Protein AF-A0A8T2B4L1-F1 (afdb_monomer)

pLDDT: mean 85.27, std 17.69, range [21.03, 98.62]

Foldseek 3Di:
DFEPPPRQDPVCRPDYDDDPADDPPDPCNLVSVLVVVVVVLVVVPWDQDPLDNQWTWHDDPPKIWIWGDDRQDIDIDIDDPVVVVVVVVVCVVPDVDDDPDPQQDDPQWGWDQDPFGIWIANLVLLCVLCVLVVNLPPAADLALADQCLVPFPFQVAWDPCLVSLVVSLVSVCVRCVFPVLCQQLSQVLNVCSVTHTPSSVVSSVNNSRNCSVQSQKGFDDGPPFAQAKEKFKAKAQLPPVVQRWIWIKMWMDRGLGTDDIHIGTDPDHDPDRLRRRLLSLLVVLVVLVSVQSVCVSSPNHHPAQYEYEYQDPSSLVLLADPPVCVVVVVPVVSSCRSNVCVVLSNYHYDYDHPLPRLRVSRGHDDDSVSSVVSCVSNRIDHDDDPPPPDDDDDDDDDDDDDDDDDDDDDDDDDDDDDDDDDDDDPDDLDDDVLLQVLLVVLLCVVVVPDDPVVCVVQVHDSQQFDHSQAWDWDLFQWDQSDPVSLVVLQVLLVVCLVVLCVLLVLDWKKKWFWFKDADDDDLSFGAWIWTAIDIVPNPCSVLSSSVSSQVSRVVVVGGDPCSNVPGGTITTGGGLVSDPDPVPPRSGGRCPVVRVVGRGPGSDMDIDFWDFDFDPPDADPVGYTHTSHIRTGRDD

Sequence (636 aa):
MRQPPGFEDPEKPDYVCLLHKAIYGLKQAPRAWFDKFSSYLVEFGFICSTGDPSLFIYQEQQSVMLLLMYVDDMVLTGNDSSLISKLLSKLNEKFMMKDMGPLKYFLGIQAQFTPKGLFLNQEKYATDLLINAGMLDCAPMPTPLPVQIDRMPHQDELFQEPTYFRSLAGKLQYLTLTRPDIQFAVNFICQKMHSPSVSDFNLLKRILRYLKGTLTMGVSLSSETDSVLRAYCDSDHAGCKETRRSTGGFCTFLGSNIISWSAKRQESVARSSTEAEYRTLSDTAAEMSWITAVLKQIGLPQKKTPEVYCDNLAAVFLSANPVLHTRSKHFATHFHFAREMVAMGTLIVKHIPAHLQIADIFTKPLPQASFLSLRFKLGVDYPPTSSLRGDVKASSSVQNREAHQEPKLQSKATPTVTMTTNSHHRRVKTIFPELKKNIEAFQNSVLGNNDESTLAEMGIEKSIFVSPKTFHLTVVMLKLENNESVVKAQNILKSISSNVRQALKDRPVFIRLRGLECMNGSLDKTRVLYVPVEEVGHEGRLLNACHVIIDAFENAGFAGKDAKSRLKLHATVMNASYRKDKSKKMDTFDAREIHNEFENKDWGTYLIREAHISQRYNYDPNGYFHCCASLPFPLK

Secondary structure (DSSP, 8-state):
--PPTT---TT-TT------S--TT-TTHHHHHHHHHHHHHHHHT-EE-SS-TTEEEEEETTEEEEEEEETTEEEEEES-HHHHHHHHHHHHHHS------S-SEETTEEEEEETTEEEEE-HHHHHHHHHHTT-TTPPP-SSSS-S-GGG-S-SSSBPS-HHHHHHHHHHHHHHTTS-GGGHHHHHHHHTTTTS-BHHHHHHHHHHHHHHHHTTT-EEEEESSS---EEEEEEEETT--TTT---EEEEEEEETTEEEEEEEEE-SS--SSHHHHHHHHHHHHHHHHHHHHHHHHHTT---SS--EEEES-HHHHHHHH-GGGGGG-GGGHHHHHHHHHHHHTTS-EEEE--GGG-GGGGGTS---HHHHHHHHHHTTEESPPP------------------------------PPP--------------HHHHHHHHHHHHHHHHSS-HHHHHHTT--GGGBPPGGG-----------SHHHHHHHHHHHHHTHHHHHHHTTTS-EEEEEES-EEESS-GGGBSEEEEEEEETT---HHHHHHHHHHHHHHHTTSS-TTTGGG---EEEEEEGGG-S-TTS--S-B--HHHHHHHTT-EEEEEEE-EEEEEEEEEE-TTSSEEEEEEEEPP--

Mean predicted aligned error: 17.56 Å

Radius of gyration: 30.9 Å; Cα contacts (8 Å, |Δi|>4): 972; chains: 1; bounding box: 86×99×67 Å

Organism: Arabidopsis suecica (NCBI:txid45249)

InterPro domains:
  IPR009210 Activating signal cointegrator 1 complex subunit 1 [PTHR13360] (419-634)
  IPR013103 Reverse transcriptase, RNA-dependent DNA polymerase [PF07727] (1-145)
  IPR019510 A-kinase anchor protein 7-like, phosphoesterase domain [PF10469] (432-633)

Nearest PDB structures (foldseek):
  8tly-assembly2_B  TM=8.968E-01  e=2.450E-13  Homo sapiens
  8tuk-assembly1_A  TM=9.042E-01  e=2.298E-12  Alvinella pompejana
  8tly-assembly1_A  TM=8.706E-01  e=1.313E-12  Homo sapiens
  2vfy-assembly1_A  TM=8.696E-01  e=5.522E-09  Homo sapiens
  5jj2-assembly1_A  TM=8.394E-01  e=4.282E-09  Homo sapiens

Structure (mmCIF, N/CA/C/O backbone):
data_AF-A0A8T2B4L1-F1
#
_entry.id   AF-A0A8T2B4L1-F1
#
loop_
_atom_site.group_PDB
_atom_site.id
_atom_site.type_symbol
_atom_site.label_atom_id
_atom_site.label_alt_id
_atom_site.label_comp_id
_atom_site.label_asym_id
_atom_site.label_entity_id
_atom_site.label_seq_id
_atom_site.pdbx_PDB_ins_code
_atom_site.Cartn_x
_atom_site.Cartn_y
_atom_site.Cartn_z
_atom_site.occupancy
_atom_site.B_iso_or_equiv
_atom_site.auth_seq_id
_atom_site.auth_comp_id
_atom_site.auth_asym_id
_atom_site.auth_atom_id
_atom_site.pdbx_PDB_model_num
ATOM 1 N N . MET A 1 1 ? 35.708 -15.081 18.939 1.00 69.44 1 MET A N 1
ATOM 2 C CA . MET A 1 1 ? 35.269 -13.723 19.336 1.00 69.44 1 MET A CA 1
ATOM 3 C C . MET A 1 1 ? 36.508 -12.952 19.766 1.00 69.44 1 MET A C 1
ATOM 5 O O . MET A 1 1 ? 37.422 -13.590 20.262 1.00 69.44 1 MET A O 1
ATOM 9 N N . ARG A 1 2 ? 36.584 -11.645 19.500 1.00 78.88 2 ARG A N 1
ATOM 10 C CA . ARG A 1 2 ? 37.706 -10.774 19.898 1.00 78.88 2 ARG A CA 1
ATOM 11 C C . ARG A 1 2 ? 37.155 -9.620 20.731 1.00 78.88 2 ARG A C 1
ATOM 13 O O . ARG A 1 2 ? 35.963 -9.327 20.620 1.00 78.88 2 ARG A O 1
ATOM 20 N N . GLN A 1 3 ? 37.998 -8.996 21.544 1.00 84.00 3 GLN A N 1
ATOM 21 C CA . GLN A 1 3 ? 37.613 -7.797 22.288 1.00 84.00 3 GLN A CA 1
ATOM 22 C C . GLN A 1 3 ? 37.280 -6.663 21.305 1.00 84.00 3 GLN A C 1
ATOM 24 O O . GLN A 1 3 ? 37.890 -6.591 20.232 1.00 84.00 3 GLN A O 1
ATOM 29 N N . PRO A 1 4 ? 36.260 -5.839 21.595 1.00 81.25 4 PRO A N 1
ATOM 30 C CA . PRO A 1 4 ? 35.919 -4.724 20.731 1.00 81.25 4 PRO A CA 1
ATOM 31 C C . PRO A 1 4 ? 37.045 -3.676 20.753 1.00 81.25 4 PRO A C 1
ATOM 33 O O . PRO A 1 4 ? 37.644 -3.463 21.809 1.00 81.25 4 PRO A O 1
ATOM 36 N N . PRO A 1 5 ? 37.313 -3.000 19.620 1.00 82.25 5 PRO A N 1
ATOM 37 C CA . PRO A 1 5 ? 38.354 -1.978 19.543 1.00 82.25 5 PRO A CA 1
ATOM 38 C C . PRO A 1 5 ? 38.199 -0.913 20.637 1.00 82.25 5 PRO A C 1
ATOM 40 O O . PRO A 1 5 ? 37.105 -0.369 20.810 1.00 82.25 5 PRO A O 1
ATOM 43 N N . GLY A 1 6 ? 39.280 -0.617 21.365 1.00 85.00 6 GLY A N 1
ATOM 44 C CA . GLY A 1 6 ? 39.293 0.367 22.455 1.00 85.00 6 GLY A CA 1
ATOM 45 C C . GLY A 1 6 ? 38.882 -0.174 23.831 1.00 85.00 6 GLY A C 1
ATOM 46 O O . GLY A 1 6 ? 38.899 0.582 24.799 1.00 85.00 6 GLY A O 1
ATOM 47 N N . PHE A 1 7 ? 38.539 -1.461 23.932 1.00 82.81 7 PHE A N 1
ATOM 48 C CA . PHE A 1 7 ? 38.316 -2.176 25.196 1.00 82.81 7 PHE A CA 1
ATOM 49 C C . PHE A 1 7 ? 39.295 -3.347 25.365 1.00 82.81 7 PHE A C 1
ATOM 51 O O . PHE A 1 7 ? 39.002 -4.276 26.115 1.00 82.81 7 PHE A O 1
ATOM 58 N N . GLU A 1 8 ? 40.423 -3.331 24.643 1.00 90.00 8 GLU A N 1
ATOM 59 C CA . GLU A 1 8 ? 41.445 -4.368 24.753 1.00 90.00 8 GLU A CA 1
ATOM 60 C C . GLU A 1 8 ? 42.135 -4.329 26.128 1.00 90.00 8 GLU A C 1
ATOM 62 O O . GLU A 1 8 ? 42.726 -3.318 26.504 1.00 90.00 8 GLU A O 1
ATOM 67 N N . ASP A 1 9 ? 42.074 -5.435 26.868 1.00 88.62 9 ASP A N 1
ATOM 68 C CA . ASP A 1 9 ? 42.777 -5.644 28.133 1.00 88.62 9 ASP A CA 1
ATOM 69 C C . ASP A 1 9 ? 44.141 -6.314 27.863 1.00 88.62 9 ASP A C 1
ATOM 71 O O . ASP A 1 9 ? 44.178 -7.494 27.486 1.00 88.62 9 ASP A O 1
ATOM 75 N N . PRO A 1 10 ? 45.270 -5.600 28.054 1.00 88.88 10 PRO A N 1
ATOM 76 C CA . PRO A 1 10 ? 46.604 -6.146 27.812 1.00 88.88 10 PRO A CA 1
ATOM 77 C C . PRO A 1 10 ? 46.965 -7.301 28.752 1.00 88.88 10 PRO A C 1
ATOM 79 O O . PRO A 1 10 ? 47.771 -8.153 28.383 1.00 88.88 10 PRO A O 1
ATOM 82 N N . GLU A 1 11 ? 46.385 -7.340 29.957 1.00 92.31 11 GLU A N 1
ATOM 83 C CA . GLU A 1 11 ? 46.634 -8.400 30.940 1.00 92.31 11 GLU A CA 1
ATOM 84 C C . GLU A 1 11 ? 45.799 -9.654 30.650 1.00 92.31 11 GLU A C 1
ATOM 86 O O . GLU A 1 11 ? 46.132 -10.748 31.111 1.00 92.31 11 GLU A O 1
ATOM 91 N N . LYS A 1 12 ? 44.712 -9.516 29.878 1.00 88.44 12 LYS A N 1
ATOM 92 C CA . LYS A 1 12 ? 43.779 -10.604 29.549 1.00 88.44 12 LYS A CA 1
ATOM 93 C C . LYS A 1 12 ? 43.417 -10.609 28.061 1.00 88.44 12 LYS A C 1
ATOM 95 O O . LYS A 1 12 ? 42.243 -10.448 27.723 1.00 88.44 12 LYS A O 1
ATOM 100 N N . PRO A 1 13 ? 44.377 -10.862 27.155 1.00 85.38 13 PRO A N 1
ATOM 101 C CA . PRO A 1 13 ? 44.170 -10.730 25.709 1.00 85.38 13 PRO A CA 1
ATOM 102 C C . PRO A 1 13 ? 43.134 -11.715 25.138 1.00 85.38 13 PRO A C 1
ATOM 104 O O . PRO A 1 13 ? 42.455 -11.404 24.160 1.00 85.38 13 PRO A O 1
ATOM 107 N N . ASP A 1 14 ? 42.963 -12.878 25.773 1.00 88.50 14 ASP A N 1
ATOM 108 C CA . ASP A 1 14 ? 42.045 -13.932 25.316 1.00 88.50 14 ASP A CA 1
ATOM 109 C C . ASP A 1 14 ? 40.612 -13.790 25.855 1.00 88.50 14 ASP A C 1
ATOM 111 O O . ASP A 1 14 ? 39.725 -14.576 25.511 1.00 88.50 14 ASP A O 1
ATOM 115 N N . TYR A 1 15 ? 40.355 -12.803 26.718 1.00 88.44 15 TYR A N 1
ATOM 116 C CA . TYR A 1 15 ? 39.019 -12.589 27.270 1.00 88.44 15 TYR A CA 1
ATOM 117 C C . TYR A 1 15 ? 38.090 -11.977 26.220 1.00 88.44 15 TYR A C 1
ATOM 119 O O . TYR A 1 15 ? 38.521 -11.378 25.236 1.00 88.44 15 TYR A O 1
ATOM 127 N N . VAL A 1 16 ? 36.783 -12.127 26.423 1.00 86.31 16 VAL A N 1
ATOM 128 C CA . VAL A 1 16 ? 35.751 -11.543 25.557 1.00 86.31 16 VAL A CA 1
ATOM 129 C C . VAL A 1 16 ? 34.730 -10.792 26.404 1.00 86.31 16 VAL A C 1
ATOM 131 O O . VAL A 1 16 ? 34.414 -11.205 27.519 1.00 86.31 16 VAL A O 1
ATOM 134 N N . CYS A 1 17 ? 34.200 -9.685 25.883 1.00 84.56 17 CYS A N 1
ATOM 135 C CA . CYS A 1 17 ? 33.196 -8.898 26.595 1.00 84.56 17 CYS A CA 1
ATOM 136 C C . CYS A 1 17 ? 31.820 -9.573 26.524 1.00 84.56 17 CYS A C 1
ATOM 138 O O . CYS A 1 17 ? 31.310 -9.854 25.437 1.00 84.56 17 CYS A O 1
ATOM 140 N N . LEU A 1 18 ? 31.186 -9.772 27.682 1.00 84.56 18 LEU A N 1
ATOM 141 C CA . LEU A 1 18 ? 29.785 -10.176 27.755 1.00 84.56 18 LEU A CA 1
ATOM 142 C C . LEU A 1 18 ? 28.888 -8.960 27.509 1.00 84.56 18 LEU A C 1
ATOM 144 O O . LEU A 1 18 ? 28.927 -7.969 28.237 1.00 84.56 18 LEU A O 1
ATOM 148 N N . LEU A 1 19 ? 28.046 -9.045 26.485 1.00 85.12 19 LEU A N 1
ATOM 149 C CA . LEU A 1 19 ? 27.120 -7.975 26.160 1.00 85.12 19 LEU A CA 1
ATOM 150 C C . LEU A 1 19 ? 25.853 -8.054 27.028 1.00 85.12 19 LEU A C 1
ATOM 152 O O . LEU A 1 19 ? 25.047 -8.968 26.877 1.00 85.12 19 LEU A O 1
ATOM 156 N N . HIS A 1 20 ? 25.641 -7.056 27.889 1.00 85.56 20 HIS A N 1
ATOM 157 C CA . HIS A 1 20 ? 24.461 -6.980 28.764 1.00 85.56 20 HIS A CA 1
ATOM 158 C C . HIS A 1 20 ? 23.247 -6.262 28.146 1.00 85.56 20 HIS A C 1
ATOM 160 O O . HIS A 1 20 ? 22.121 -6.454 28.604 1.00 85.56 20 HIS A O 1
ATOM 166 N N . LYS A 1 21 ? 23.452 -5.407 27.136 1.00 83.94 21 LYS A N 1
ATOM 167 C CA . LYS A 1 21 ? 22.402 -4.622 26.460 1.00 83.94 21 LYS A CA 1
ATOM 168 C C . LYS A 1 21 ? 22.595 -4.673 24.951 1.00 83.94 21 LYS A C 1
ATOM 170 O O . LYS A 1 21 ? 23.722 -4.760 24.483 1.00 83.94 21 LYS A O 1
ATOM 175 N N . ALA A 1 22 ? 21.508 -4.581 24.191 1.00 85.88 22 ALA A N 1
ATOM 176 C CA . ALA A 1 22 ? 21.599 -4.494 22.739 1.00 85.88 22 ALA A CA 1
ATOM 177 C C . ALA A 1 22 ? 22.364 -3.228 22.304 1.00 85.88 22 ALA A C 1
ATOM 179 O O . ALA A 1 22 ? 22.166 -2.157 22.874 1.00 85.88 22 ALA A O 1
ATOM 180 N N . ILE A 1 23 ? 23.211 -3.367 21.285 1.00 86.31 23 ILE A N 1
ATOM 181 C CA . ILE A 1 23 ? 23.971 -2.278 20.657 1.00 86.31 23 ILE A CA 1
ATOM 182 C C . ILE A 1 23 ? 23.712 -2.264 19.151 1.00 86.31 23 ILE A C 1
ATOM 184 O O . ILE A 1 23 ? 23.289 -3.272 18.575 1.00 86.31 23 ILE A O 1
ATOM 188 N N . TYR A 1 24 ? 23.987 -1.130 18.510 1.00 82.50 24 TYR A N 1
ATOM 189 C CA . TYR A 1 24 ? 23.900 -1.002 17.057 1.00 82.50 24 TYR A CA 1
ATOM 190 C C . TYR A 1 24 ? 24.735 -2.066 16.330 1.00 82.50 24 TYR A C 1
ATOM 192 O O . TYR A 1 24 ? 25.780 -2.502 16.808 1.00 82.50 24 TYR A O 1
ATOM 200 N N . GLY A 1 25 ? 24.246 -2.498 15.167 1.00 84.00 25 GLY A N 1
ATOM 201 C CA . GLY A 1 25 ? 24.879 -3.532 14.341 1.00 84.00 25 GLY A CA 1
ATOM 202 C C . GLY A 1 25 ? 24.463 -4.966 14.680 1.00 84.00 25 GLY A C 1
ATOM 203 O O . GLY A 1 25 ? 24.659 -5.863 13.862 1.00 84.00 25 GLY A O 1
ATOM 204 N N . LEU A 1 26 ? 23.824 -5.205 15.830 1.00 86.44 26 LEU A N 1
ATOM 205 C CA . LEU A 1 26 ? 23.257 -6.519 16.135 1.00 86.44 26 LEU A CA 1
ATOM 206 C C . LEU A 1 26 ? 21.930 -6.737 15.414 1.00 86.44 26 LEU A C 1
ATOM 208 O O . LEU A 1 26 ? 21.041 -5.886 15.451 1.00 86.44 26 LEU A O 1
ATOM 212 N N . LYS A 1 27 ? 21.744 -7.941 14.867 1.00 86.31 27 LYS A N 1
ATOM 213 C CA . LYS A 1 27 ? 20.505 -8.357 14.187 1.00 86.31 27 LYS A CA 1
ATOM 214 C C . LYS A 1 27 ? 19.255 -8.172 15.061 1.00 86.31 27 LYS A C 1
ATOM 216 O O . LYS A 1 27 ? 18.194 -7.823 14.557 1.00 86.31 27 LYS A O 1
ATOM 221 N N . GLN A 1 28 ? 19.374 -8.407 16.365 1.00 87.44 28 GLN A N 1
ATOM 222 C CA . GLN A 1 28 ? 18.284 -8.311 17.337 1.00 87.44 28 GLN A CA 1
ATOM 223 C C . GLN A 1 28 ? 18.089 -6.909 17.931 1.00 87.44 28 GLN A C 1
ATOM 225 O O . GLN A 1 28 ? 17.072 -6.676 18.582 1.00 87.44 28 GLN A O 1
ATOM 230 N N . ALA A 1 29 ? 19.033 -5.980 17.742 1.00 89.06 29 ALA A N 1
ATOM 231 C CA . ALA A 1 29 ? 18.980 -4.678 18.405 1.00 89.06 29 ALA A CA 1
ATOM 232 C C . ALA A 1 29 ? 17.765 -3.823 18.018 1.00 89.06 29 ALA A C 1
ATOM 234 O O . ALA A 1 29 ? 17.122 -3.319 18.939 1.00 89.06 29 ALA A O 1
ATOM 235 N N . PRO A 1 30 ? 17.367 -3.715 16.733 1.00 88.19 30 PRO A N 1
ATOM 236 C CA . PRO A 1 30 ? 16.183 -2.939 16.361 1.00 88.19 30 PRO A CA 1
ATOM 237 C C . PRO A 1 30 ? 14.907 -3.463 17.025 1.00 88.19 30 PRO A C 1
ATOM 239 O O . PRO A 1 30 ? 14.077 -2.686 17.483 1.00 88.19 30 PRO A O 1
ATOM 242 N N . ARG A 1 31 ? 14.777 -4.791 17.140 1.00 88.75 31 ARG A N 1
ATOM 243 C CA . ARG A 1 31 ? 13.636 -5.423 17.806 1.00 88.75 31 ARG A CA 1
ATOM 244 C C . ARG A 1 31 ? 13.646 -5.170 19.310 1.00 88.75 31 ARG A C 1
ATOM 246 O O . ARG A 1 31 ? 12.624 -4.790 19.860 1.00 88.75 31 ARG A O 1
ATOM 253 N N . ALA A 1 32 ? 14.791 -5.348 19.969 1.00 91.00 32 ALA A N 1
ATOM 254 C CA . ALA A 1 32 ? 14.910 -5.087 21.403 1.00 91.00 32 ALA A CA 1
ATOM 255 C C . ALA A 1 32 ? 14.623 -3.614 21.744 1.00 91.00 32 ALA A C 1
ATOM 257 O O . ALA A 1 32 ? 13.982 -3.329 22.755 1.00 91.00 32 ALA A O 1
ATOM 258 N N . TRP A 1 33 ? 15.067 -2.688 20.886 1.00 90.81 33 TRP A N 1
ATOM 259 C CA . TRP A 1 33 ? 14.734 -1.269 20.980 1.00 90.81 33 TRP A CA 1
ATOM 260 C C . TRP A 1 33 ? 13.230 -1.031 20.824 1.00 90.81 33 TRP A C 1
ATOM 262 O O . TRP A 1 33 ? 12.617 -0.446 21.716 1.00 90.81 33 TRP A O 1
ATOM 272 N N . PHE A 1 34 ? 12.628 -1.557 19.752 1.00 91.69 34 PHE A N 1
ATOM 273 C CA . PHE A 1 34 ? 11.192 -1.457 19.498 1.00 91.69 34 PHE A CA 1
ATOM 274 C C . PHE A 1 34 ? 10.373 -1.986 20.681 1.00 91.69 34 PHE A C 1
ATOM 276 O O . PHE A 1 34 ? 9.498 -1.284 21.183 1.00 91.69 34 PHE A O 1
ATOM 283 N N . ASP A 1 35 ? 10.677 -3.190 21.172 1.00 91.81 35 ASP A N 1
ATOM 284 C CA . ASP A 1 35 ? 9.960 -3.829 22.281 1.00 91.81 35 ASP A CA 1
ATOM 285 C C . ASP A 1 35 ? 10.076 -2.989 23.565 1.00 91.81 35 ASP A C 1
ATOM 287 O O . ASP A 1 35 ? 9.093 -2.796 24.285 1.00 91.81 35 ASP A O 1
ATOM 291 N N . LYS A 1 36 ? 11.261 -2.424 23.841 1.00 92.81 36 LYS A N 1
ATOM 292 C CA . LYS A 1 36 ? 11.481 -1.579 25.020 1.00 92.81 36 LYS A CA 1
ATOM 293 C C . LYS A 1 36 ? 10.725 -0.254 24.937 1.00 92.81 36 LYS A C 1
ATOM 295 O O . LYS A 1 36 ? 10.135 0.160 25.936 1.00 92.81 36 LYS A O 1
ATOM 300 N N . PHE A 1 37 ? 10.772 0.406 23.783 1.00 93.50 37 PHE A N 1
ATOM 301 C CA . PHE A 1 37 ? 10.146 1.708 23.580 1.00 93.50 37 PHE A CA 1
ATOM 302 C C . PHE A 1 37 ? 8.620 1.594 23.526 1.00 93.50 37 PHE A C 1
ATOM 304 O O . PHE A 1 37 ? 7.919 2.299 24.248 1.00 93.50 37 PHE A O 1
ATOM 311 N N . SER A 1 38 ? 8.106 0.636 22.751 1.00 93.69 38 SER A N 1
ATOM 312 C CA . SER A 1 38 ? 6.669 0.365 22.641 1.00 93.69 38 SER A CA 1
ATOM 313 C C . SER A 1 38 ? 6.040 0.004 23.986 1.00 93.69 38 SER A C 1
ATOM 315 O O . SER A 1 38 ? 4.986 0.540 24.316 1.00 93.69 38 SER A O 1
ATOM 317 N N . SER A 1 39 ? 6.706 -0.819 24.807 1.00 94.25 39 SER A N 1
ATOM 318 C CA . SER A 1 39 ? 6.222 -1.145 26.158 1.00 94.25 39 SER A CA 1
ATOM 319 C C . SER A 1 39 ? 6.056 0.108 27.018 1.00 94.25 39 SER A C 1
ATOM 321 O O . SER A 1 39 ? 5.041 0.262 27.689 1.00 94.25 39 SER A O 1
ATOM 323 N N . TYR A 1 40 ? 7.012 1.040 26.950 1.00 95.00 40 TYR A N 1
ATOM 324 C CA . TYR A 1 40 ? 6.938 2.294 27.700 1.00 95.00 40 TYR A CA 1
ATOM 325 C C . TYR A 1 40 ? 5.821 3.221 27.197 1.00 95.00 40 TYR A C 1
ATOM 327 O O . TYR A 1 40 ? 5.122 3.837 27.998 1.00 95.00 40 TYR A O 1
ATOM 335 N N . LEU A 1 41 ? 5.604 3.298 25.879 1.00 95.31 41 LEU A N 1
ATOM 336 C CA . LEU A 1 41 ? 4.471 4.043 25.322 1.00 95.31 41 LEU A CA 1
ATOM 337 C C . LEU A 1 41 ? 3.130 3.459 25.782 1.00 95.31 41 LEU A C 1
ATOM 339 O O . LEU A 1 41 ? 2.224 4.207 26.146 1.00 95.31 41 LEU A O 1
ATOM 343 N N . VAL A 1 42 ? 3.004 2.131 25.796 1.00 94.62 42 VAL A N 1
ATOM 344 C CA . VAL A 1 42 ? 1.792 1.449 26.270 1.00 94.62 42 VAL A CA 1
ATOM 345 C C . VAL A 1 42 ? 1.568 1.697 27.763 1.00 94.62 42 VAL A C 1
ATOM 347 O O . VAL A 1 42 ? 0.443 1.987 28.158 1.00 94.62 42 VAL A O 1
ATOM 350 N N . GLU A 1 43 ? 2.622 1.675 28.586 1.00 94.62 43 GLU A N 1
ATOM 351 C CA . GLU A 1 43 ? 2.554 2.064 30.006 1.00 94.62 43 GLU A CA 1
ATOM 352 C C . GLU A 1 43 ? 2.076 3.514 30.194 1.00 94.62 43 GLU A C 1
ATOM 354 O O . GLU A 1 43 ? 1.332 3.802 31.131 1.00 94.62 43 GLU A O 1
ATOM 359 N N . PHE A 1 44 ? 2.461 4.425 29.293 1.00 93.75 44 PHE A N 1
ATOM 360 C CA . PHE A 1 44 ? 1.984 5.811 29.294 1.00 93.75 44 PHE A CA 1
ATOM 361 C C . PHE A 1 44 ? 0.504 5.935 28.879 1.00 93.75 44 PHE A C 1
ATOM 363 O O . PHE A 1 44 ? -0.144 6.928 29.207 1.00 93.75 44 PHE A O 1
ATOM 370 N N . GLY A 1 45 ? -0.044 4.934 28.183 1.00 94.81 45 GLY A N 1
ATOM 371 C CA . GLY A 1 45 ? -1.441 4.879 27.741 1.00 94.81 45 GLY A CA 1
ATOM 372 C C . GLY A 1 45 ? -1.640 4.894 26.223 1.00 94.81 45 GLY A C 1
ATOM 373 O O . GLY A 1 45 ? -2.770 5.045 25.764 1.00 94.81 45 GLY A O 1
ATOM 374 N N . PHE A 1 46 ? -0.578 4.755 25.424 1.00 95.75 46 PHE A N 1
ATOM 375 C CA . PHE A 1 46 ? -0.718 4.585 23.977 1.00 95.75 46 PHE A CA 1
ATOM 376 C C . PHE A 1 46 ? -1.249 3.194 23.618 1.00 95.75 46 PHE A C 1
ATOM 378 O O . PHE A 1 46 ? -0.960 2.191 24.269 1.00 95.75 46 PHE A O 1
ATOM 385 N N . ILE A 1 47 ? -1.957 3.126 22.497 1.00 93.81 47 ILE A N 1
ATOM 386 C CA . ILE A 1 47 ? -2.387 1.893 21.849 1.00 93.81 47 ILE A CA 1
ATOM 387 C C . ILE A 1 47 ? -1.636 1.774 20.524 1.00 93.81 47 ILE A C 1
ATOM 389 O O . ILE A 1 47 ? -1.626 2.700 19.714 1.00 93.81 47 ILE A O 1
ATOM 393 N N . CYS A 1 48 ? -1.006 0.625 20.296 1.00 93.00 48 CYS A N 1
ATOM 394 C CA . CYS A 1 48 ? -0.386 0.309 19.013 1.00 93.00 48 CYS A CA 1
ATOM 395 C C . CYS A 1 48 ? -1.475 0.013 17.969 1.00 93.00 48 CYS A C 1
ATOM 397 O O . CYS A 1 48 ? -2.396 -0.772 18.227 1.00 93.00 48 CYS A O 1
ATOM 399 N N . SER A 1 49 ? -1.391 0.647 16.799 1.00 90.00 49 SER A N 1
ATOM 400 C CA . SER A 1 49 ? -2.333 0.417 15.710 1.00 90.00 49 SER A CA 1
ATOM 401 C C . SER A 1 49 ? -2.219 -1.019 15.200 1.00 90.00 49 SER A C 1
ATOM 403 O O . SER A 1 49 ? -1.143 -1.550 14.936 1.00 90.00 49 SER A O 1
ATOM 405 N N . THR A 1 50 ? -3.371 -1.661 15.016 1.00 84.19 50 THR A N 1
ATOM 406 C CA . THR A 1 50 ? -3.441 -2.988 14.392 1.00 84.19 50 THR A CA 1
ATOM 407 C C . THR A 1 50 ? -3.237 -2.942 12.879 1.00 84.19 50 THR A C 1
ATOM 409 O O . THR A 1 50 ? -2.958 -3.977 12.277 1.00 84.19 50 THR A O 1
ATOM 412 N N . GLY A 1 51 ? -3.420 -1.767 12.266 1.00 78.19 51 GLY A N 1
ATOM 413 C CA . GLY A 1 51 ? -3.230 -1.541 10.834 1.00 78.19 51 GLY A CA 1
ATOM 414 C C . GLY A 1 51 ? -1.784 -1.207 10.475 1.00 78.19 51 GLY A C 1
ATOM 415 O O . GLY A 1 51 ? -1.354 -1.563 9.381 1.00 78.19 51 GLY A O 1
ATOM 416 N N . ASP A 1 52 ? -1.056 -0.572 11.396 1.00 87.06 52 ASP A N 1
ATOM 417 C CA . ASP A 1 52 ? 0.362 -0.236 11.269 1.00 87.06 52 ASP A CA 1
ATOM 418 C C . ASP A 1 52 ? 1.067 -0.349 12.640 1.00 87.06 52 ASP A C 1
ATOM 420 O O . ASP A 1 52 ? 0.897 0.526 13.490 1.00 87.06 52 ASP A O 1
ATOM 424 N N . PRO A 1 53 ? 1.884 -1.394 12.879 1.00 87.81 53 PRO A N 1
ATOM 425 C CA . PRO A 1 53 ? 2.588 -1.584 14.150 1.00 87.81 53 PRO A CA 1
ATOM 426 C C . PRO A 1 53 ? 3.567 -0.461 14.531 1.00 87.81 53 PRO A C 1
ATOM 428 O O . PRO A 1 53 ? 3.977 -0.382 15.689 1.00 87.81 53 PRO A O 1
ATOM 431 N N . SER A 1 54 ? 3.957 0.394 13.582 1.00 91.62 54 SER A N 1
ATOM 432 C CA . SER A 1 54 ? 4.808 1.562 13.829 1.00 91.62 54 SER A CA 1
ATOM 433 C C . SER A 1 54 ? 4.029 2.792 14.303 1.00 91.62 54 SER A C 1
ATOM 435 O O . SER A 1 54 ? 4.649 3.761 14.747 1.00 91.62 54 SER A O 1
ATOM 437 N N . LEU A 1 55 ? 2.695 2.773 14.229 1.00 94.19 55 LEU A N 1
ATOM 438 C CA . LEU A 1 55 ? 1.826 3.869 14.646 1.00 94.19 55 LEU A CA 1
ATOM 439 C C . LEU A 1 55 ? 1.261 3.620 16.050 1.00 94.19 55 LEU A C 1
ATOM 441 O O . LEU A 1 55 ? 0.546 2.648 16.298 1.00 94.19 55 LEU A O 1
ATOM 445 N N . PHE A 1 56 ? 1.519 4.553 16.958 1.00 96.00 56 PHE A N 1
ATOM 446 C CA . PHE A 1 56 ? 0.987 4.578 18.315 1.00 96.00 56 PHE A CA 1
ATOM 447 C C . PHE A 1 56 ? -0.002 5.728 18.462 1.00 96.00 56 PHE A C 1
ATOM 449 O O . PHE A 1 56 ? 0.267 6.860 18.059 1.00 96.00 56 PHE A O 1
ATOM 456 N N . ILE A 1 57 ? -1.148 5.436 19.069 1.00 95.12 57 ILE A N 1
ATOM 457 C CA . ILE A 1 57 ? -2.262 6.370 19.212 1.00 95.12 57 ILE A CA 1
ATOM 458 C C . ILE A 1 57 ? -2.590 6.512 20.693 1.00 95.12 57 ILE A C 1
ATOM 460 O O . ILE A 1 57 ? -2.862 5.525 21.373 1.00 95.12 57 ILE A O 1
ATOM 464 N N . TYR A 1 58 ? -2.582 7.743 21.185 1.00 94.81 58 TYR A N 1
ATOM 465 C CA . TYR A 1 58 ? -3.065 8.098 22.512 1.00 94.81 58 TYR A CA 1
ATOM 466 C C . TYR A 1 58 ? -4.349 8.907 22.364 1.00 94.81 58 TYR A C 1
ATOM 468 O O . TYR A 1 58 ? -4.380 9.875 21.601 1.00 94.81 58 TYR A O 1
ATOM 476 N N . GLN A 1 59 ? -5.394 8.524 23.092 1.00 90.31 59 GLN A N 1
ATOM 477 C CA . GLN A 1 59 ? -6.659 9.253 23.143 1.00 90.31 59 GLN A CA 1
ATOM 478 C C . GLN A 1 59 ? -7.140 9.354 24.589 1.00 90.31 59 GLN A C 1
ATOM 480 O O . GLN A 1 59 ? -7.445 8.343 25.220 1.00 90.31 59 GLN A O 1
ATOM 485 N N . GLU A 1 60 ? -7.253 10.583 25.089 1.00 87.38 60 GLU A N 1
ATOM 486 C CA . GLU A 1 60 ? -7.852 10.898 26.384 1.00 87.38 60 GLU A CA 1
ATOM 487 C C . GLU A 1 60 ? -8.823 12.070 26.204 1.00 87.38 60 GLU A C 1
ATOM 489 O O . GLU A 1 60 ? -8.425 13.180 25.860 1.00 87.38 60 GLU A O 1
ATOM 494 N N . GLN A 1 61 ? -10.118 11.825 26.419 1.00 84.44 61 GLN A N 1
ATOM 495 C CA . GLN A 1 61 ? -11.184 12.810 26.199 1.00 84.44 61 GLN A CA 1
ATOM 496 C C . GLN A 1 61 ? -11.167 13.403 24.773 1.00 84.44 61 GLN A C 1
ATOM 498 O O . GLN A 1 61 ? -11.562 12.725 23.828 1.00 84.44 61 GLN A O 1
ATOM 503 N N . GLN A 1 62 ? -10.755 14.667 24.623 1.00 85.06 62 GLN A N 1
ATOM 504 C CA . GLN A 1 62 ? -10.597 15.354 23.336 1.00 85.06 62 GLN A CA 1
ATOM 505 C C . GLN A 1 62 ? -9.133 15.451 22.889 1.00 85.06 62 GLN A C 1
ATOM 507 O O . GLN A 1 62 ? -8.882 15.878 21.762 1.00 85.06 62 GLN A O 1
ATOM 512 N N . SER A 1 63 ? -8.177 15.057 23.731 1.00 89.50 63 SER A N 1
ATOM 513 C CA . SER A 1 63 ? -6.751 15.106 23.423 1.00 89.50 63 SER A CA 1
ATOM 514 C C . SER A 1 63 ? -6.331 13.841 22.675 1.00 89.50 63 SER A C 1
ATOM 516 O O . SER A 1 63 ? -6.597 12.715 23.102 1.00 89.50 63 SER A O 1
ATOM 518 N N . VAL A 1 64 ? -5.671 14.034 21.537 1.00 91.62 64 VAL A N 1
ATOM 519 C CA . VAL A 1 64 ? -5.159 12.981 20.659 1.00 91.62 64 VAL A CA 1
ATOM 520 C C . VAL A 1 64 ? -3.673 13.224 20.436 1.00 91.62 64 VAL A C 1
ATOM 522 O O . VAL A 1 64 ? -3.275 14.335 20.080 1.00 91.62 64 VAL A O 1
ATOM 525 N N . MET A 1 65 ? -2.861 12.181 20.598 1.00 95.06 65 MET A N 1
ATOM 526 C CA . MET A 1 65 ? -1.477 12.168 20.125 1.00 95.06 65 MET A CA 1
ATOM 527 C C . MET A 1 65 ? -1.244 10.974 19.212 1.00 95.06 65 MET A C 1
ATOM 529 O O . MET A 1 65 ? -1.711 9.866 19.476 1.00 95.06 65 MET A O 1
ATOM 533 N N . LEU A 1 66 ? -0.483 11.209 18.153 1.00 95.44 66 LEU A N 1
ATOM 534 C CA . LEU A 1 66 ? -0.043 10.210 17.197 1.00 95.44 66 LEU A CA 1
ATOM 535 C C . LEU A 1 66 ? 1.480 10.200 17.214 1.00 95.44 66 LEU A C 1
ATOM 537 O O . LEU A 1 66 ? 2.109 11.235 16.990 1.00 95.44 66 LEU A O 1
ATOM 541 N N . LEU A 1 67 ? 2.058 9.036 17.478 1.00 95.75 67 LEU A N 1
ATOM 542 C CA . LEU A 1 67 ? 3.494 8.817 17.423 1.00 95.75 67 LEU A CA 1
ATOM 543 C C . LEU A 1 67 ? 3.777 7.756 16.364 1.00 95.75 67 LEU A C 1
ATOM 545 O O . LEU A 1 67 ? 3.354 6.610 16.497 1.00 95.75 67 LEU A O 1
ATOM 549 N N . LEU A 1 68 ? 4.487 8.146 15.312 1.00 94.62 68 LEU A N 1
ATOM 550 C CA . LEU A 1 68 ? 5.005 7.241 14.295 1.00 94.62 68 LEU A CA 1
ATOM 551 C C . LEU A 1 68 ? 6.473 6.948 14.599 1.00 94.62 68 LEU A C 1
ATOM 553 O O . LEU A 1 68 ? 7.261 7.879 14.767 1.00 94.62 68 LEU A O 1
ATOM 55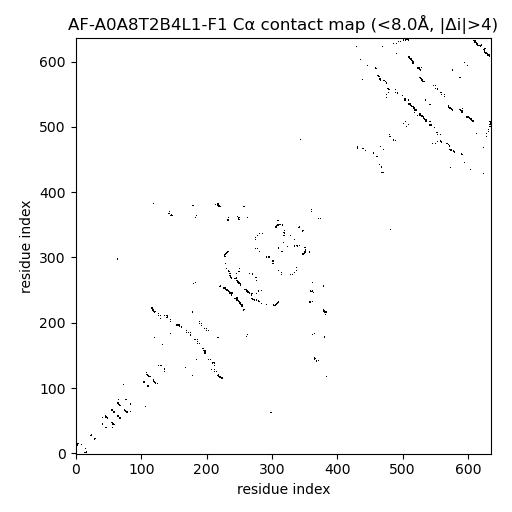7 N N . MET A 1 69 ? 6.836 5.670 14.651 1.00 92.19 69 MET A N 1
ATOM 558 C CA . MET A 1 69 ? 8.193 5.227 14.959 1.00 92.19 69 MET A CA 1
ATOM 559 C C . MET A 1 69 ? 8.796 4.440 13.797 1.00 92.19 69 MET A C 1
ATOM 561 O O . MET A 1 69 ? 8.260 3.411 13.374 1.00 92.19 69 MET A O 1
ATOM 565 N N . TYR A 1 70 ? 9.956 4.889 13.328 1.00 89.75 70 TYR A N 1
ATOM 566 C CA . TYR A 1 70 ? 10.778 4.185 12.356 1.00 89.75 70 TYR A CA 1
ATOM 567 C C . TYR A 1 70 ? 12.177 3.981 12.931 1.00 89.75 70 TYR A C 1
ATOM 569 O O . TYR A 1 70 ? 13.010 4.878 12.903 1.00 89.75 70 TYR A O 1
ATOM 577 N N . VAL A 1 71 ? 12.434 2.777 13.447 1.00 85.50 71 VAL A N 1
ATOM 578 C CA . VAL A 1 71 ? 13.688 2.447 14.143 1.00 85.50 71 VAL A CA 1
ATOM 579 C C . VAL A 1 71 ? 13.942 3.444 15.288 1.00 85.50 71 VAL A C 1
ATOM 581 O O . VAL A 1 71 ? 13.256 3.370 16.308 1.00 85.50 71 VAL A O 1
ATOM 584 N N . ASP A 1 72 ? 14.901 4.350 15.139 1.00 85.88 72 ASP A N 1
ATOM 585 C CA . ASP A 1 72 ? 15.307 5.385 16.087 1.00 85.88 72 ASP A CA 1
ATOM 586 C C . ASP A 1 72 ? 14.705 6.767 15.782 1.00 85.88 72 ASP A C 1
ATOM 588 O O . ASP A 1 72 ? 14.666 7.616 16.672 1.00 85.88 72 ASP A O 1
ATOM 592 N N . ASP A 1 73 ? 14.158 6.972 14.582 1.00 89.56 73 ASP A N 1
ATOM 593 C CA . ASP A 1 73 ? 13.489 8.209 14.186 1.00 89.56 73 ASP A CA 1
ATOM 594 C C . ASP A 1 73 ? 11.997 8.181 14.557 1.00 89.56 73 ASP A C 1
ATOM 596 O O . ASP A 1 73 ? 11.280 7.202 14.321 1.00 89.56 73 ASP A O 1
ATOM 600 N N . MET A 1 74 ? 11.492 9.289 15.106 1.00 92.31 74 MET A N 1
ATOM 601 C CA . MET A 1 74 ? 10.100 9.403 15.553 1.00 92.31 74 MET A CA 1
ATOM 602 C C . MET A 1 74 ? 9.456 10.704 15.084 1.00 92.31 74 MET A C 1
ATOM 604 O O . MET A 1 74 ? 10.071 11.769 15.130 1.00 92.31 74 MET A O 1
ATOM 608 N N . VAL A 1 75 ? 8.183 10.627 14.696 1.00 94.69 75 VAL A N 1
ATOM 609 C CA . VAL A 1 75 ? 7.322 11.797 14.483 1.00 94.69 75 VAL A CA 1
ATOM 610 C C . VAL A 1 75 ? 6.210 11.763 15.510 1.00 94.69 75 VAL A C 1
ATOM 612 O O . VAL A 1 75 ? 5.455 10.798 15.578 1.00 94.69 75 VAL A O 1
ATOM 615 N N . LEU A 1 76 ? 6.092 12.839 16.280 1.00 94.69 76 LEU A N 1
ATOM 616 C CA . LEU A 1 76 ? 5.022 13.043 17.245 1.00 94.69 76 LEU A CA 1
ATOM 617 C C . LEU A 1 76 ? 4.164 14.225 16.796 1.00 94.69 76 LEU A C 1
ATOM 619 O O . LEU A 1 76 ? 4.675 15.299 16.483 1.00 94.69 76 LEU A O 1
ATOM 623 N N . THR A 1 77 ? 2.851 14.036 16.783 1.00 93.75 77 THR A N 1
ATOM 624 C CA . THR A 1 77 ? 1.877 15.105 16.558 1.00 93.75 77 THR A CA 1
ATOM 625 C C . THR A 1 77 ? 0.679 14.928 17.482 1.00 93.75 77 THR A C 1
ATOM 627 O O . THR A 1 77 ? 0.450 13.848 18.023 1.00 93.75 77 THR A O 1
ATOM 630 N N . GLY A 1 78 ? -0.087 15.990 17.690 1.00 93.31 78 GLY A N 1
ATOM 631 C CA . GLY A 1 78 ? -1.266 15.977 18.540 1.00 93.31 78 GLY A CA 1
ATOM 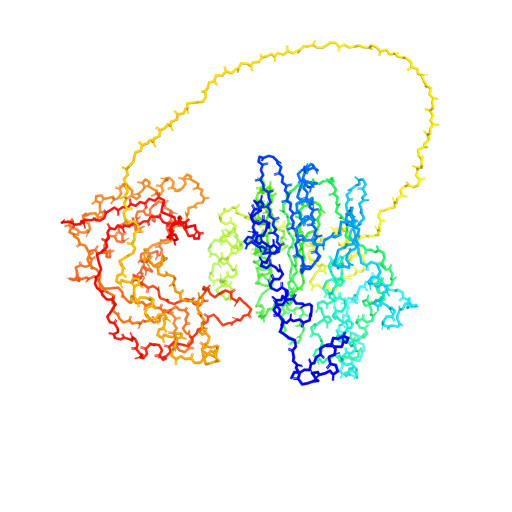632 C C . GLY A 1 78 ? -1.912 17.352 18.621 1.00 93.31 78 GLY A C 1
ATOM 633 O O . GLY A 1 78 ? -1.367 18.337 18.123 1.00 93.31 78 GLY A O 1
ATOM 634 N N . ASN A 1 79 ? -3.088 17.413 19.236 1.00 91.75 79 ASN A N 1
ATOM 635 C CA . ASN A 1 79 ? -3.867 18.647 19.376 1.00 91.75 79 ASN A CA 1
ATOM 636 C C . ASN A 1 79 ? -3.711 19.335 20.745 1.00 91.75 79 ASN A C 1
ATOM 638 O O . ASN A 1 79 ? -4.252 20.421 20.934 1.00 91.75 79 ASN A O 1
ATOM 642 N N . ASP A 1 80 ? -2.968 18.733 21.675 1.00 93.38 80 ASP A N 1
ATOM 643 C CA . ASP A 1 80 ? -2.721 19.255 23.021 1.00 93.38 80 ASP A CA 1
ATOM 644 C C . ASP A 1 80 ? -1.212 19.383 23.268 1.00 93.38 80 ASP A C 1
ATOM 646 O O . ASP A 1 80 ? -0.498 18.397 23.474 1.00 93.38 80 ASP A O 1
ATOM 650 N N . SER A 1 81 ? -0.716 20.621 23.235 1.00 93.00 81 SER A N 1
ATOM 651 C CA . SER A 1 81 ? 0.708 20.913 23.417 1.00 93.00 81 SER A CA 1
ATOM 652 C C . SER A 1 81 ? 1.207 20.572 24.820 1.00 93.00 81 SER A C 1
ATOM 654 O O . SER A 1 81 ? 2.351 20.146 24.968 1.00 93.00 81 SER A O 1
ATOM 656 N N . SER A 1 82 ? 0.359 20.701 25.844 1.00 93.88 82 SER A N 1
ATOM 657 C CA . SER A 1 82 ? 0.732 20.406 27.228 1.00 93.88 82 SER A CA 1
ATOM 658 C C . SER A 1 82 ? 0.972 18.910 27.433 1.00 93.88 82 SER A C 1
ATOM 660 O O . SER A 1 82 ? 1.953 18.502 28.062 1.00 93.88 82 SER A O 1
ATOM 662 N N . LEU A 1 83 ? 0.122 18.086 26.819 1.00 93.50 83 LEU A N 1
ATOM 663 C CA . LEU A 1 83 ? 0.230 16.636 26.841 1.00 93.50 83 LEU A CA 1
ATOM 664 C C . LEU A 1 83 ? 1.457 16.146 26.058 1.00 93.50 83 LEU A C 1
ATOM 666 O O . LEU A 1 83 ? 2.183 15.277 26.546 1.00 93.50 83 LEU A O 1
ATOM 670 N N . ILE A 1 84 ? 1.746 16.762 24.905 1.00 93.62 84 ILE A N 1
ATOM 671 C CA . ILE A 1 84 ? 2.976 16.511 24.137 1.00 93.62 84 ILE A CA 1
ATOM 672 C C . ILE A 1 84 ? 4.212 16.832 24.986 1.00 93.62 84 ILE A C 1
ATOM 674 O O . ILE A 1 84 ? 5.105 15.993 25.104 1.00 93.62 84 ILE A O 1
ATOM 678 N N . SER A 1 85 ? 4.265 18.001 25.634 1.00 93.12 85 SER A N 1
ATOM 679 C CA . SER A 1 85 ? 5.395 18.373 26.498 1.00 93.12 85 SER A CA 1
ATOM 680 C C . SER A 1 85 ? 5.561 17.422 27.686 1.00 93.12 85 SER A C 1
ATOM 682 O O . SER A 1 85 ? 6.685 17.047 28.025 1.00 93.12 85 SER A O 1
ATOM 684 N N . LYS A 1 86 ? 4.454 16.973 28.293 1.00 94.19 86 LYS A N 1
ATOM 685 C CA . LYS A 1 86 ? 4.468 15.972 29.369 1.00 94.19 86 LYS A CA 1
ATOM 686 C C . LYS A 1 86 ? 5.060 14.644 28.894 1.00 94.19 86 LYS A C 1
ATOM 688 O O . LYS A 1 86 ? 5.904 14.076 29.591 1.00 94.19 86 LYS A O 1
ATOM 693 N N . LEU A 1 87 ? 4.641 14.161 27.724 1.00 93.94 87 LEU A N 1
ATOM 694 C CA . LEU A 1 87 ? 5.181 12.944 27.123 1.00 93.94 87 LEU A CA 1
ATOM 695 C C . LEU A 1 87 ? 6.679 13.089 26.834 1.00 93.94 87 LEU A C 1
ATOM 697 O O . LEU A 1 87 ? 7.451 12.230 27.248 1.00 93.94 87 LEU A O 1
ATOM 701 N N . LEU A 1 88 ? 7.100 14.181 26.189 1.00 93.25 88 LEU A N 1
ATOM 702 C CA . LEU A 1 88 ? 8.510 14.438 25.874 1.00 93.25 88 LEU A CA 1
ATOM 703 C C . LEU A 1 88 ? 9.385 14.492 27.135 1.00 93.25 88 LEU A C 1
ATOM 705 O O . LEU A 1 88 ? 10.462 13.901 27.152 1.00 93.25 88 LEU A O 1
ATOM 709 N N . SER A 1 89 ? 8.914 15.126 28.215 1.00 92.94 89 SER A N 1
ATOM 710 C CA . SER A 1 89 ? 9.622 15.128 29.504 1.00 92.94 89 SER A CA 1
ATOM 711 C C . SER A 1 89 ? 9.798 13.710 30.049 1.00 92.94 89 SER A C 1
ATOM 713 O O . SER A 1 89 ? 10.902 13.322 30.423 1.00 92.94 89 SER A O 1
ATOM 715 N N . LYS A 1 90 ? 8.727 12.908 30.054 1.00 93.50 90 LYS A N 1
ATOM 716 C CA . LYS A 1 90 ? 8.751 11.522 30.550 1.00 93.50 90 LYS A CA 1
ATOM 717 C C . LYS A 1 90 ? 9.653 10.622 29.713 1.00 93.50 90 LYS A C 1
ATOM 719 O O . LYS A 1 90 ? 10.415 9.816 30.242 1.00 93.50 90 LYS A O 1
ATOM 724 N N . LEU A 1 91 ? 9.601 10.805 28.403 1.00 92.94 91 LEU A N 1
ATOM 725 C CA . LEU A 1 91 ? 10.458 10.123 27.456 1.00 92.94 91 LEU A CA 1
ATOM 726 C C . LEU A 1 91 ? 11.939 10.472 27.672 1.00 92.94 91 LEU A C 1
ATOM 728 O O . LEU A 1 91 ? 12.751 9.554 27.723 1.00 92.94 91 LEU A O 1
ATOM 732 N N . ASN A 1 92 ? 12.281 11.745 27.891 1.00 91.19 92 ASN A N 1
ATOM 733 C CA . ASN A 1 92 ? 13.656 12.185 28.166 1.00 91.19 92 ASN A CA 1
ATOM 734 C C . ASN A 1 92 ? 14.188 11.734 29.538 1.00 91.19 92 ASN A C 1
ATOM 736 O O . ASN A 1 92 ? 15.390 11.538 29.694 1.00 91.19 92 ASN A O 1
ATOM 740 N N . GLU A 1 93 ? 13.318 11.520 30.531 1.00 92.44 93 GLU A N 1
ATOM 741 C CA . GLU A 1 93 ? 13.714 10.898 31.805 1.00 92.44 93 GLU A CA 1
ATOM 742 C C . GLU A 1 93 ? 14.177 9.441 31.608 1.00 92.44 93 GLU A C 1
ATOM 744 O O . GLU A 1 93 ? 15.028 8.948 32.351 1.00 92.44 93 GLU A O 1
ATOM 749 N N . LYS A 1 94 ? 13.597 8.725 30.632 1.00 90.88 94 LYS A N 1
ATOM 750 C CA . LYS A 1 94 ? 13.820 7.284 30.435 1.00 90.88 94 LYS A CA 1
ATOM 751 C C . LYS A 1 94 ? 14.818 6.962 29.328 1.00 90.88 94 LYS A C 1
ATOM 753 O O . LYS A 1 94 ? 15.559 5.981 29.439 1.00 90.88 94 LYS A O 1
ATOM 758 N N . PHE A 1 95 ? 14.808 7.751 28.265 1.00 90.38 95 PHE A N 1
ATOM 759 C CA . PHE A 1 95 ? 15.573 7.544 27.048 1.00 90.38 95 PHE A CA 1
ATOM 760 C C . PHE A 1 95 ? 16.386 8.799 26.741 1.00 90.38 95 PHE A C 1
ATOM 762 O O . PHE A 1 95 ? 15.881 9.914 26.806 1.00 90.38 95 PHE A O 1
ATOM 769 N N . MET A 1 96 ? 17.649 8.606 26.365 1.00 86.06 96 MET A N 1
ATOM 770 C CA . MET A 1 96 ? 18.495 9.682 25.850 1.00 86.06 96 MET A CA 1
ATOM 771 C C . MET A 1 96 ? 18.009 10.047 24.447 1.00 86.06 96 MET A C 1
ATOM 773 O O . MET A 1 96 ? 18.424 9.426 23.470 1.00 86.06 96 MET A O 1
ATOM 777 N N . MET A 1 97 ? 17.095 11.011 24.352 1.00 86.50 97 MET A N 1
ATOM 778 C CA . MET A 1 97 ? 16.522 11.459 23.086 1.00 86.50 97 MET A CA 1
ATOM 779 C C . MET A 1 97 ? 16.727 12.953 22.893 1.00 86.50 97 MET A C 1
ATOM 781 O O . MET A 1 97 ? 16.894 13.721 23.840 1.00 86.50 97 MET A O 1
ATOM 785 N N . LYS A 1 98 ? 16.748 13.359 21.626 1.00 89.06 98 LYS A N 1
ATOM 786 C CA . LYS A 1 98 ? 16.899 14.752 21.232 1.00 89.06 98 LYS A CA 1
ATOM 787 C C . LYS A 1 98 ? 15.620 15.209 20.553 1.00 89.06 98 LYS A C 1
ATOM 789 O O . LYS A 1 98 ? 15.252 14.673 19.513 1.00 89.06 98 LYS A O 1
ATOM 794 N N . ASP A 1 99 ? 14.985 16.224 21.124 1.00 88.75 99 ASP A N 1
ATOM 795 C CA . ASP A 1 99 ? 13.907 16.929 20.443 1.00 88.75 99 ASP A CA 1
ATOM 796 C C . ASP A 1 99 ? 14.501 17.820 19.341 1.00 88.75 99 ASP A C 1
ATOM 798 O O . ASP A 1 99 ? 15.374 18.658 19.587 1.00 88.75 99 ASP A O 1
ATOM 802 N N . MET A 1 100 ? 14.052 17.596 18.108 1.00 90.94 100 MET A N 1
ATOM 803 C CA . MET A 1 100 ? 14.479 18.340 16.922 1.00 90.94 100 MET A CA 1
ATOM 804 C C . MET A 1 100 ? 13.550 19.527 16.615 1.00 90.94 100 MET A C 1
ATOM 806 O O . MET A 1 100 ? 13.794 20.268 15.658 1.00 90.94 100 MET A O 1
ATOM 810 N N . GLY A 1 101 ? 12.518 19.740 17.437 1.00 90.88 101 GLY A N 1
ATOM 811 C CA . GLY A 1 101 ? 11.517 20.783 17.274 1.00 90.88 101 GLY A CA 1
ATOM 812 C C . GLY A 1 101 ? 10.533 20.472 16.139 1.00 90.88 101 GLY A C 1
ATOM 813 O O . GLY A 1 101 ? 10.257 19.305 15.852 1.00 90.88 101 GLY A O 1
ATOM 814 N N . PRO A 1 102 ? 9.982 21.505 15.472 1.00 91.50 102 PRO A N 1
ATOM 815 C CA . PRO A 1 102 ? 9.055 21.312 14.362 1.00 91.50 102 PRO A CA 1
ATOM 816 C C . PRO A 1 102 ? 9.637 20.422 13.260 1.00 91.50 102 PRO A C 1
ATOM 818 O O . PRO A 1 102 ? 10.806 20.559 12.891 1.00 91.50 102 PRO A O 1
ATOM 821 N N . LEU A 1 103 ? 8.795 19.552 12.697 1.00 93.56 103 LEU A N 1
ATOM 822 C CA . LEU A 1 103 ? 9.174 18.615 11.642 1.00 93.56 103 LEU A CA 1
ATOM 823 C C . LEU A 1 103 ? 9.749 19.364 10.427 1.00 93.56 103 LEU A C 1
ATOM 825 O O . LEU A 1 103 ? 9.041 20.090 9.737 1.00 93.56 103 LEU A O 1
ATOM 829 N N . LYS A 1 104 ? 11.042 19.167 10.158 1.00 93.38 104 LYS A N 1
ATOM 830 C CA . LYS A 1 104 ? 11.726 19.691 8.960 1.00 93.38 104 LYS A CA 1
ATOM 831 C C . LYS A 1 104 ? 12.202 18.581 8.037 1.00 93.38 104 LYS A C 1
ATOM 833 O O . LYS A 1 104 ? 12.160 18.737 6.823 1.00 93.38 104 LYS A O 1
ATOM 838 N N . TYR A 1 105 ? 12.669 17.481 8.619 1.00 93.19 105 TYR A N 1
ATOM 839 C CA . TYR A 1 105 ? 13.169 16.312 7.913 1.00 93.19 105 TYR A CA 1
ATOM 840 C C . TYR A 1 105 ? 12.739 15.050 8.652 1.00 93.19 105 TYR A C 1
ATOM 842 O O . TYR A 1 105 ? 12.874 14.990 9.871 1.00 93.19 105 TYR A O 1
ATOM 850 N N . PHE A 1 106 ? 12.271 14.046 7.918 1.00 92.38 106 PHE A N 1
ATOM 851 C CA . PHE A 1 106 ? 12.027 12.703 8.441 1.00 92.38 106 PHE A CA 1
ATOM 852 C C . PHE A 1 106 ? 12.225 11.687 7.322 1.00 92.38 106 PHE A C 1
ATOM 854 O O . PHE A 1 106 ? 11.669 11.855 6.238 1.00 92.38 106 PHE A O 1
ATOM 861 N N . LEU A 1 107 ? 13.075 10.681 7.550 1.00 90.56 107 LEU A N 1
ATOM 862 C CA . LEU A 1 107 ? 13.415 9.652 6.557 1.00 90.56 107 LEU A CA 1
ATOM 863 C C . LEU A 1 107 ? 13.793 10.247 5.187 1.00 90.56 107 LEU A C 1
ATOM 865 O O . LEU A 1 107 ? 13.316 9.834 4.135 1.00 90.56 107 LEU A O 1
ATOM 869 N N . GLY A 1 108 ? 14.620 11.293 5.175 1.00 90.50 108 GLY A N 1
ATOM 870 C CA . GLY A 1 108 ? 15.047 11.946 3.931 1.00 90.50 108 GLY A CA 1
ATOM 871 C C . GLY A 1 108 ? 13.956 12.727 3.180 1.00 90.50 108 GLY A C 1
ATOM 872 O O . GLY A 1 108 ? 14.239 13.231 2.094 1.00 90.50 108 GLY A O 1
ATOM 873 N N . ILE A 1 109 ? 12.751 12.864 3.743 1.00 96.00 109 ILE A N 1
ATOM 874 C CA . ILE A 1 109 ? 11.681 13.735 3.244 1.00 96.00 109 ILE A CA 1
ATOM 875 C C . ILE A 1 109 ? 11.755 15.073 3.974 1.00 96.00 109 ILE A C 1
ATOM 877 O O . ILE A 1 109 ? 11.798 15.118 5.203 1.00 96.00 109 ILE A O 1
ATOM 881 N N . GLN A 1 110 ? 11.759 16.163 3.212 1.00 95.75 110 GLN A N 1
ATOM 882 C CA . GLN A 1 110 ? 11.659 17.523 3.719 1.00 95.75 110 GLN A CA 1
ATOM 883 C C . GLN A 1 110 ? 10.201 17.913 3.913 1.00 95.75 110 GLN A C 1
ATOM 885 O O . GLN A 1 110 ? 9.396 17.768 2.996 1.00 95.75 110 GLN A O 1
ATOM 890 N N . ALA A 1 111 ? 9.894 18.470 5.078 1.00 95.56 111 ALA A N 1
ATOM 891 C CA . ALA A 1 111 ? 8.596 19.025 5.421 1.00 95.56 111 ALA A CA 1
ATOM 892 C C . ALA A 1 111 ? 8.705 20.548 5.541 1.00 95.56 111 ALA A C 1
ATOM 894 O O . ALA A 1 111 ? 9.493 21.073 6.330 1.00 95.56 111 ALA A O 1
ATOM 895 N N . GLN A 1 112 ? 7.908 21.263 4.751 1.00 94.38 112 GLN A N 1
ATOM 896 C CA . GLN A 1 112 ? 7.833 22.719 4.767 1.00 94.38 112 GLN A CA 1
ATOM 897 C C . GLN A 1 112 ? 6.401 23.145 5.082 1.00 94.38 112 GLN A C 1
ATOM 899 O O . GLN A 1 112 ? 5.493 22.997 4.264 1.00 94.38 112 GLN A O 1
ATOM 904 N N . PHE A 1 113 ? 6.192 23.667 6.288 1.00 92.75 113 PHE A N 1
ATOM 905 C CA . PHE A 1 113 ? 4.898 24.202 6.700 1.00 92.75 113 PHE A CA 1
ATOM 906 C C . PHE A 1 113 ? 4.678 25.593 6.107 1.00 92.75 113 PHE A C 1
ATOM 908 O O . PHE A 1 113 ? 5.548 26.461 6.172 1.00 92.75 113 PHE A O 1
ATOM 915 N N . THR A 1 114 ? 3.488 25.811 5.561 1.00 90.56 114 THR A N 1
ATOM 916 C CA . THR A 1 114 ? 3.019 27.086 5.014 1.00 90.56 114 THR A CA 1
ATOM 917 C C . THR A 1 114 ? 1.654 27.429 5.616 1.00 90.56 114 THR A C 1
ATOM 919 O O . THR A 1 114 ? 0.958 26.534 6.100 1.00 90.56 114 THR A O 1
ATOM 922 N N . PRO A 1 115 ? 1.193 28.691 5.540 1.00 89.25 115 PRO A N 1
ATOM 923 C CA . PRO A 1 115 ? -0.164 29.040 5.971 1.00 89.25 115 PRO A CA 1
ATOM 924 C C . PRO A 1 115 ? -1.265 28.254 5.238 1.00 89.25 115 PRO A C 1
ATOM 926 O O . PRO A 1 115 ? -2.345 28.054 5.782 1.00 89.25 115 PRO A O 1
ATOM 929 N N . LYS A 1 116 ? -0.980 27.793 4.011 1.00 88.25 116 LYS A N 1
ATOM 930 C CA . LYS A 1 116 ? -1.908 27.031 3.165 1.00 88.25 116 LYS A CA 1
ATOM 931 C C . LYS A 1 116 ? -1.849 25.516 3.394 1.00 88.25 116 LYS A C 1
ATOM 933 O O . LYS A 1 116 ? -2.630 24.791 2.787 1.00 88.25 116 LYS A O 1
ATOM 938 N N . GLY A 1 117 ? -0.930 25.029 4.232 1.00 93.06 117 GLY A N 1
ATOM 939 C CA . GLY A 1 117 ? -0.757 23.604 4.512 1.00 93.06 117 GLY A CA 1
ATOM 940 C C . GLY A 1 117 ? 0.706 23.154 4.510 1.00 93.06 117 GLY A C 1
ATOM 941 O O . GLY A 1 117 ? 1.594 23.907 4.902 1.00 93.06 117 GLY A O 1
ATOM 942 N N . LEU A 1 118 ? 0.973 21.921 4.090 1.00 94.50 118 LEU A N 1
ATOM 943 C CA . LEU A 1 118 ? 2.274 21.255 4.197 1.00 94.50 118 LEU A CA 1
ATOM 944 C C . LEU A 1 118 ? 2.815 20.878 2.813 1.00 94.50 118 LEU A C 1
ATOM 946 O O . LEU A 1 118 ? 2.127 20.228 2.035 1.00 94.50 118 LEU A O 1
ATOM 950 N N . PHE A 1 119 ? 4.060 21.247 2.522 1.00 96.12 119 PHE A N 1
ATOM 951 C CA . PHE A 1 119 ? 4.765 20.846 1.307 1.00 96.12 119 PHE A CA 1
ATOM 952 C C . PHE A 1 119 ? 5.830 19.794 1.630 1.00 96.12 119 PHE A C 1
ATOM 954 O O . PHE A 1 119 ? 6.685 20.016 2.492 1.00 96.12 119 PHE A O 1
ATOM 961 N N . LEU A 1 120 ? 5.768 18.651 0.945 1.00 96.88 120 LEU A N 1
ATOM 962 C CA . LEU A 1 120 ? 6.677 17.520 1.118 1.00 96.88 120 LEU A CA 1
ATOM 963 C C . LEU A 1 120 ? 7.545 17.341 -0.123 1.00 96.88 120 LEU A C 1
ATOM 965 O O . LEU A 1 120 ? 7.020 17.132 -1.215 1.00 96.88 120 LEU A O 1
ATOM 969 N N . ASN A 1 121 ? 8.867 17.375 0.029 1.00 96.25 121 ASN A N 1
ATOM 970 C CA . ASN A 1 121 ? 9.785 17.199 -1.097 1.00 96.25 121 ASN A CA 1
ATOM 971 C C . ASN A 1 121 ? 11.047 16.414 -0.717 1.00 96.25 121 ASN A C 1
ATOM 973 O O . ASN A 1 121 ? 11.328 16.160 0.453 1.00 96.25 121 ASN A O 1
ATOM 977 N N . GLN A 1 122 ? 11.818 16.035 -1.731 1.00 97.19 122 GLN A N 1
ATOM 978 C CA . GLN A 1 122 ? 13.077 15.302 -1.600 1.00 97.19 122 GLN A CA 1
ATOM 979 C C . GLN A 1 122 ? 14.173 15.959 -2.463 1.00 97.19 122 GLN A C 1
ATOM 981 O O . GLN A 1 122 ? 14.982 15.264 -3.077 1.00 97.19 122 GLN A O 1
ATOM 986 N N . GLU A 1 123 ? 14.214 17.298 -2.531 1.00 95.94 123 GLU A N 1
ATOM 987 C CA . GLU A 1 123 ? 15.107 18.054 -3.433 1.00 95.94 123 GLU A CA 1
ATOM 988 C C . GLU A 1 123 ? 16.585 17.677 -3.254 1.00 95.94 123 GLU A C 1
ATOM 990 O O . GLU A 1 123 ? 17.287 17.384 -4.228 1.00 95.94 123 GLU A O 1
ATOM 995 N N . LYS A 1 124 ? 17.054 17.623 -2.000 1.00 95.19 124 LYS A N 1
ATOM 996 C CA . LYS A 1 124 ? 18.434 17.224 -1.686 1.00 95.19 124 LYS A CA 1
ATOM 997 C C . LYS A 1 124 ? 18.737 15.820 -2.213 1.00 95.19 124 LYS A C 1
ATOM 999 O O . LYS A 1 124 ? 19.737 15.618 -2.891 1.00 95.19 124 LYS A O 1
ATOM 1004 N N . TYR A 1 125 ? 17.837 14.870 -1.965 1.00 97.19 125 TYR A N 1
ATOM 1005 C CA . TYR A 1 125 ? 17.994 13.489 -2.414 1.00 97.19 125 TYR A CA 1
ATOM 1006 C C . TYR A 1 125 ? 18.003 13.376 -3.946 1.00 97.19 125 TYR A C 1
ATOM 1008 O O . TYR A 1 125 ? 18.828 12.659 -4.510 1.00 97.19 125 TYR A O 1
ATOM 1016 N N . ALA A 1 126 ? 17.121 14.106 -4.635 1.00 97.38 126 ALA A N 1
ATOM 1017 C CA . ALA A 1 126 ? 17.086 14.147 -6.095 1.00 97.38 126 ALA A CA 1
ATOM 1018 C C . ALA A 1 126 ? 18.374 14.755 -6.681 1.00 97.38 126 ALA A C 1
ATOM 1020 O O . ALA A 1 126 ? 18.891 14.261 -7.683 1.00 97.38 126 ALA A O 1
ATOM 1021 N N . THR A 1 127 ? 18.929 15.777 -6.028 1.00 97.44 127 THR A N 1
ATOM 1022 C CA . THR A 1 127 ? 20.206 16.395 -6.412 1.00 97.44 127 THR A CA 1
ATOM 1023 C C . THR A 1 127 ? 21.368 15.417 -6.240 1.00 97.44 127 THR A C 1
ATOM 1025 O O . THR A 1 127 ? 22.122 15.188 -7.187 1.00 97.44 127 THR A O 1
ATOM 1028 N N . ASP A 1 128 ? 21.462 14.757 -5.083 1.00 96.88 128 ASP A N 1
ATOM 1029 C CA . ASP A 1 128 ? 22.481 13.737 -4.809 1.00 96.88 128 ASP A CA 1
ATOM 1030 C C . ASP A 1 128 ? 22.361 12.547 -5.777 1.00 96.88 128 ASP A C 1
ATOM 1032 O O . ASP A 1 128 ? 23.364 11.971 -6.205 1.00 96.88 128 ASP A O 1
ATOM 1036 N N . LEU A 1 129 ? 21.140 12.171 -6.173 1.00 97.50 129 LEU A N 1
ATOM 1037 C CA . LEU A 1 129 ? 20.901 11.161 -7.204 1.00 97.50 129 LEU A CA 1
ATOM 1038 C C . LEU A 1 129 ? 21.486 11.587 -8.558 1.00 97.50 129 LEU A C 1
ATOM 1040 O O . LEU A 1 129 ? 22.164 10.779 -9.191 1.00 97.50 129 LEU A O 1
ATOM 1044 N N . LEU A 1 130 ? 21.279 12.834 -8.991 1.00 98.00 130 LEU A N 1
ATOM 1045 C CA . LEU A 1 130 ? 21.856 13.331 -10.244 1.00 98.00 130 LEU A CA 1
ATOM 1046 C C . LEU A 1 130 ? 23.383 13.415 -10.197 1.00 98.00 130 LEU A C 1
ATOM 1048 O O . LEU A 1 130 ? 24.022 13.064 -11.186 1.00 98.00 130 LEU A O 1
ATOM 1052 N N . ILE A 1 131 ? 23.969 13.824 -9.068 1.00 97.38 131 ILE A N 1
ATOM 1053 C CA . ILE A 1 131 ? 25.428 13.831 -8.873 1.00 97.38 131 ILE A CA 1
ATOM 1054 C C . ILE A 1 131 ? 25.978 12.408 -9.004 1.00 97.38 131 ILE A C 1
ATOM 1056 O O . ILE A 1 131 ? 26.875 12.162 -9.805 1.00 97.38 131 ILE A O 1
ATOM 1060 N N . ASN A 1 132 ? 25.377 11.449 -8.293 1.00 94.94 132 ASN A N 1
ATOM 1061 C CA . ASN A 1 132 ? 25.762 10.037 -8.360 1.00 94.94 132 ASN A CA 1
ATOM 1062 C C . ASN A 1 132 ? 25.583 9.427 -9.759 1.00 94.94 132 ASN A C 1
ATOM 1064 O O . ASN A 1 132 ? 26.269 8.470 -10.114 1.00 94.94 132 ASN A O 1
ATOM 1068 N N . ALA A 1 133 ? 24.634 9.945 -10.539 1.00 96.44 133 ALA A N 1
ATOM 1069 C CA . ALA A 1 133 ? 24.412 9.523 -11.913 1.00 96.44 133 ALA A CA 1
ATOM 1070 C C . ALA A 1 133 ? 25.360 10.204 -12.922 1.00 96.44 133 ALA A C 1
ATOM 1072 O O . ALA A 1 133 ? 25.343 9.848 -14.097 1.00 96.44 133 ALA A O 1
ATOM 1073 N N . GLY A 1 134 ? 26.138 11.213 -12.506 1.00 96.44 134 GLY A N 1
ATOM 1074 C CA . GLY A 1 134 ? 26.901 12.066 -13.424 1.00 96.44 134 GLY A CA 1
ATOM 1075 C C . GLY A 1 134 ? 26.005 12.906 -14.346 1.00 96.44 134 GLY A C 1
ATOM 1076 O O . GLY A 1 134 ? 26.378 13.206 -15.475 1.00 96.44 134 GLY A O 1
ATOM 1077 N N . MET A 1 135 ? 24.791 13.247 -13.898 1.00 97.31 135 MET A N 1
ATOM 1078 C CA . MET A 1 135 ? 23.747 13.896 -14.704 1.00 97.31 135 MET A CA 1
ATOM 1079 C C . MET A 1 135 ? 23.290 15.249 -14.140 1.00 97.31 135 MET A C 1
ATOM 1081 O O . MET A 1 135 ? 22.218 15.735 -14.505 1.00 97.31 135 MET A O 1
ATOM 1085 N N . LEU A 1 136 ? 24.080 15.884 -13.268 1.00 94.75 136 LEU A N 1
ATOM 1086 C CA . LEU A 1 136 ? 23.724 17.186 -12.691 1.00 94.75 136 LEU A CA 1
ATOM 1087 C C . LEU A 1 136 ? 23.562 18.279 -13.762 1.00 94.75 136 LEU A C 1
ATOM 1089 O O . LEU A 1 136 ? 22.646 19.094 -13.656 1.00 94.75 136 LEU A O 1
ATOM 1093 N N . ASP A 1 137 ? 24.380 18.239 -14.814 1.00 94.38 137 ASP A N 1
ATOM 1094 C CA . ASP A 1 137 ? 24.406 19.236 -15.897 1.00 94.38 137 ASP A CA 1
ATOM 1095 C C . ASP A 1 137 ? 23.701 18.762 -17.178 1.00 94.38 137 ASP A C 1
ATOM 1097 O O . ASP A 1 137 ? 23.887 19.314 -18.261 1.00 94.38 137 ASP A O 1
ATOM 1101 N N . CYS A 1 138 ? 22.872 17.717 -17.085 1.00 96.12 138 CYS A N 1
ATOM 1102 C CA . CYS A 1 138 ? 22.142 17.221 -18.247 1.00 96.12 138 CYS A CA 1
ATOM 1103 C C . CYS A 1 138 ? 21.026 18.187 -18.693 1.00 96.12 138 CYS A C 1
ATOM 1105 O O . CYS A 1 138 ? 20.419 18.897 -17.890 1.00 96.12 138 CYS A O 1
ATOM 1107 N N . ALA A 1 139 ? 20.698 18.176 -19.989 1.00 97.19 139 ALA A N 1
ATOM 1108 C CA . ALA A 1 139 ? 19.551 18.923 -20.502 1.00 97.19 139 ALA A CA 1
ATOM 1109 C C . ALA A 1 139 ? 18.230 18.308 -19.994 1.00 97.19 139 ALA A C 1
ATOM 1111 O O . ALA A 1 139 ? 18.052 17.091 -20.129 1.00 97.19 139 ALA A O 1
ATOM 1112 N N . PRO A 1 140 ? 17.272 19.096 -19.474 1.00 97.56 140 PRO A N 1
ATOM 1113 C CA . PRO A 1 140 ? 16.045 18.556 -18.898 1.00 97.56 140 PRO A CA 1
ATOM 1114 C C . PRO A 1 140 ? 15.109 17.943 -19.952 1.00 97.56 140 PRO A C 1
ATOM 1116 O O . PRO A 1 140 ? 15.234 18.209 -21.148 1.00 97.56 140 PRO A O 1
ATOM 1119 N N . MET A 1 141 ? 14.159 17.115 -19.506 1.00 96.75 141 MET A N 1
ATOM 1120 C CA . MET A 1 141 ? 13.071 16.578 -20.339 1.00 96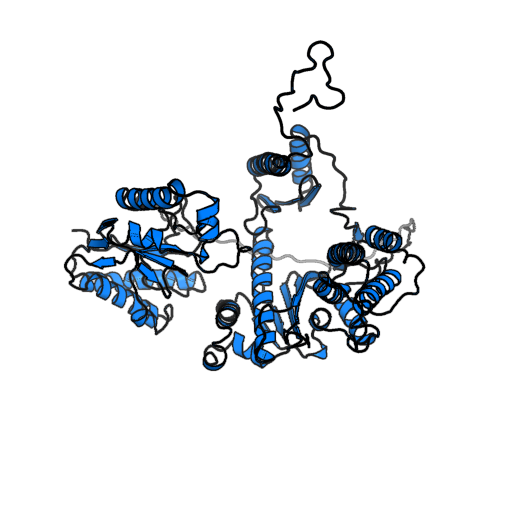.75 141 MET A CA 1
ATOM 1121 C C . MET A 1 141 ? 11.707 16.908 -19.724 1.00 96.75 141 MET A C 1
ATOM 1123 O O . MET A 1 141 ? 11.595 16.923 -18.503 1.00 96.75 141 MET A O 1
ATOM 1127 N N . PRO A 1 142 ? 10.653 17.141 -20.529 1.00 95.38 142 PRO A N 1
ATOM 1128 C CA . PRO A 1 142 ? 9.351 17.569 -20.010 1.00 95.38 142 PRO A CA 1
ATOM 1129 C C . PRO A 1 142 ? 8.492 16.429 -19.442 1.00 95.38 142 PRO A C 1
ATOM 1131 O O . PRO A 1 142 ? 7.528 16.692 -18.729 1.00 95.38 142 PRO A O 1
ATOM 1134 N N . THR A 1 143 ? 8.816 15.172 -19.763 1.00 97.19 143 THR A N 1
ATOM 1135 C CA . THR A 1 143 ? 8.103 13.980 -19.280 1.00 97.19 143 THR A CA 1
ATOM 1136 C C . THR A 1 143 ? 9.090 12.861 -18.932 1.00 97.19 143 THR A C 1
ATOM 1138 O O . THR A 1 143 ? 10.118 12.729 -19.614 1.00 97.19 143 THR A O 1
ATOM 1141 N N . PRO A 1 144 ? 8.779 12.009 -17.936 1.00 97.38 144 PRO A N 1
ATOM 1142 C CA . PRO A 1 144 ? 9.687 10.956 -17.480 1.00 97.38 144 PRO A CA 1
ATOM 1143 C C . PRO A 1 144 ? 9.879 9.837 -18.514 1.00 97.38 144 PRO A C 1
ATOM 1145 O O . PRO A 1 144 ? 10.971 9.287 -18.619 1.00 97.38 144 PRO A O 1
ATOM 1148 N N . LEU A 1 145 ? 8.864 9.549 -19.337 1.00 96.81 145 LEU A N 1
ATOM 1149 C CA . LEU A 1 145 ? 8.917 8.566 -20.427 1.00 96.81 145 LEU A CA 1
ATOM 1150 C C . LEU A 1 145 ? 8.421 9.160 -21.757 1.00 96.81 145 LEU A C 1
ATOM 1152 O O . LEU A 1 145 ? 7.637 10.117 -21.750 1.00 96.81 145 LEU A O 1
ATOM 1156 N N . PRO A 1 146 ? 8.884 8.638 -22.909 1.00 95.00 146 PRO A N 1
ATOM 1157 C CA . PRO A 1 146 ? 8.295 8.948 -24.207 1.00 95.00 146 PRO A CA 1
ATOM 1158 C C . PRO A 1 146 ? 6.965 8.199 -24.393 1.00 95.00 146 PRO A C 1
ATOM 1160 O O . PRO A 1 146 ? 6.780 7.117 -23.846 1.00 95.00 146 PRO A O 1
ATOM 1163 N N . VAL A 1 147 ? 6.062 8.741 -25.218 1.00 92.00 147 VAL A N 1
ATOM 1164 C CA . VAL A 1 147 ? 4.777 8.081 -25.537 1.00 92.00 147 VAL A CA 1
ATOM 1165 C C . VAL A 1 147 ? 4.996 6.741 -26.249 1.00 92.00 147 VAL A C 1
ATOM 1167 O O . VAL A 1 147 ? 4.308 5.764 -25.984 1.00 92.00 147 VAL A O 1
ATOM 1170 N N . GLN A 1 148 ? 5.984 6.683 -27.142 1.00 88.56 148 GLN A N 1
ATOM 1171 C CA . GLN A 1 148 ? 6.319 5.494 -27.926 1.00 88.56 148 GLN A CA 1
ATOM 1172 C C . GLN A 1 148 ? 7.573 4.821 -27.358 1.00 88.56 148 GLN A C 1
ATOM 1174 O O . GLN A 1 148 ? 8.651 4.924 -27.941 1.00 88.56 148 GLN A O 1
ATOM 1179 N N . ILE A 1 149 ? 7.434 4.152 -26.209 1.00 87.38 149 ILE A N 1
ATOM 1180 C CA . ILE A 1 149 ? 8.546 3.449 -25.539 1.00 87.38 149 ILE A CA 1
ATOM 1181 C C . ILE A 1 149 ? 9.187 2.410 -26.469 1.00 87.38 149 ILE A C 1
ATOM 1183 O O . ILE A 1 149 ? 10.408 2.333 -26.560 1.00 87.38 149 ILE A O 1
ATOM 1187 N N . ASP A 1 150 ? 8.374 1.674 -27.225 1.00 83.25 150 ASP A N 1
ATOM 1188 C CA . ASP A 1 150 ? 8.845 0.568 -28.073 1.00 83.25 150 ASP A CA 1
ATOM 1189 C C . ASP A 1 150 ? 9.567 1.018 -29.353 1.00 83.25 150 ASP A C 1
ATOM 1191 O O . ASP A 1 150 ? 9.905 0.191 -30.196 1.00 83.25 150 ASP A O 1
ATOM 1195 N N . ARG A 1 151 ? 9.756 2.324 -29.563 1.00 83.69 151 ARG A N 1
ATOM 1196 C CA . ARG A 1 151 ? 10.499 2.862 -30.716 1.00 83.69 151 ARG A CA 1
ATOM 1197 C C . ARG A 1 151 ? 11.892 3.357 -30.344 1.00 83.69 151 ARG A C 1
ATOM 1199 O O . ARG A 1 151 ? 12.557 3.990 -31.158 1.00 83.69 151 ARG A O 1
ATOM 1206 N N . MET A 1 152 ? 12.327 3.091 -29.117 1.00 84.62 152 MET A N 1
ATOM 1207 C CA . MET A 1 152 ? 13.677 3.419 -28.685 1.00 84.62 152 MET A CA 1
ATOM 1208 C C . MET A 1 152 ? 14.701 2.530 -29.413 1.00 84.62 152 MET A C 1
ATOM 1210 O O . MET A 1 152 ? 14.436 1.345 -29.621 1.00 84.62 152 MET A O 1
ATOM 1214 N N . PRO A 1 153 ? 15.857 3.073 -29.827 1.00 83.94 153 PRO A N 1
ATOM 1215 C CA . PRO A 1 153 ? 16.911 2.281 -30.455 1.00 83.94 153 PRO A CA 1
ATOM 1216 C C . PRO A 1 153 ? 17.606 1.374 -29.423 1.00 83.94 153 PRO A C 1
ATOM 1218 O O . PRO A 1 153 ? 17.544 1.644 -28.223 1.00 83.94 153 PRO A O 1
ATOM 1221 N N . HIS A 1 154 ? 18.309 0.336 -29.894 1.00 88.31 154 HIS A N 1
ATOM 1222 C CA . HIS A 1 154 ? 19.102 -0.589 -29.062 1.00 88.31 154 HIS A CA 1
ATOM 1223 C C . HIS A 1 154 ? 18.284 -1.372 -28.010 1.00 88.31 154 HIS A C 1
ATOM 1225 O O . HIS A 1 154 ? 18.693 -1.493 -26.855 1.00 88.31 154 HIS A O 1
ATOM 1231 N N . GLN A 1 155 ? 17.106 -1.885 -28.387 1.00 85.88 155 GLN A N 1
ATOM 1232 C CA . GLN A 1 155 ? 16.265 -2.706 -27.495 1.00 85.88 155 GLN A CA 1
ATOM 1233 C C . GLN A 1 155 ? 16.845 -4.098 -27.228 1.00 85.88 155 GLN A C 1
ATOM 1235 O O . GLN A 1 155 ? 16.693 -4.611 -26.124 1.00 85.88 155 GLN A O 1
ATOM 1240 N N . ASP A 1 156 ? 17.552 -4.669 -28.202 1.00 88.44 156 ASP A N 1
ATOM 1241 C CA . ASP A 1 156 ? 18.117 -6.020 -28.100 1.00 88.44 156 ASP A CA 1
ATOM 1242 C C . ASP A 1 156 ? 19.567 -6.031 -27.577 1.00 88.44 156 ASP A C 1
ATOM 1244 O O . ASP A 1 156 ? 20.150 -7.089 -27.349 1.00 88.44 156 ASP A O 1
ATOM 1248 N N . GLU A 1 157 ? 20.169 -4.855 -27.373 1.00 94.81 157 GLU A N 1
ATOM 1249 C CA . GLU A 1 157 ? 21.540 -4.719 -26.878 1.00 94.81 157 GLU A CA 1
ATOM 1250 C C . GLU A 1 157 ? 21.548 -4.661 -25.348 1.00 94.81 157 GLU A C 1
ATOM 1252 O O . GLU A 1 157 ? 20.947 -3.766 -24.754 1.00 94.81 157 GLU A O 1
ATOM 1257 N N . LEU A 1 158 ? 22.236 -5.600 -24.695 1.00 95.62 158 LEU A N 1
ATOM 1258 C CA . LEU A 1 158 ? 22.329 -5.638 -23.235 1.00 95.62 158 LEU A CA 1
ATOM 1259 C C . LEU A 1 158 ? 23.221 -4.518 -22.691 1.00 95.62 158 LEU A C 1
ATOM 1261 O O . LEU A 1 158 ? 24.318 -4.262 -23.191 1.00 95.62 158 LEU A O 1
ATOM 1265 N N . PHE A 1 159 ? 22.772 -3.887 -21.608 1.00 96.56 159 PHE A N 1
ATOM 1266 C CA . PHE A 1 159 ? 23.568 -2.901 -20.894 1.00 96.56 159 PHE A CA 1
ATOM 1267 C C . PHE A 1 159 ? 24.643 -3.589 -20.042 1.00 96.56 159 PHE A C 1
ATOM 1269 O O . PHE A 1 159 ? 24.344 -4.461 -19.226 1.00 96.56 159 PHE A O 1
ATOM 1276 N N . GLN A 1 160 ? 25.895 -3.162 -20.210 1.00 95.75 160 GLN A N 1
ATOM 1277 C CA . GLN A 1 160 ? 27.068 -3.830 -19.633 1.00 95.75 160 GLN A CA 1
ATOM 1278 C C . GLN A 1 160 ? 27.169 -3.709 -18.100 1.00 95.75 160 GLN A C 1
ATOM 1280 O O . GLN A 1 160 ? 27.800 -4.548 -17.462 1.00 95.75 160 GLN A O 1
ATOM 1285 N N . GLU A 1 161 ? 26.521 -2.712 -17.482 1.00 95.62 161 GLU A N 1
ATOM 1286 C CA . GLU A 1 161 ? 26.615 -2.450 -16.036 1.00 95.62 161 GLU A CA 1
ATOM 1287 C C . GLU A 1 161 ? 25.264 -2.583 -15.299 1.00 95.62 161 GLU A C 1
ATOM 1289 O O . GLU A 1 161 ? 24.726 -1.615 -14.748 1.00 95.62 161 GLU A O 1
ATOM 1294 N N . PRO A 1 162 ? 24.681 -3.791 -15.206 1.00 94.94 162 PRO A N 1
ATOM 1295 C CA . PRO A 1 162 ? 23.359 -3.979 -14.606 1.00 94.94 162 PRO A CA 1
ATOM 1296 C C . PRO A 1 162 ? 23.311 -3.607 -13.112 1.00 94.94 162 PRO A C 1
ATOM 1298 O O . PRO A 1 162 ? 22.260 -3.217 -12.603 1.00 94.94 162 PRO A O 1
ATOM 1301 N N . THR A 1 163 ? 24.436 -3.674 -12.390 1.00 96.69 163 THR A N 1
ATOM 1302 C CA . THR A 1 163 ? 24.520 -3.224 -10.987 1.00 96.69 163 THR A CA 1
ATOM 1303 C C . THR A 1 163 ? 24.342 -1.713 -10.859 1.00 96.69 163 THR A C 1
ATOM 1305 O O . THR A 1 163 ? 23.626 -1.260 -9.964 1.00 96.69 163 THR A O 1
ATOM 1308 N N . TYR A 1 164 ? 24.928 -0.934 -11.770 1.00 96.81 164 TYR A N 1
ATOM 1309 C CA . TYR A 1 164 ? 24.757 0.515 -11.798 1.00 96.81 164 TYR A CA 1
ATOM 1310 C C . TYR A 1 164 ? 23.304 0.892 -12.113 1.00 96.81 164 TYR A C 1
ATOM 1312 O O . TYR A 1 164 ? 22.700 1.691 -11.394 1.00 96.81 164 TYR A O 1
ATOM 1320 N N . PHE A 1 165 ? 22.696 0.214 -13.093 1.00 97.75 165 PHE A N 1
ATOM 1321 C CA . PHE A 1 165 ? 21.269 0.352 -13.399 1.00 97.75 165 PHE A CA 1
ATOM 1322 C C . PHE A 1 165 ? 20.389 0.088 -12.168 1.00 97.75 165 PHE A C 1
ATOM 1324 O O . PHE A 1 165 ? 19.547 0.916 -11.824 1.00 97.75 165 PHE A O 1
ATOM 1331 N N . ARG A 1 166 ? 20.600 -1.037 -11.464 1.00 97.56 166 ARG A N 1
ATOM 1332 C CA . ARG A 1 166 ? 19.839 -1.390 -10.250 1.00 97.56 166 ARG A CA 1
ATOM 1333 C C . ARG A 1 166 ? 20.008 -0.366 -9.133 1.00 97.56 166 ARG A C 1
ATOM 1335 O O . ARG A 1 166 ? 19.032 -0.043 -8.463 1.00 97.56 166 ARG A O 1
ATOM 1342 N N . SER A 1 167 ? 21.221 0.154 -8.950 1.00 97.25 167 SER A N 1
ATOM 1343 C CA . SER A 1 167 ? 21.506 1.198 -7.962 1.00 97.25 167 SER A CA 1
ATOM 1344 C C . SER A 1 167 ? 20.682 2.459 -8.236 1.00 97.25 167 SER A C 1
ATOM 1346 O O . SER A 1 167 ? 19.989 2.954 -7.346 1.00 97.25 167 SER A O 1
ATOM 1348 N N . LEU A 1 168 ? 20.677 2.943 -9.482 1.00 98.00 168 LEU A N 1
ATOM 1349 C CA . LEU A 1 168 ? 19.886 4.114 -9.863 1.00 98.00 168 LEU A CA 1
ATOM 1350 C C . LEU A 1 168 ? 18.376 3.847 -9.808 1.00 98.00 168 LEU A C 1
ATOM 1352 O O . LEU A 1 168 ? 17.635 4.686 -9.301 1.00 98.00 168 LEU A O 1
ATOM 1356 N N . ALA A 1 169 ? 17.918 2.682 -10.273 1.00 97.94 169 ALA A N 1
ATOM 1357 C CA . ALA A 1 169 ? 16.511 2.290 -10.209 1.00 97.94 169 ALA A CA 1
ATOM 1358 C C . ALA A 1 169 ? 16.005 2.213 -8.757 1.00 97.94 169 ALA A C 1
ATOM 1360 O O . ALA A 1 169 ? 14.930 2.724 -8.454 1.00 97.94 169 ALA A O 1
ATOM 1361 N N . GLY A 1 170 ? 16.802 1.655 -7.839 1.00 97.56 170 GLY A N 1
ATOM 1362 C CA . GLY A 1 170 ? 16.487 1.625 -6.409 1.00 97.56 170 GLY A CA 1
ATOM 1363 C C . GLY A 1 170 ? 16.413 3.022 -5.788 1.00 97.56 170 GLY A C 1
ATOM 1364 O O . GLY A 1 170 ? 15.494 3.305 -5.021 1.00 97.56 170 GLY A O 1
ATOM 1365 N N . LYS A 1 171 ? 17.322 3.932 -6.166 1.00 97.50 171 LYS A N 1
ATOM 1366 C CA . LYS A 1 171 ? 17.259 5.331 -5.715 1.00 97.50 171 LYS A CA 1
ATOM 1367 C C . LYS A 1 171 ? 16.024 6.059 -6.258 1.00 97.50 171 LYS A C 1
ATOM 1369 O O . LYS A 1 171 ? 15.346 6.770 -5.522 1.00 97.50 171 LYS A O 1
ATOM 1374 N N . LEU A 1 172 ? 15.681 5.844 -7.527 1.00 98.25 172 LEU A N 1
ATOM 1375 C CA . LEU A 1 172 ? 14.455 6.376 -8.127 1.00 98.25 172 LEU A CA 1
ATOM 1376 C C . LEU A 1 172 ? 13.197 5.859 -7.421 1.00 98.25 172 LEU A C 1
ATOM 1378 O O . LEU A 1 172 ? 12.271 6.634 -7.201 1.00 98.25 172 LEU A O 1
ATOM 1382 N N . GLN A 1 173 ? 13.181 4.583 -7.025 1.00 97.31 173 GLN A N 1
ATOM 1383 C CA . GLN A 1 173 ? 12.079 3.979 -6.273 1.00 97.31 173 GLN A CA 1
ATOM 1384 C C . GLN A 1 173 ? 11.864 4.645 -4.910 1.00 97.31 173 GLN A C 1
ATOM 1386 O O . GLN A 1 173 ? 10.728 4.748 -4.464 1.00 97.31 173 GLN A O 1
ATOM 1391 N N . TYR A 1 174 ? 12.923 5.129 -4.260 1.00 97.25 174 TYR A N 1
ATOM 1392 C CA . TYR A 1 174 ? 12.797 5.882 -3.012 1.00 97.25 174 TYR A CA 1
ATOM 1393 C C . TYR A 1 174 ? 12.229 7.291 -3.218 1.00 97.25 174 TYR A C 1
ATOM 1395 O O . TYR A 1 174 ? 11.493 7.807 -2.382 1.00 97.25 174 TYR A O 1
ATOM 1403 N N . LEU A 1 175 ? 12.558 7.922 -4.347 1.00 97.50 175 LEU A N 1
ATOM 1404 C CA . LEU A 1 175 ? 12.088 9.266 -4.676 1.00 97.50 175 LEU A CA 1
ATOM 1405 C C . LEU A 1 175 ? 10.580 9.310 -4.976 1.00 97.50 175 LEU A C 1
ATOM 1407 O O . LEU A 1 175 ? 9.971 10.377 -4.908 1.00 97.50 175 LEU A O 1
ATOM 1411 N N . THR A 1 176 ? 9.950 8.170 -5.280 1.00 97.44 176 THR A N 1
ATOM 1412 C CA . THR A 1 176 ? 8.507 8.126 -5.553 1.00 97.44 176 THR A CA 1
ATOM 1413 C C . THR A 1 176 ? 7.650 8.466 -4.332 1.00 97.44 176 THR A C 1
ATOM 1415 O O . THR A 1 176 ? 6.468 8.740 -4.520 1.00 97.44 176 THR A O 1
ATOM 1418 N N . LEU A 1 177 ? 8.223 8.512 -3.117 1.00 96.25 177 LEU A N 1
ATOM 1419 C CA . LEU A 1 177 ? 7.539 8.883 -1.869 1.00 96.25 177 LEU A CA 1
ATOM 1420 C C . LEU A 1 177 ? 7.011 10.327 -1.868 1.00 96.25 177 LEU A C 1
ATOM 1422 O O . LEU A 1 177 ? 5.975 10.589 -1.266 1.00 96.25 177 LEU A O 1
ATOM 1426 N N . THR A 1 178 ? 7.674 11.256 -2.565 1.00 97.00 178 THR A N 1
ATOM 1427 C CA . THR A 1 178 ? 7.158 12.623 -2.788 1.00 97.00 178 THR A CA 1
ATOM 1428 C C . THR A 1 178 ? 6.964 12.954 -4.266 1.00 97.00 178 THR A C 1
ATOM 1430 O O . THR A 1 178 ? 6.759 14.115 -4.618 1.00 97.00 178 THR A O 1
ATOM 1433 N N . ARG A 1 179 ? 7.083 11.960 -5.153 1.00 97.56 179 ARG A N 1
ATOM 1434 C CA . ARG A 1 179 ? 7.002 12.123 -6.613 1.00 97.56 179 ARG A CA 1
ATOM 1435 C C . ARG A 1 179 ? 6.092 11.062 -7.238 1.00 97.56 179 ARG A C 1
ATOM 1437 O O . ARG A 1 179 ? 6.564 10.199 -7.982 1.00 97.56 179 ARG A O 1
ATOM 1444 N N . PRO A 1 180 ? 4.773 11.100 -6.975 1.00 97.88 180 PRO A N 1
ATOM 1445 C CA . PRO A 1 180 ? 3.837 10.173 -7.613 1.00 97.88 180 PRO A CA 1
ATOM 1446 C C . PRO A 1 180 ? 3.835 10.302 -9.147 1.00 97.88 180 PRO A C 1
ATOM 1448 O O . PRO A 1 180 ? 3.563 9.340 -9.856 1.00 97.88 180 PRO A O 1
ATOM 1451 N N . ASP A 1 181 ? 4.228 11.455 -9.686 1.00 98.06 181 ASP A N 1
ATOM 1452 C CA . ASP A 1 181 ? 4.311 11.729 -11.122 1.00 98.06 181 ASP A CA 1
ATOM 1453 C C . ASP A 1 181 ? 5.351 10.886 -11.880 1.00 98.06 181 ASP A C 1
ATOM 1455 O O . ASP A 1 181 ? 5.241 10.729 -13.096 1.00 98.06 181 ASP A O 1
ATOM 1459 N N . ILE A 1 182 ? 6.344 10.317 -11.187 1.00 98.25 182 ILE A N 1
ATOM 1460 C CA . ILE A 1 182 ? 7.312 9.382 -11.787 1.00 98.25 182 ILE A CA 1
ATOM 1461 C C . ILE A 1 182 ? 6.998 7.914 -11.471 1.00 98.25 182 ILE A C 1
ATOM 1463 O O . ILE A 1 182 ? 7.688 7.034 -11.983 1.00 98.25 182 ILE A O 1
ATOM 1467 N N . GLN A 1 183 ? 5.974 7.625 -10.661 1.00 98.12 183 GLN A N 1
ATOM 1468 C CA . GLN A 1 183 ? 5.695 6.289 -10.120 1.00 98.12 183 GLN A CA 1
ATOM 1469 C C . GLN A 1 183 ? 5.599 5.214 -11.212 1.00 98.12 183 GLN A C 1
ATOM 1471 O O . GLN A 1 183 ? 6.223 4.159 -11.097 1.00 98.12 183 GLN A O 1
ATOM 1476 N N . PHE A 1 184 ? 4.852 5.482 -12.287 1.00 97.62 184 PHE A N 1
ATOM 1477 C CA . PHE A 1 184 ? 4.740 4.554 -13.414 1.00 97.62 184 PHE A CA 1
ATOM 1478 C C . PHE A 1 184 ? 6.081 4.350 -14.123 1.00 97.62 184 PHE A C 1
ATOM 1480 O O . PHE A 1 184 ? 6.483 3.219 -14.391 1.00 97.62 184 PHE A O 1
ATOM 1487 N N . ALA A 1 185 ? 6.800 5.442 -14.390 1.00 97.69 185 ALA A N 1
ATOM 1488 C CA . ALA A 1 185 ? 8.068 5.394 -15.103 1.00 97.69 185 ALA A CA 1
ATOM 1489 C C . ALA A 1 185 ? 9.135 4.602 -14.344 1.00 97.69 185 ALA A C 1
ATOM 1491 O O . ALA A 1 185 ? 9.849 3.785 -14.926 1.00 97.69 185 ALA A O 1
ATOM 1492 N N . VAL A 1 186 ? 9.206 4.810 -13.032 1.00 97.94 186 VAL A N 1
ATOM 1493 C CA . VAL A 1 186 ? 10.106 4.068 -12.154 1.00 97.94 186 VAL A CA 1
ATOM 1494 C C . VAL A 1 186 ? 9.686 2.605 -12.072 1.00 97.94 186 VAL A C 1
ATOM 1496 O O . VAL A 1 186 ? 10.534 1.735 -12.254 1.00 97.94 186 VAL A O 1
ATOM 1499 N N . ASN A 1 187 ? 8.389 2.310 -11.911 1.00 96.56 187 ASN A N 1
ATOM 1500 C CA . ASN A 1 187 ? 7.901 0.931 -11.920 1.00 96.56 187 ASN A CA 1
ATOM 1501 C C . ASN A 1 187 ? 8.277 0.199 -13.218 1.00 96.56 187 ASN A C 1
ATOM 1503 O O . ASN A 1 187 ? 8.737 -0.940 -13.163 1.00 96.56 187 ASN A O 1
ATOM 1507 N N . PHE A 1 188 ? 8.132 0.858 -14.369 1.00 95.06 188 PHE A N 1
ATOM 1508 C CA . PHE A 1 188 ? 8.513 0.311 -15.669 1.00 95.06 188 PHE A CA 1
ATOM 1509 C C . PHE A 1 188 ? 10.005 -0.063 -15.722 1.00 95.06 188 PHE A C 1
ATOM 1511 O O . PHE A 1 188 ? 10.345 -1.194 -16.063 1.00 95.06 188 PHE A O 1
ATOM 1518 N N . ILE A 1 189 ? 10.895 0.845 -15.308 1.00 96.00 189 ILE A N 1
ATOM 1519 C CA . ILE A 1 189 ? 12.349 0.606 -15.258 1.00 96.00 189 ILE A CA 1
ATOM 1520 C C . ILE A 1 189 ? 12.712 -0.496 -14.258 1.00 96.00 189 ILE A C 1
ATOM 1522 O O . ILE A 1 189 ? 13.541 -1.361 -14.549 1.00 96.00 189 ILE A O 1
ATOM 1526 N N . CYS A 1 190 ? 12.053 -0.525 -13.100 1.00 95.62 190 CYS A N 1
ATOM 1527 C CA . CYS A 1 190 ? 12.256 -1.556 -12.089 1.00 95.62 190 CYS A CA 1
ATOM 1528 C C . CYS A 1 190 ? 11.954 -2.970 -12.619 1.00 95.62 190 CYS A C 1
ATOM 1530 O O . CYS A 1 190 ? 12.623 -3.928 -12.231 1.00 95.62 190 CYS A O 1
ATOM 1532 N N . GLN A 1 191 ? 11.015 -3.123 -13.560 1.00 92.75 191 GLN A N 1
ATOM 1533 C CA . GLN A 1 191 ? 10.723 -4.422 -14.181 1.00 92.75 191 GLN A CA 1
ATOM 1534 C C . GLN A 1 191 ? 11.876 -4.962 -15.047 1.00 92.75 191 GLN A C 1
ATOM 1536 O O . GLN A 1 191 ? 11.915 -6.164 -15.308 1.00 92.75 191 GLN A O 1
ATOM 1541 N N . LYS A 1 192 ? 12.815 -4.108 -15.475 1.00 93.00 192 LYS A N 1
ATOM 1542 C CA . LYS A 1 192 ? 13.942 -4.455 -16.359 1.00 93.00 192 LYS A CA 1
ATOM 1543 C C . LYS A 1 192 ? 15.258 -4.713 -15.601 1.00 93.00 192 LYS A C 1
ATOM 1545 O O . LYS A 1 192 ? 16.255 -5.092 -16.201 1.00 93.00 192 LYS A O 1
ATOM 1550 N N . MET A 1 193 ? 15.263 -4.596 -14.267 1.00 93.19 193 MET A N 1
ATOM 1551 C CA . MET A 1 193 ? 16.463 -4.683 -13.409 1.00 93.19 193 MET A CA 1
ATOM 1552 C C . MET A 1 193 ? 17.267 -5.994 -13.483 1.00 93.19 193 MET A C 1
ATOM 1554 O O . MET A 1 193 ? 18.440 -6.008 -13.093 1.00 93.19 193 MET A O 1
ATOM 1558 N N . HIS A 1 194 ? 16.652 -7.097 -13.920 1.00 90.94 194 HIS A N 1
ATOM 1559 C CA . HIS A 1 194 ? 17.334 -8.390 -14.033 1.00 90.94 194 HIS A CA 1
ATOM 1560 C C . HIS A 1 194 ? 18.296 -8.428 -15.228 1.00 90.94 194 HIS A C 1
ATOM 1562 O O . HIS A 1 194 ? 19.425 -8.888 -15.095 1.00 90.94 194 HIS A O 1
ATOM 1568 N N . SER A 1 195 ? 17.855 -7.929 -16.384 1.00 93.44 195 SER A N 1
ATOM 1569 C CA . SER A 1 195 ? 18.620 -7.926 -17.632 1.00 93.44 195 SER A CA 1
ATOM 1570 C C . SER A 1 195 ? 18.250 -6.668 -18.431 1.00 93.44 195 SER A C 1
ATOM 1572 O O . SER A 1 195 ? 17.396 -6.734 -19.313 1.00 93.44 195 SER A O 1
ATOM 1574 N N . PRO A 1 196 ? 18.794 -5.496 -18.048 1.00 96.19 196 PRO A N 1
ATOM 1575 C CA . PRO A 1 196 ? 18.467 -4.236 -18.703 1.00 96.19 196 PRO A CA 1
ATOM 1576 C C . PRO A 1 196 ? 19.141 -4.138 -20.074 1.00 96.19 196 PRO A C 1
ATOM 1578 O O . PRO A 1 196 ? 20.322 -4.461 -20.220 1.00 96.19 196 PRO A O 1
ATOM 1581 N N . SER A 1 197 ? 18.410 -3.633 -21.063 1.00 96.12 197 SER A N 1
ATOM 1582 C CA . SER A 1 197 ? 18.963 -3.237 -22.361 1.00 96.12 197 SER A CA 1
ATOM 1583 C C . SER A 1 197 ? 19.567 -1.824 -22.324 1.00 96.12 197 SER A C 1
ATOM 1585 O O . SER A 1 197 ? 19.323 -1.032 -21.406 1.00 96.12 197 SER A O 1
ATOM 1587 N N . VAL A 1 198 ? 20.332 -1.463 -23.355 1.00 96.75 198 VAL A N 1
ATOM 1588 C CA . VAL A 1 198 ? 20.812 -0.092 -23.589 1.00 96.75 198 VAL A CA 1
ATOM 1589 C C . VAL A 1 198 ? 19.629 0.869 -23.756 1.00 96.75 198 VAL A C 1
ATOM 1591 O O . VAL A 1 198 ? 19.658 1.986 -23.229 1.00 96.75 198 VAL A O 1
ATOM 1594 N N . SER A 1 199 ? 18.552 0.428 -24.416 1.00 96.06 199 SER A N 1
ATOM 1595 C CA . SER A 1 199 ? 17.281 1.160 -24.479 1.00 96.06 199 SER A CA 1
ATOM 1596 C C . SER A 1 199 ? 16.700 1.440 -23.086 1.00 96.06 199 SER A C 1
ATOM 1598 O O . SER A 1 199 ? 16.371 2.589 -22.776 1.00 96.06 199 SER A O 1
ATOM 1600 N N . ASP A 1 200 ? 16.650 0.435 -22.205 1.00 96.50 200 ASP A N 1
ATOM 1601 C CA . ASP A 1 200 ? 16.136 0.599 -20.838 1.00 96.50 200 ASP A CA 1
ATOM 1602 C C . ASP A 1 200 ? 16.973 1.605 -20.043 1.00 96.50 200 ASP A C 1
ATOM 1604 O O . ASP A 1 200 ? 16.432 2.457 -19.333 1.00 96.50 200 ASP A O 1
ATOM 1608 N N . PHE A 1 201 ? 18.300 1.573 -20.194 1.00 97.19 201 PHE A N 1
ATOM 1609 C CA . PHE A 1 201 ? 19.170 2.561 -19.558 1.00 97.19 201 PHE A CA 1
ATOM 1610 C C . PHE A 1 201 ? 18.956 3.975 -20.123 1.00 97.19 201 PHE A C 1
ATOM 1612 O O . PHE A 1 201 ? 18.978 4.955 -19.376 1.00 97.19 201 PHE A O 1
ATOM 1619 N N . ASN A 1 202 ? 18.677 4.118 -21.421 1.00 96.88 202 ASN A N 1
ATOM 1620 C CA . ASN A 1 202 ? 18.311 5.408 -22.013 1.00 96.88 202 ASN A CA 1
ATOM 1621 C C . ASN A 1 202 ? 16.982 5.950 -21.464 1.00 96.88 202 ASN A C 1
ATOM 1623 O O . ASN A 1 202 ? 16.863 7.156 -21.227 1.00 96.88 202 ASN A O 1
ATOM 1627 N N . LEU A 1 203 ? 16.005 5.078 -21.213 1.00 97.62 203 LEU A N 1
ATOM 1628 C CA . LEU A 1 203 ? 14.751 5.445 -20.554 1.00 97.62 203 LEU A CA 1
ATOM 1629 C C . LEU A 1 203 ? 14.982 5.853 -19.092 1.00 97.62 203 LEU A C 1
ATOM 1631 O O . LEU A 1 203 ? 14.459 6.881 -18.665 1.00 97.62 203 LEU A O 1
ATOM 1635 N N . LEU A 1 204 ? 15.834 5.138 -18.351 1.00 98.06 204 LEU A N 1
ATOM 1636 C CA . LEU A 1 204 ? 16.246 5.528 -16.997 1.00 98.06 204 LEU A CA 1
ATOM 1637 C C . LEU A 1 204 ? 16.902 6.919 -17.001 1.00 98.06 204 LEU A C 1
ATOM 1639 O O . LEU A 1 204 ? 16.491 7.800 -16.241 1.00 98.06 204 LEU A O 1
ATOM 1643 N N . LYS A 1 205 ? 17.855 7.169 -17.909 1.00 97.69 205 LYS A N 1
ATOM 1644 C CA . LYS A 1 205 ? 18.469 8.498 -18.089 1.00 97.69 205 LYS A CA 1
ATOM 1645 C C . LYS A 1 205 ? 17.430 9.572 -18.403 1.00 97.69 205 LYS A C 1
ATOM 1647 O O . LYS A 1 205 ? 17.562 10.700 -17.938 1.00 97.69 205 LYS A O 1
ATOM 1652 N N . ARG A 1 206 ? 16.381 9.256 -19.167 1.00 97.94 206 ARG A N 1
ATOM 1653 C CA . ARG A 1 206 ? 15.289 10.203 -19.429 1.00 97.94 206 ARG A CA 1
ATOM 1654 C C . ARG A 1 206 ? 14.551 10.595 -18.146 1.00 97.94 206 ARG A C 1
ATOM 1656 O O . ARG A 1 206 ? 14.279 11.782 -17.976 1.00 97.94 206 ARG A O 1
ATOM 1663 N N . ILE A 1 207 ? 14.282 9.650 -17.241 1.00 98.56 207 ILE A N 1
ATOM 1664 C CA . ILE A 1 207 ? 13.677 9.950 -15.931 1.00 98.56 207 ILE A CA 1
ATOM 1665 C C . ILE A 1 207 ? 14.576 10.917 -15.151 1.00 98.56 207 ILE A C 1
ATOM 1667 O O . ILE A 1 207 ? 14.091 11.926 -14.647 1.00 98.56 207 ILE A O 1
ATOM 1671 N N . LEU A 1 208 ? 15.891 10.680 -15.128 1.00 98.62 208 LEU A N 1
ATOM 1672 C CA . LEU A 1 208 ? 16.854 11.585 -14.485 1.00 98.62 208 LEU A CA 1
ATOM 1673 C C . LEU A 1 208 ? 16.845 12.990 -15.116 1.00 98.62 208 LEU A C 1
ATOM 1675 O O . LEU A 1 208 ? 16.825 13.991 -14.404 1.00 98.62 208 LEU A O 1
ATOM 1679 N N . ARG A 1 209 ? 16.754 13.093 -16.446 1.00 98.56 209 ARG A N 1
ATOM 1680 C CA . ARG A 1 209 ? 16.598 14.387 -17.139 1.00 98.56 209 ARG A CA 1
ATOM 1681 C C . ARG A 1 209 ? 15.282 15.089 -16.788 1.00 98.56 209 ARG A C 1
ATOM 1683 O O . ARG A 1 209 ? 15.243 16.313 -16.702 1.00 98.56 209 ARG A O 1
ATOM 1690 N N . TYR A 1 210 ? 14.198 14.345 -16.584 1.00 98.50 210 TYR A N 1
ATOM 1691 C CA . TYR A 1 210 ? 12.939 14.917 -16.100 1.00 98.50 210 TYR A CA 1
ATOM 1692 C C . TYR A 1 210 ? 13.079 15.456 -14.670 1.00 98.50 210 TYR A C 1
ATOM 1694 O O . TYR A 1 210 ? 12.663 16.583 -14.391 1.00 98.50 210 TYR A O 1
ATOM 1702 N N . LEU A 1 211 ? 13.746 14.709 -13.786 1.00 98.12 211 LEU A N 1
ATOM 1703 C CA . LEU A 1 211 ? 14.061 15.165 -12.431 1.00 98.12 211 LEU A CA 1
ATOM 1704 C C . LEU A 1 211 ? 14.912 16.431 -12.436 1.00 98.12 211 LEU A C 1
ATOM 1706 O O . LEU A 1 211 ? 14.605 17.350 -11.688 1.00 98.12 211 LEU A O 1
ATOM 1710 N N . LYS A 1 212 ? 15.902 16.539 -13.329 1.00 97.75 212 LYS A N 1
ATOM 1711 C CA . LYS A 1 212 ? 16.716 17.754 -13.478 1.00 97.75 212 LYS A CA 1
ATOM 1712 C C . LYS A 1 212 ? 15.872 19.008 -13.730 1.00 97.75 212 LYS A C 1
ATOM 1714 O O . LYS A 1 212 ? 16.156 20.054 -13.157 1.00 97.75 212 LYS A O 1
ATOM 1719 N N . GLY A 1 213 ? 14.827 18.909 -14.552 1.00 96.56 213 GLY A N 1
ATOM 1720 C CA . GLY A 1 213 ? 13.901 20.022 -14.803 1.00 96.56 213 GLY A CA 1
ATOM 1721 C C . GLY A 1 213 ? 12.892 20.282 -13.675 1.00 96.56 213 GLY A C 1
ATOM 1722 O O . GLY A 1 213 ? 12.189 21.290 -13.700 1.00 96.56 213 GLY A O 1
ATOM 1723 N N . THR A 1 214 ? 12.794 19.376 -12.698 1.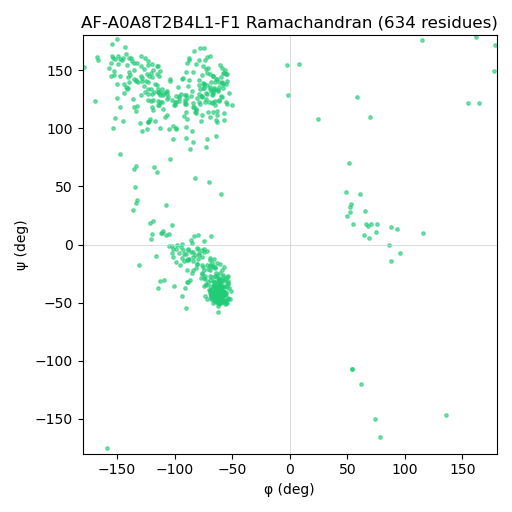00 97.19 214 THR A N 1
ATOM 1724 C CA . THR A 1 214 ? 11.745 19.351 -11.665 1.00 97.19 214 THR A CA 1
ATOM 1725 C C . THR A 1 214 ? 12.305 19.077 -10.263 1.00 97.19 214 THR A C 1
ATOM 1727 O O . THR A 1 214 ? 11.620 18.484 -9.434 1.00 97.19 214 THR A O 1
ATOM 1730 N N . LEU A 1 215 ? 13.551 19.484 -9.993 1.00 96.06 215 LEU A N 1
ATOM 1731 C CA . LEU A 1 215 ? 14.292 19.133 -8.770 1.00 96.06 215 LEU A CA 1
ATOM 1732 C C . LEU A 1 215 ? 13.574 19.538 -7.480 1.00 96.06 215 LEU A C 1
ATOM 1734 O O . LEU A 1 215 ? 13.535 18.767 -6.527 1.00 96.06 215 LEU A O 1
ATOM 1738 N N . THR A 1 216 ? 12.989 20.732 -7.482 1.00 95.44 216 THR A N 1
ATOM 1739 C CA . THR A 1 216 ? 12.317 21.333 -6.326 1.00 95.44 216 THR A CA 1
ATOM 1740 C C . THR A 1 216 ? 10.871 20.861 -6.161 1.00 95.44 216 THR A C 1
ATOM 1742 O O . THR A 1 216 ? 10.230 21.209 -5.175 1.00 95.44 216 THR A O 1
ATOM 1745 N N . MET A 1 217 ? 10.327 20.087 -7.111 1.00 96.69 217 MET A N 1
ATOM 1746 C CA . MET A 1 217 ? 8.932 19.652 -7.039 1.00 96.69 217 MET A CA 1
ATOM 1747 C C . MET A 1 217 ? 8.696 18.643 -5.918 1.00 96.69 217 MET A C 1
ATOM 1749 O O . MET A 1 217 ? 9.526 17.772 -5.644 1.00 96.69 217 MET A O 1
ATOM 1753 N N . GLY A 1 218 ? 7.503 18.720 -5.341 1.00 96.44 218 GLY A N 1
ATOM 1754 C CA . GLY A 1 218 ? 7.039 17.852 -4.268 1.00 96.44 218 GLY A CA 1
ATOM 1755 C C . GLY A 1 218 ? 5.517 17.831 -4.191 1.00 96.44 218 GLY A C 1
ATOM 1756 O O . GLY A 1 218 ? 4.845 18.421 -5.035 1.00 96.44 218 GLY A O 1
ATOM 1757 N N . VAL A 1 219 ? 4.974 17.150 -3.186 1.00 96.81 219 VAL A N 1
ATOM 1758 C CA . VAL A 1 219 ? 3.528 17.049 -2.951 1.00 96.81 219 VAL A CA 1
ATOM 1759 C C . VAL A 1 219 ? 3.071 18.177 -2.028 1.00 96.81 219 VAL A C 1
ATOM 1761 O O . VAL A 1 219 ? 3.620 18.361 -0.941 1.00 96.81 219 VAL A O 1
ATOM 1764 N N . SER A 1 220 ? 2.034 18.902 -2.444 1.00 94.69 220 SER A N 1
ATOM 1765 C CA . SER A 1 220 ? 1.356 19.910 -1.624 1.00 94.69 220 SER A CA 1
ATOM 1766 C C . SER A 1 220 ? 0.113 19.330 -0.950 1.00 94.69 220 SER A C 1
ATOM 1768 O O . SER A 1 220 ? -0.783 18.818 -1.618 1.00 94.69 220 SER A O 1
ATOM 1770 N N . LEU A 1 221 ? 0.036 19.457 0.373 1.00 95.12 221 LEU A N 1
ATOM 1771 C CA . LEU A 1 221 ? -1.113 19.084 1.193 1.00 95.12 221 LEU A CA 1
ATOM 1772 C C . LEU A 1 221 ? -1.787 20.364 1.698 1.00 95.12 221 LEU A C 1
ATOM 1774 O O . LEU A 1 221 ? -1.227 21.072 2.531 1.00 95.12 221 LEU A O 1
ATOM 1778 N N . SER A 1 222 ? -2.979 20.666 1.193 1.00 93.81 222 SER A N 1
ATOM 1779 C CA . SER A 1 222 ? -3.785 21.827 1.575 1.00 93.81 222 SER A CA 1
ATOM 1780 C C . SER A 1 222 ? -4.429 21.639 2.950 1.00 93.81 222 SER A C 1
ATOM 1782 O O . SER A 1 222 ? -4.963 20.568 3.247 1.00 93.81 222 SER A O 1
ATOM 1784 N N . SER A 1 223 ? -4.436 22.686 3.776 1.00 92.06 223 SER A N 1
ATOM 1785 C CA . SER A 1 223 ? -5.284 22.751 4.976 1.00 92.06 223 SER A CA 1
ATOM 1786 C C . SER A 1 223 ? -6.749 23.057 4.634 1.00 92.06 223 SER A C 1
ATOM 1788 O O . SER A 1 223 ? -7.654 22.663 5.368 1.00 92.06 223 SER A O 1
ATOM 1790 N N . GLU A 1 224 ? -6.993 23.719 3.502 1.00 91.94 224 GLU A N 1
ATOM 1791 C CA . GLU A 1 224 ? -8.320 24.052 2.984 1.00 91.94 224 GLU A CA 1
ATOM 1792 C C . GLU A 1 224 ? -8.860 22.888 2.152 1.00 91.94 224 GLU A C 1
ATOM 1794 O O . GLU A 1 224 ? -8.739 22.853 0.927 1.00 91.94 224 GLU A O 1
ATOM 1799 N N . THR A 1 225 ? -9.420 21.889 2.829 1.00 93.00 225 THR A N 1
ATOM 1800 C CA . THR A 1 225 ? -9.975 20.700 2.183 1.00 93.00 225 THR A CA 1
ATOM 1801 C C . THR A 1 225 ? -11.069 20.057 3.032 1.00 93.00 225 THR A C 1
ATOM 1803 O O . THR A 1 225 ? -11.136 20.251 4.245 1.00 93.00 225 THR A O 1
ATOM 1806 N N . ASP A 1 226 ? -11.919 19.239 2.405 1.00 92.00 226 ASP A N 1
ATOM 1807 C CA . ASP A 1 226 ? -12.731 18.280 3.151 1.00 92.00 226 ASP A CA 1
ATOM 1808 C C . ASP A 1 226 ? -11.887 17.081 3.635 1.00 92.00 226 ASP A C 1
ATOM 1810 O O . ASP A 1 226 ? -10.734 16.905 3.244 1.00 92.00 226 ASP A O 1
ATOM 1814 N N . SER A 1 227 ? -12.458 16.259 4.518 1.00 90.69 227 SER A N 1
ATOM 1815 C CA . SER A 1 227 ? -11.826 15.028 5.025 1.00 90.69 227 SER A CA 1
ATOM 1816 C C . SER A 1 227 ? -12.485 13.768 4.454 1.00 90.69 227 SER A C 1
ATOM 1818 O O . SER A 1 227 ? -12.624 12.767 5.161 1.00 90.69 227 SER A O 1
ATOM 1820 N N . VAL A 1 228 ? -12.959 13.831 3.204 1.00 94.19 228 VAL A N 1
ATOM 1821 C CA . VAL A 1 228 ? -13.652 12.723 2.532 1.00 94.19 228 VAL A CA 1
ATOM 1822 C C . VAL A 1 228 ? -12.668 11.940 1.674 1.00 94.19 228 VAL A C 1
ATOM 1824 O O . VAL A 1 228 ? -11.977 12.502 0.823 1.00 94.19 228 VAL A O 1
ATOM 1827 N N . LEU A 1 229 ? -12.636 10.628 1.880 1.00 96.56 229 LEU A N 1
ATOM 1828 C CA . LEU A 1 229 ? -11.775 9.723 1.136 1.00 96.56 229 LEU A CA 1
ATOM 1829 C C . LEU A 1 229 ? -12.324 9.456 -0.275 1.00 96.56 229 LEU A C 1
ATOM 1831 O O . LEU A 1 229 ? -13.477 9.046 -0.446 1.00 96.56 229 LEU A O 1
ATOM 1835 N N . ARG A 1 230 ? -11.482 9.666 -1.287 1.00 97.25 230 ARG A N 1
ATOM 1836 C CA . ARG A 1 230 ? -11.789 9.421 -2.704 1.00 97.25 230 ARG A CA 1
ATOM 1837 C C . ARG A 1 230 ? -10.621 8.710 -3.364 1.00 97.25 230 ARG A C 1
ATOM 1839 O O . ARG A 1 230 ? -9.481 9.048 -3.075 1.00 97.25 230 ARG A O 1
ATOM 1846 N N . ALA A 1 231 ? -10.875 7.780 -4.269 1.00 98.06 231 ALA A N 1
ATOM 1847 C CA . ALA A 1 231 ? -9.825 7.150 -5.054 1.00 98.06 231 ALA A CA 1
ATOM 1848 C C . ALA A 1 231 ? -10.168 7.105 -6.537 1.00 98.06 231 ALA A C 1
ATOM 1850 O O . ALA A 1 231 ? -11.332 7.133 -6.929 1.00 98.06 231 ALA A O 1
ATOM 1851 N N . TYR A 1 232 ? -9.129 7.016 -7.350 1.00 98.25 232 TYR A N 1
ATOM 1852 C CA . TYR A 1 232 ? -9.187 6.872 -8.795 1.00 98.25 232 TYR A CA 1
ATOM 1853 C C . TYR A 1 232 ? -8.416 5.611 -9.157 1.00 98.25 232 TYR A C 1
ATOM 1855 O O . TYR A 1 232 ? -7.315 5.407 -8.640 1.00 98.25 232 TYR A O 1
ATOM 1863 N N . CYS A 1 233 ? -8.979 4.771 -10.019 1.00 97.38 233 CYS A N 1
ATOM 1864 C CA . CYS A 1 233 ? -8.324 3.558 -10.498 1.00 97.38 233 CYS A CA 1
ATOM 1865 C C . CYS A 1 233 ? -8.452 3.434 -12.017 1.00 97.38 233 CYS A C 1
ATOM 1867 O O . CYS A 1 233 ? -9.512 3.737 -12.565 1.00 97.38 233 CYS A O 1
ATOM 1869 N N . ASP A 1 234 ? -7.382 2.974 -12.658 1.00 96.62 234 ASP A N 1
ATOM 1870 C CA . ASP A 1 234 ? -7.296 2.735 -14.104 1.00 96.62 234 ASP A CA 1
ATOM 1871 C C . ASP A 1 234 ? -6.419 1.503 -14.380 1.00 96.62 234 ASP A C 1
ATOM 1873 O O . ASP A 1 234 ? -5.596 1.090 -13.546 1.00 96.62 234 ASP A O 1
ATOM 1877 N N . SER A 1 235 ? -6.548 0.904 -15.559 1.00 95.06 235 SER A N 1
ATOM 1878 C CA . SER A 1 235 ? -5.651 -0.145 -16.022 1.00 95.06 235 SER A CA 1
ATOM 1879 C C . SER A 1 235 ? -5.321 -0.047 -17.512 1.00 95.06 235 SER A C 1
ATOM 1881 O O . SER A 1 235 ? -6.182 0.008 -18.385 1.00 95.06 235 SER A O 1
ATOM 1883 N N . ASP A 1 236 ? -4.038 -0.182 -17.839 1.00 92.75 236 ASP A N 1
ATOM 1884 C CA . ASP A 1 236 ? -3.617 -0.373 -19.224 1.00 92.75 236 ASP A CA 1
ATOM 1885 C C . ASP A 1 236 ? -3.691 -1.863 -19.589 1.00 92.75 236 ASP A C 1
ATOM 1887 O O . ASP A 1 236 ? -2.813 -2.665 -19.234 1.00 92.75 236 ASP A O 1
ATOM 1891 N N . HIS A 1 237 ? -4.786 -2.259 -20.243 1.00 88.62 237 HIS A N 1
ATOM 1892 C CA . HIS A 1 237 ? -5.065 -3.652 -20.578 1.00 88.62 237 HIS A CA 1
ATOM 1893 C C . HIS A 1 237 ? -4.049 -4.228 -21.570 1.00 88.62 237 HIS A C 1
ATOM 1895 O O . HIS A 1 237 ? -3.944 -3.792 -22.715 1.00 88.62 237 HIS A O 1
ATOM 1901 N N . ALA A 1 238 ? -3.355 -5.288 -21.147 1.00 83.38 238 ALA A N 1
ATOM 1902 C CA . ALA A 1 238 ? -2.339 -5.966 -21.947 1.00 83.38 238 ALA A CA 1
ATOM 1903 C C . ALA A 1 238 ? -1.253 -5.020 -22.511 1.00 83.38 238 ALA A C 1
ATOM 1905 O O . ALA A 1 238 ? -0.708 -5.274 -23.591 1.00 83.38 238 ALA A O 1
ATOM 1906 N N . GLY A 1 239 ? -0.926 -3.959 -21.762 1.00 78.81 239 GLY A N 1
ATOM 1907 C CA . GLY A 1 239 ? 0.083 -2.962 -22.132 1.00 78.81 239 GLY A CA 1
ATOM 1908 C C . GLY A 1 239 ? 1.493 -3.537 -22.295 1.00 78.81 239 GLY A C 1
ATOM 1909 O O . GLY A 1 239 ? 2.265 -3.090 -23.140 1.00 78.81 239 GLY A O 1
ATOM 1910 N N . CYS A 1 240 ? 1.837 -4.602 -21.560 1.00 82.25 240 CYS A N 1
ATOM 1911 C CA . CYS A 1 240 ? 3.101 -5.306 -21.774 1.00 82.25 240 CYS A CA 1
ATOM 1912 C C . CYS A 1 240 ? 3.024 -6.189 -23.030 1.00 82.25 240 CYS A C 1
ATOM 1914 O O . CYS A 1 240 ? 2.342 -7.211 -23.029 1.00 82.25 240 CYS A O 1
ATOM 1916 N N . LYS A 1 241 ? 3.761 -5.848 -24.094 1.00 80.19 241 LYS A N 1
ATOM 1917 C CA . LYS A 1 241 ? 3.762 -6.620 -25.352 1.00 80.19 241 LYS A CA 1
ATOM 1918 C C . LYS A 1 241 ? 4.287 -8.048 -25.196 1.00 80.19 241 LYS A C 1
ATOM 1920 O O . LYS A 1 241 ? 3.676 -8.963 -25.734 1.00 80.19 241 LYS A O 1
ATOM 1925 N N . GLU A 1 242 ? 5.350 -8.231 -24.414 1.00 80.56 242 GLU A N 1
ATOM 1926 C CA . GLU A 1 242 ? 5.988 -9.536 -24.183 1.00 80.56 242 GLU A CA 1
ATOM 1927 C C . GLU A 1 242 ? 5.077 -10.499 -23.406 1.00 80.56 242 GLU A C 1
ATOM 1929 O O . GLU A 1 242 ? 4.868 -11.639 -23.805 1.00 80.56 242 GLU A O 1
ATOM 1934 N N . THR A 1 243 ? 4.511 -10.043 -22.283 1.00 85.06 243 THR A N 1
ATOM 1935 C CA . THR A 1 243 ? 3.763 -10.922 -21.361 1.00 85.06 243 THR A CA 1
ATOM 1936 C C . THR A 1 243 ? 2.248 -10.819 -21.502 1.00 85.06 243 THR A C 1
ATOM 1938 O O . THR A 1 243 ? 1.525 -11.596 -20.881 1.00 85.06 243 THR A O 1
ATOM 1941 N N . ARG A 1 244 ? 1.754 -9.828 -22.257 1.00 88.12 244 ARG A N 1
ATOM 1942 C CA . ARG A 1 244 ? 0.334 -9.438 -22.360 1.00 88.12 244 ARG A CA 1
ATOM 1943 C C . ARG A 1 244 ? -0.325 -9.125 -21.011 1.00 88.12 244 ARG A C 1
ATOM 1945 O O . ARG A 1 244 ? -1.547 -9.098 -20.906 1.00 88.12 244 ARG A O 1
ATOM 1952 N N . ARG A 1 245 ? 0.469 -8.869 -19.966 1.00 90.25 245 ARG A N 1
ATOM 1953 C CA . ARG A 1 245 ? -0.022 -8.455 -18.647 1.00 90.25 245 ARG A CA 1
ATOM 1954 C C . ARG A 1 245 ? -0.370 -6.972 -18.650 1.00 90.25 245 ARG A C 1
ATOM 1956 O O . ARG A 1 245 ? 0.337 -6.165 -19.254 1.00 90.25 245 ARG A O 1
ATOM 1963 N N . SER A 1 246 ? -1.451 -6.641 -17.958 1.00 93.19 246 SER A N 1
ATOM 1964 C CA . SER A 1 246 ? -1.909 -5.265 -17.774 1.00 93.19 246 SER A CA 1
ATOM 1965 C C . SER A 1 246 ? -1.105 -4.545 -16.693 1.00 93.19 246 SER A C 1
ATOM 1967 O O . SER A 1 246 ? -0.553 -5.194 -15.799 1.00 93.19 246 SER A O 1
ATOM 1969 N N . THR A 1 247 ? -1.101 -3.216 -16.721 1.00 94.62 247 THR A N 1
ATOM 1970 C CA . THR A 1 247 ? -0.586 -2.383 -15.624 1.00 94.62 247 THR A CA 1
ATOM 1971 C C . THR A 1 247 ? -1.754 -1.683 -14.950 1.00 94.62 247 THR A C 1
ATOM 1973 O O . THR A 1 247 ? -2.454 -0.916 -15.597 1.00 94.62 247 THR A O 1
ATOM 1976 N N . GLY A 1 248 ? -1.990 -1.978 -13.674 1.00 96.00 248 GLY A N 1
ATOM 1977 C CA . GLY A 1 248 ? -2.997 -1.300 -12.862 1.00 96.00 248 GLY A CA 1
ATOM 1978 C C . GLY A 1 248 ? -2.381 -0.132 -12.104 1.00 96.00 248 GLY A C 1
ATOM 1979 O O . GLY A 1 248 ? -1.239 -0.223 -11.640 1.00 96.00 248 GLY A O 1
ATOM 1980 N N . GLY A 1 249 ? -3.136 0.949 -11.969 1.00 96.94 249 GLY A N 1
ATOM 1981 C CA . GLY A 1 249 ? -2.724 2.136 -11.239 1.00 96.94 249 GLY A CA 1
ATOM 1982 C C . GLY A 1 249 ? -3.867 2.706 -10.413 1.00 96.94 249 GLY A C 1
ATOM 1983 O O . GLY A 1 249 ? -5.030 2.631 -10.808 1.00 96.94 249 GLY A O 1
ATOM 1984 N N . PHE A 1 250 ? -3.540 3.275 -9.256 1.00 97.88 250 PHE A N 1
ATOM 1985 C CA . PHE A 1 250 ? -4.514 4.003 -8.452 1.00 97.88 250 PHE A CA 1
ATOM 1986 C C . PHE A 1 250 ? -3.884 5.180 -7.718 1.00 97.88 250 PHE A C 1
ATOM 1988 O O . PHE A 1 250 ? -2.682 5.196 -7.449 1.00 97.88 250 PHE A O 1
ATOM 1995 N N . CYS A 1 251 ? -4.725 6.133 -7.329 1.00 98.12 251 CYS A N 1
ATOM 1996 C CA . CYS A 1 251 ? -4.395 7.144 -6.334 1.00 98.12 251 CYS A CA 1
ATOM 1997 C C . CYS A 1 251 ? -5.585 7.421 -5.419 1.00 98.12 251 CYS A C 1
ATOM 1999 O O . CYS A 1 251 ? -6.737 7.423 -5.851 1.00 98.12 251 CYS A O 1
ATOM 2001 N N . THR A 1 252 ? -5.284 7.673 -4.152 1.00 98.06 252 THR A N 1
ATOM 2002 C CA . THR A 1 252 ? -6.249 7.941 -3.092 1.00 98.06 252 THR A CA 1
ATOM 2003 C C . THR A 1 252 ? -5.984 9.319 -2.509 1.00 98.06 252 THR A C 1
ATOM 2005 O O . THR A 1 252 ? -4.846 9.674 -2.191 1.00 98.06 252 THR A O 1
ATOM 2008 N N . PHE A 1 253 ? -7.058 10.075 -2.340 1.00 97.88 253 PHE A N 1
ATOM 2009 C CA . PHE A 1 253 ? -7.088 11.418 -1.802 1.00 97.88 253 PHE A CA 1
ATOM 2010 C C . PHE A 1 253 ? -7.899 11.461 -0.509 1.00 97.88 253 PHE A C 1
ATOM 2012 O O . PHE A 1 253 ? -8.989 10.890 -0.429 1.00 97.88 253 PHE A O 1
ATOM 2019 N N . LEU A 1 254 ? -7.395 12.196 0.480 1.00 96.69 254 LEU A N 1
ATOM 2020 C CA . LEU A 1 254 ? -8.179 12.696 1.602 1.00 96.69 254 LEU A CA 1
ATOM 2021 C C . LEU A 1 254 ? -8.536 14.151 1.294 1.00 96.69 254 LEU A C 1
ATOM 2023 O O . LEU A 1 254 ? -7.698 15.048 1.392 1.00 96.69 254 LEU A O 1
ATOM 2027 N N . GLY A 1 255 ? -9.768 14.357 0.839 1.00 94.94 255 GLY A N 1
ATOM 2028 C CA . GLY A 1 255 ? -10.189 15.614 0.242 1.00 94.94 255 GLY A CA 1
ATOM 2029 C C . GLY A 1 255 ? -9.414 15.956 -1.025 1.00 94.94 255 GLY A C 1
ATOM 2030 O O . GLY A 1 255 ? -9.478 15.194 -1.985 1.00 94.94 255 GLY A O 1
ATOM 2031 N N . SER A 1 256 ? -8.715 17.091 -1.057 1.00 94.44 256 SER A N 1
ATOM 2032 C CA . SER A 1 256 ? -7.865 17.509 -2.179 1.00 94.44 256 SER A CA 1
ATOM 2033 C C . SER A 1 256 ? -6.444 16.949 -2.112 1.00 94.44 256 SER A C 1
ATOM 2035 O O . SER A 1 256 ? -5.668 17.153 -3.041 1.00 94.44 256 SER A O 1
ATOM 2037 N N . ASN A 1 257 ? -6.079 16.277 -1.021 1.00 96.88 257 ASN A N 1
ATOM 2038 C CA . ASN A 1 257 ? -4.699 15.897 -0.742 1.00 96.88 257 ASN A CA 1
ATOM 2039 C C . ASN A 1 257 ? -4.457 14.439 -1.108 1.00 96.88 257 ASN A C 1
ATOM 2041 O O . ASN A 1 257 ? -5.126 13.559 -0.567 1.00 96.88 257 ASN A O 1
ATOM 2045 N N . ILE A 1 258 ? -3.493 14.174 -1.989 1.00 97.31 258 ILE A N 1
ATOM 2046 C CA . ILE A 1 258 ? -3.081 12.804 -2.294 1.00 97.31 258 ILE A CA 1
ATOM 2047 C C . ILE A 1 258 ? -2.359 12.196 -1.085 1.00 97.31 258 ILE A C 1
ATOM 2049 O O . ILE A 1 258 ? -1.505 12.838 -0.475 1.00 97.31 258 ILE A O 1
ATOM 2053 N N . ILE A 1 259 ? -2.713 10.962 -0.728 1.00 96.06 259 ILE A N 1
ATOM 2054 C CA . ILE A 1 259 ? -2.157 10.273 0.450 1.00 96.06 259 ILE A CA 1
ATOM 2055 C C . ILE A 1 259 ? -1.668 8.851 0.165 1.00 96.06 259 ILE A C 1
ATOM 2057 O O . ILE A 1 259 ? -0.913 8.305 0.959 1.00 96.06 259 ILE A O 1
ATOM 2061 N N . SER A 1 260 ? -2.089 8.240 -0.944 1.00 97.12 260 SER A N 1
ATOM 2062 C CA . SER A 1 260 ? -1.617 6.919 -1.366 1.00 97.12 260 SER A CA 1
ATOM 2063 C C . SER A 1 260 ? -1.710 6.789 -2.883 1.00 97.12 260 SER A C 1
ATOM 2065 O O . SER A 1 260 ? -2.601 7.368 -3.508 1.00 97.12 260 SER A O 1
ATOM 2067 N N . TRP A 1 261 ? -0.772 6.071 -3.491 1.00 97.94 261 TRP A N 1
ATOM 2068 C CA . TRP A 1 261 ? -0.730 5.831 -4.930 1.00 97.94 261 TRP A CA 1
ATOM 2069 C C . TRP A 1 261 ? 0.038 4.555 -5.250 1.00 97.94 261 TRP A C 1
ATOM 2071 O O . TRP A 1 261 ? 0.902 4.109 -4.495 1.00 97.94 261 TRP A O 1
ATOM 2081 N N . SER A 1 262 ? -0.255 3.972 -6.408 1.00 96.69 262 SER A N 1
ATOM 2082 C CA . SER A 1 262 ? 0.447 2.792 -6.894 1.00 96.69 262 SER A CA 1
ATOM 2083 C C . SER A 1 262 ? 0.430 2.712 -8.413 1.00 96.69 262 SER A C 1
ATOM 2085 O O . SER A 1 262 ? -0.527 3.124 -9.062 1.00 96.69 262 SER A O 1
ATOM 2087 N N . ALA A 1 263 ? 1.488 2.118 -8.959 1.00 96.62 263 ALA A N 1
ATOM 2088 C CA . ALA A 1 263 ? 1.548 1.613 -10.324 1.00 96.62 263 ALA A CA 1
ATOM 2089 C C . ALA A 1 263 ? 2.135 0.203 -10.253 1.00 96.62 263 ALA A C 1
ATOM 2091 O O . ALA A 1 263 ? 3.261 0.025 -9.773 1.00 96.62 263 ALA A O 1
ATOM 2092 N N . LYS A 1 264 ? 1.379 -0.806 -10.687 1.00 93.19 264 LYS A N 1
ATOM 2093 C CA . LYS A 1 264 ? 1.773 -2.210 -10.556 1.00 93.19 264 LYS A CA 1
ATOM 2094 C C . LYS A 1 264 ? 1.326 -3.024 -11.763 1.00 93.19 264 LYS A C 1
ATOM 2096 O O . LYS A 1 264 ? 0.157 -3.046 -12.140 1.00 93.19 264 LYS A O 1
ATOM 2101 N N . ARG A 1 265 ? 2.259 -3.790 -12.329 1.00 92.62 265 ARG A N 1
ATOM 2102 C CA . ARG A 1 265 ? 1.930 -4.818 -13.320 1.00 92.62 265 ARG A CA 1
ATOM 2103 C C . ARG A 1 265 ? 1.113 -5.937 -12.670 1.00 92.62 265 ARG A C 1
ATOM 2105 O O . ARG A 1 265 ? 1.528 -6.501 -11.656 1.00 92.62 265 ARG A O 1
ATOM 2112 N N . GLN A 1 266 ? -0.015 -6.285 -13.277 1.00 90.56 266 GLN A N 1
ATOM 2113 C CA . GLN A 1 266 ? -0.866 -7.379 -12.822 1.00 90.56 266 GLN A CA 1
ATOM 2114 C C . GLN A 1 266 ? -0.129 -8.717 -12.928 1.00 90.56 266 GLN A C 1
ATOM 2116 O O . GLN A 1 266 ? 0.640 -8.960 -13.860 1.00 90.56 266 GLN A O 1
ATOM 2121 N N . GLU A 1 267 ? -0.356 -9.598 -11.955 1.00 86.94 267 GLU A N 1
ATOM 2122 C CA . GLU A 1 267 ? 0.393 -10.855 -11.843 1.00 86.94 267 GLU A CA 1
ATOM 2123 C C . GLU A 1 267 ? -0.004 -11.874 -12.916 1.00 86.94 267 GLU A C 1
ATOM 2125 O O . GLU A 1 267 ? 0.838 -12.612 -13.431 1.00 86.94 267 GLU A O 1
ATOM 2130 N N . SER A 1 268 ? -1.283 -11.892 -13.284 1.00 86.94 268 SER A N 1
ATOM 2131 C CA . SER A 1 268 ? -1.841 -12.760 -14.316 1.00 86.94 268 SER A CA 1
ATOM 2132 C C . SER A 1 268 ? -2.351 -11.942 -15.498 1.00 86.94 268 SER A C 1
ATOM 2134 O O . SER A 1 268 ? -2.740 -10.782 -15.362 1.00 86.94 268 SER A O 1
ATOM 2136 N N . VAL A 1 269 ? -2.371 -12.561 -16.678 1.00 89.81 269 VAL A N 1
ATOM 2137 C CA . VAL A 1 269 ? -2.956 -11.956 -17.880 1.00 89.81 269 VAL A CA 1
ATOM 2138 C C . VAL A 1 269 ? -4.464 -11.796 -17.673 1.00 89.81 269 VAL A C 1
ATOM 2140 O O . VAL A 1 269 ? -5.131 -12.719 -17.197 1.00 89.81 269 VAL A O 1
ATOM 2143 N N . ALA A 1 270 ? -4.987 -10.615 -17.992 1.00 88.12 270 ALA A N 1
ATOM 2144 C CA . ALA A 1 270 ? -6.420 -10.368 -18.059 1.00 88.12 270 ALA A CA 1
ATOM 2145 C C . ALA A 1 270 ? -6.925 -10.728 -19.463 1.00 88.12 270 ALA A C 1
ATOM 2147 O O . ALA A 1 270 ? -6.250 -10.472 -20.458 1.00 88.12 270 ALA A O 1
ATOM 2148 N N . ARG A 1 271 ? -8.112 -11.319 -19.552 1.00 88.06 271 ARG A N 1
ATOM 2149 C CA . ARG A 1 271 ? -8.769 -11.736 -20.797 1.00 88.06 271 ARG A CA 1
ATOM 2150 C C . ARG A 1 271 ? -9.619 -10.628 -21.417 1.00 88.06 271 ARG A C 1
ATOM 2152 O O . ARG A 1 271 ? -10.036 -10.760 -22.562 1.00 88.06 271 ARG A O 1
ATOM 2159 N N . SER A 1 272 ? -9.897 -9.561 -20.671 1.00 89.31 272 SER A N 1
ATOM 2160 C CA . SER A 1 272 ? -10.609 -8.377 -21.152 1.00 89.31 272 SER A CA 1
ATOM 2161 C C . SER A 1 272 ? -10.148 -7.114 -20.424 1.00 89.31 272 SER A C 1
ATOM 2163 O O . SER A 1 272 ? -9.569 -7.192 -19.335 1.00 89.31 272 SER A O 1
ATOM 2165 N N . SER A 1 273 ? -10.431 -5.946 -21.007 1.00 89.38 273 SER A N 1
ATOM 2166 C CA . SER A 1 273 ? -10.214 -4.658 -20.340 1.00 89.38 273 SER A CA 1
ATOM 2167 C C . SER A 1 273 ? -11.023 -4.564 -19.050 1.00 89.38 273 SER A C 1
ATOM 2169 O O . SER A 1 273 ? -10.478 -4.212 -18.016 1.00 89.38 273 SER A O 1
ATOM 2171 N N . THR A 1 274 ? -12.286 -4.997 -19.066 1.00 90.69 274 THR A N 1
ATOM 2172 C CA . THR A 1 274 ? -13.137 -5.035 -17.870 1.00 90.69 274 THR A CA 1
ATOM 2173 C C . THR A 1 274 ? -12.536 -5.867 -16.740 1.00 90.69 274 THR A C 1
ATOM 2175 O O . THR A 1 274 ? -12.619 -5.459 -15.589 1.00 90.69 274 THR A O 1
ATOM 2178 N N . GLU A 1 275 ? -11.922 -7.017 -17.033 1.00 89.81 275 GLU A N 1
ATOM 2179 C CA . GLU A 1 275 ? -11.241 -7.807 -16.002 1.00 89.81 275 GLU A CA 1
ATOM 2180 C C . GLU A 1 275 ? -10.023 -7.068 -15.434 1.00 89.81 275 GLU A C 1
ATOM 2182 O O . GLU A 1 275 ? -9.831 -7.064 -14.218 1.00 89.81 275 GLU A O 1
ATOM 2187 N N . ALA A 1 276 ? -9.208 -6.450 -16.294 1.00 92.31 276 ALA A N 1
ATOM 2188 C CA . ALA A 1 276 ? -8.042 -5.693 -15.852 1.00 92.31 276 ALA A CA 1
ATOM 2189 C C . ALA A 1 276 ? -8.456 -4.529 -14.936 1.00 92.31 276 ALA A C 1
ATOM 2191 O O . ALA A 1 276 ? -7.925 -4.424 -13.831 1.00 92.31 276 ALA A O 1
ATOM 2192 N N . GLU A 1 277 ? -9.461 -3.755 -15.347 1.00 93.31 277 GLU A N 1
ATOM 2193 C CA . GLU A 1 277 ? -10.017 -2.638 -14.578 1.00 93.31 277 GLU A CA 1
ATOM 2194 C C . GLU A 1 277 ? -10.584 -3.099 -13.243 1.00 93.31 277 GLU A C 1
ATOM 2196 O O . GLU A 1 277 ? -10.306 -2.523 -12.194 1.00 93.31 277 GLU A O 1
ATOM 2201 N N . TYR A 1 278 ? -11.344 -4.196 -13.255 1.00 92.88 278 TYR A N 1
ATOM 2202 C CA . TYR A 1 278 ? -11.966 -4.711 -12.045 1.00 92.88 278 TYR A CA 1
ATOM 2203 C C . TYR A 1 278 ? -10.932 -5.219 -11.030 1.00 92.88 278 TYR A C 1
ATOM 2205 O O . TYR A 1 278 ? -11.118 -5.076 -9.821 1.00 92.88 278 TYR A O 1
ATOM 2213 N N . ARG A 1 279 ? -9.826 -5.809 -11.495 1.00 93.38 279 ARG A N 1
ATOM 2214 C CA . ARG A 1 279 ? -8.724 -6.207 -10.608 1.00 93.38 279 ARG A CA 1
ATOM 2215 C C . ARG A 1 279 ? -8.082 -4.987 -9.956 1.00 93.38 279 ARG A C 1
ATOM 2217 O O . ARG A 1 279 ? -7.923 -4.997 -8.739 1.00 93.38 279 ARG A O 1
ATOM 2224 N N . THR A 1 280 ? -7.800 -3.929 -10.722 1.00 95.00 280 THR A N 1
ATOM 2225 C CA . THR A 1 280 ? -7.284 -2.678 -10.148 1.00 95.00 280 THR A CA 1
ATOM 2226 C C . THR A 1 280 ? -8.277 -2.079 -9.154 1.00 95.00 280 THR A C 1
ATOM 2228 O O . THR A 1 280 ? -7.885 -1.748 -8.042 1.00 95.00 280 THR A O 1
ATOM 2231 N N . LEU A 1 281 ? -9.568 -2.029 -9.494 1.00 95.62 281 LEU A N 1
ATOM 2232 C CA . LEU A 1 281 ? -10.636 -1.586 -8.595 1.00 95.62 281 LEU A CA 1
ATOM 2233 C C . LEU A 1 281 ? -10.657 -2.384 -7.281 1.00 95.62 281 LEU A C 1
ATOM 2235 O O . LEU A 1 281 ? -10.826 -1.808 -6.208 1.00 95.62 281 LEU A O 1
ATOM 2239 N N . SER A 1 282 ? -10.478 -3.705 -7.348 1.00 94.12 282 SER A N 1
ATOM 2240 C CA . SER A 1 282 ? -10.396 -4.562 -6.162 1.00 94.12 282 SER A CA 1
ATOM 2241 C C . SER A 1 282 ? -9.181 -4.236 -5.294 1.00 94.12 282 SER A C 1
ATOM 2243 O O . SER A 1 282 ? -9.309 -4.236 -4.070 1.00 94.12 282 SER A O 1
ATOM 2245 N N . ASP A 1 283 ? -8.025 -3.970 -5.899 1.00 94.12 283 ASP A N 1
ATOM 2246 C CA . ASP A 1 283 ? -6.813 -3.582 -5.172 1.00 94.12 283 ASP A CA 1
ATOM 2247 C C . ASP A 1 283 ? -6.992 -2.193 -4.527 1.00 94.12 283 ASP A C 1
ATOM 2249 O O . ASP A 1 283 ? -6.693 -2.011 -3.346 1.00 94.12 283 ASP A O 1
ATOM 2253 N N . THR A 1 284 ? -7.588 -1.237 -5.248 1.00 96.38 284 THR A N 1
ATOM 2254 C CA . THR A 1 284 ? -7.946 0.091 -4.724 1.00 96.38 284 THR A CA 1
ATOM 2255 C C . THR A 1 284 ? -8.938 0.000 -3.564 1.00 96.38 284 THR A C 1
ATOM 2257 O O . THR A 1 284 ? -8.776 0.686 -2.557 1.00 96.38 284 THR A O 1
ATOM 2260 N N . ALA A 1 285 ? -9.941 -0.876 -3.650 1.00 95.00 285 ALA A N 1
ATOM 2261 C CA . ALA A 1 285 ? -10.895 -1.099 -2.566 1.00 95.00 285 ALA A CA 1
ATOM 2262 C C . ALA A 1 285 ? -10.214 -1.637 -1.294 1.00 95.00 285 ALA A C 1
ATOM 2264 O O . ALA A 1 285 ? -10.592 -1.260 -0.180 1.00 95.00 285 ALA A O 1
ATOM 2265 N N . ALA A 1 286 ? -9.200 -2.497 -1.440 1.00 93.12 286 ALA A N 1
ATOM 2266 C CA . ALA A 1 286 ? -8.443 -3.030 -0.309 1.00 93.12 286 ALA A CA 1
ATOM 2267 C C . ALA 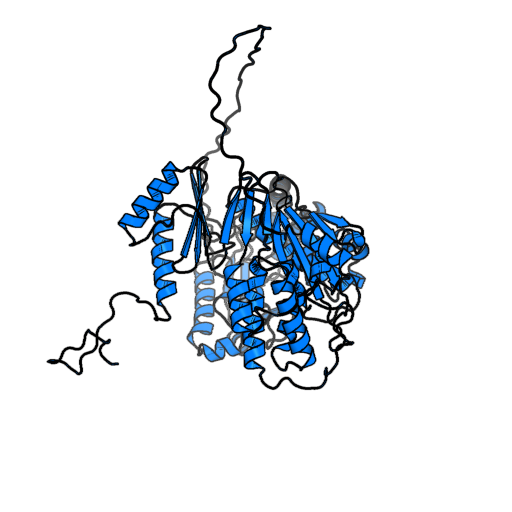A 1 286 ? -7.619 -1.929 0.370 1.00 93.12 286 ALA A C 1
ATOM 2269 O O . ALA A 1 286 ? -7.676 -1.791 1.594 1.00 93.12 286 ALA A O 1
ATOM 2270 N N . GLU A 1 287 ? -6.943 -1.098 -0.425 1.00 94.12 287 GLU A N 1
ATOM 2271 C CA . GLU A 1 287 ? -6.201 0.067 0.062 1.00 94.12 287 GLU 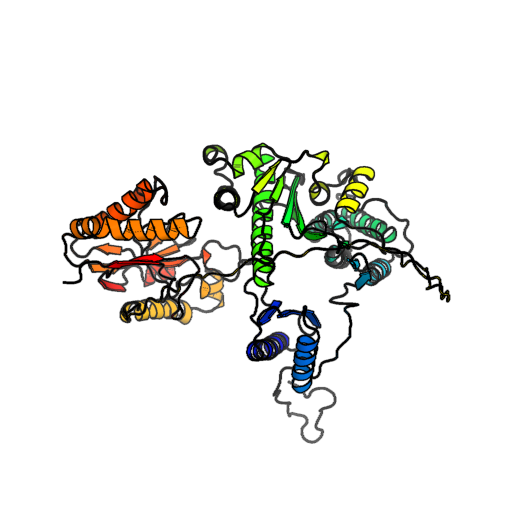A CA 1
ATOM 2272 C C . GLU A 1 287 ? -7.120 1.044 0.810 1.00 94.12 287 GLU A C 1
ATOM 2274 O O . GLU A 1 287 ? -6.854 1.427 1.949 1.00 94.12 287 GLU A O 1
ATOM 2279 N N . MET A 1 288 ? -8.263 1.395 0.217 1.00 94.44 288 MET A N 1
ATOM 2280 C CA . MET A 1 288 ? -9.231 2.293 0.847 1.00 94.44 288 MET A CA 1
ATOM 2281 C C . MET A 1 288 ? -9.806 1.731 2.144 1.00 94.44 288 MET A C 1
ATOM 2283 O O . MET A 1 288 ? -10.065 2.494 3.076 1.00 94.44 288 MET A O 1
ATOM 2287 N N . SER A 1 289 ? -9.990 0.411 2.230 1.00 92.75 289 SER A N 1
ATOM 2288 C CA . SER A 1 289 ? -10.426 -0.250 3.465 1.00 92.75 289 SER A CA 1
ATOM 2289 C C . SER A 1 289 ? -9.405 -0.066 4.580 1.00 92.75 289 SER A C 1
ATOM 2291 O O . SER A 1 289 ? -9.772 0.275 5.706 1.00 92.75 289 SER A O 1
ATOM 2293 N N . TRP A 1 290 ? -8.124 -0.271 4.263 1.00 93.69 290 TRP A N 1
ATOM 2294 C CA . TRP A 1 290 ? -7.032 -0.098 5.214 1.00 93.69 290 TRP A CA 1
ATOM 2295 C C . TRP A 1 290 ? -6.916 1.364 5.661 1.00 93.69 290 TRP A C 1
ATOM 2297 O O . TRP A 1 290 ? -6.967 1.629 6.863 1.00 93.69 290 TRP A O 1
ATOM 2307 N N . ILE A 1 291 ? -6.905 2.320 4.724 1.00 94.62 291 ILE A N 1
ATOM 2308 C CA . ILE A 1 291 ? -6.863 3.756 5.047 1.00 94.62 291 ILE A CA 1
ATOM 2309 C C . ILE A 1 291 ? -8.070 4.158 5.902 1.00 94.62 291 ILE A C 1
ATOM 2311 O O . ILE A 1 291 ? -7.914 4.843 6.907 1.00 94.62 291 ILE A O 1
ATOM 2315 N N . THR A 1 292 ? -9.278 3.698 5.565 1.00 93.88 292 THR A N 1
ATOM 2316 C CA . THR A 1 292 ? -10.487 3.992 6.352 1.00 93.88 292 THR A CA 1
ATOM 2317 C C . THR A 1 292 ? -10.376 3.457 7.782 1.00 93.88 292 THR A C 1
ATOM 2319 O O . THR A 1 292 ? -10.799 4.128 8.728 1.00 93.88 292 THR A O 1
ATOM 2322 N N . ALA A 1 293 ? -9.788 2.271 7.965 1.00 91.12 293 ALA A N 1
ATOM 2323 C CA . ALA A 1 293 ? -9.544 1.703 9.287 1.00 91.12 293 ALA A CA 1
ATOM 2324 C C . ALA A 1 293 ? -8.527 2.533 10.089 1.00 91.12 293 ALA A C 1
ATOM 2326 O O . ALA A 1 293 ? -8.793 2.835 11.253 1.00 91.12 293 ALA A O 1
ATOM 2327 N N . VAL A 1 294 ? -7.420 2.955 9.468 1.00 90.94 294 VAL A N 1
ATOM 2328 C CA . VAL A 1 294 ? -6.410 3.824 10.100 1.00 90.94 294 VAL A CA 1
ATOM 2329 C C . VAL A 1 294 ? -7.017 5.178 10.475 1.00 90.94 294 VAL A C 1
ATOM 2331 O O . VAL A 1 294 ? -6.906 5.597 11.625 1.00 90.94 294 VAL A O 1
ATOM 2334 N N . LEU A 1 295 ? -7.748 5.822 9.558 1.00 91.50 295 LEU A N 1
ATOM 2335 C CA . LEU A 1 295 ? -8.430 7.098 9.805 1.00 91.50 295 LEU A CA 1
ATOM 2336 C C . LEU A 1 295 ? -9.409 6.999 10.981 1.00 91.50 295 LEU A C 1
ATOM 2338 O O . LEU A 1 295 ? -9.441 7.873 11.845 1.00 91.50 295 LEU A O 1
ATOM 2342 N N . LYS A 1 296 ? -10.167 5.900 11.073 1.00 89.88 296 LYS A N 1
ATOM 2343 C CA . LYS A 1 296 ? -11.054 5.646 12.214 1.00 89.88 296 LYS A CA 1
ATOM 2344 C C . LYS A 1 296 ? -10.280 5.524 13.531 1.00 89.88 296 LYS A C 1
ATOM 2346 O O . LYS A 1 296 ? -10.739 6.063 14.534 1.00 89.88 296 LYS A O 1
ATOM 2351 N N . GLN A 1 297 ? -9.138 4.835 13.538 1.00 87.00 297 GLN A N 1
ATOM 2352 C CA . GLN A 1 297 ? -8.312 4.664 14.740 1.00 87.00 297 GLN A CA 1
ATOM 2353 C C . GLN A 1 297 ? -7.726 5.989 15.234 1.00 87.00 297 GLN A C 1
ATOM 2355 O O . GLN A 1 297 ? -7.733 6.237 16.435 1.00 87.00 297 GLN A O 1
ATOM 2360 N N . ILE A 1 298 ? -7.297 6.874 14.329 1.00 87.19 298 ILE A N 1
ATOM 2361 C CA . ILE A 1 298 ? -6.756 8.194 14.699 1.00 87.19 298 ILE A CA 1
ATOM 2362 C C . ILE A 1 298 ? -7.843 9.235 15.033 1.00 87.19 298 ILE A C 1
ATOM 2364 O O . ILE A 1 298 ? -7.534 10.407 15.226 1.00 87.19 298 ILE A O 1
ATOM 2368 N N . GLY A 1 299 ? -9.117 8.831 15.118 1.00 85.88 299 GLY A N 1
ATOM 2369 C CA . GLY A 1 299 ? -10.229 9.711 15.499 1.00 85.88 299 GLY A CA 1
ATOM 2370 C C . GLY A 1 299 ? -10.883 10.478 14.344 1.00 85.88 299 GLY A C 1
ATOM 2371 O O . GLY A 1 299 ? -11.654 11.403 14.588 1.00 85.88 299 GLY A O 1
ATOM 2372 N N . LEU A 1 300 ? -10.631 10.085 13.091 1.00 87.88 300 LEU A N 1
ATOM 2373 C CA . LEU A 1 300 ? -11.209 10.676 11.877 1.00 87.88 300 LEU A CA 1
ATOM 2374 C C . LEU A 1 300 ? -12.112 9.676 11.122 1.00 87.88 300 LEU A C 1
ATOM 2376 O O . LEU A 1 300 ? -11.829 9.321 9.972 1.00 87.88 300 LEU A O 1
ATOM 2380 N N . PRO A 1 301 ? -13.217 9.192 11.727 1.00 90.75 301 PRO A N 1
ATOM 2381 C CA . PRO A 1 301 ? -14.135 8.300 11.032 1.00 90.75 301 PRO A CA 1
ATOM 2382 C C . PRO A 1 301 ? -14.746 8.993 9.807 1.00 90.75 301 PRO A C 1
ATOM 2384 O O . PRO A 1 301 ? -15.193 10.141 9.867 1.00 90.75 301 PRO A O 1
ATOM 2387 N N . GLN A 1 302 ? -14.794 8.271 8.689 1.00 92.19 302 GLN A N 1
ATOM 2388 C CA . GLN A 1 302 ? -15.370 8.774 7.446 1.00 92.19 302 GLN A CA 1
ATOM 2389 C C . GLN A 1 302 ? -16.883 8.975 7.602 1.00 92.19 302 GLN A C 1
ATOM 2391 O O . GLN A 1 302 ? -17.634 8.020 7.790 1.00 92.19 302 GLN A O 1
ATOM 2396 N N . LYS A 1 303 ? -17.332 10.237 7.542 1.00 90.19 303 LYS A N 1
ATOM 2397 C CA . LYS A 1 303 ? -18.757 10.612 7.663 1.00 90.19 303 LYS A CA 1
ATOM 2398 C C . LYS A 1 303 ? -19.572 10.269 6.417 1.00 90.19 303 LYS A C 1
ATOM 2400 O O . LYS A 1 303 ? -20.783 10.103 6.500 1.00 90.19 303 LYS A O 1
ATOM 2405 N N . LYS A 1 304 ? -18.912 10.231 5.261 1.00 91.81 304 LYS A N 1
ATOM 2406 C CA . LYS A 1 304 ? -19.487 9.838 3.975 1.00 91.81 304 LYS A CA 1
ATOM 2407 C C . LYS A 1 304 ? -18.830 8.540 3.541 1.00 91.81 304 LYS A C 1
ATOM 2409 O O . LYS A 1 304 ? -17.640 8.356 3.794 1.00 91.81 304 LYS A O 1
ATOM 2414 N N . THR A 1 305 ? -19.591 7.673 2.881 1.00 93.69 305 THR A N 1
ATOM 2415 C CA . THR A 1 305 ? -19.025 6.470 2.277 1.00 93.69 305 THR A CA 1
ATOM 2416 C C . THR A 1 305 ? -17.950 6.870 1.262 1.00 93.69 305 THR A C 1
ATOM 2418 O O . THR A 1 305 ? -18.238 7.699 0.394 1.00 93.69 305 THR A O 1
ATOM 2421 N N . PRO A 1 306 ? -16.731 6.316 1.364 1.00 95.81 306 PRO A N 1
ATOM 2422 C CA . PRO A 1 306 ? -15.661 6.591 0.418 1.00 95.81 306 PRO A CA 1
ATOM 2423 C C . PRO A 1 306 ? -16.031 6.244 -1.028 1.00 95.81 306 PRO A C 1
ATOM 2425 O O . PRO A 1 306 ? -16.765 5.287 -1.286 1.00 95.81 306 PRO A O 1
ATOM 2428 N N . GLU A 1 307 ? -15.494 7.008 -1.977 1.00 96.31 307 GLU A N 1
ATOM 2429 C CA . GLU A 1 307 ? -15.831 6.893 -3.402 1.00 96.31 307 GLU A CA 1
ATOM 2430 C C . GLU A 1 307 ? -14.628 6.423 -4.226 1.00 96.31 307 GLU A C 1
ATOM 2432 O O . GLU A 1 307 ? -13.543 6.983 -4.094 1.00 96.31 307 GLU A O 1
ATOM 2437 N N . VAL A 1 308 ? -14.829 5.448 -5.115 1.00 97.50 308 VAL A N 1
ATOM 2438 C CA . VAL A 1 308 ? -13.862 5.059 -6.153 1.00 97.50 308 VAL A CA 1
ATOM 2439 C C . VAL A 1 308 ? -14.388 5.458 -7.518 1.00 97.50 308 VAL A C 1
ATOM 2441 O O . VAL A 1 308 ? -15.500 5.085 -7.889 1.00 97.50 308 VAL A O 1
ATOM 2444 N N . TYR A 1 309 ? -13.566 6.163 -8.281 1.00 97.50 309 TYR A N 1
ATOM 2445 C CA . TYR A 1 309 ? -13.838 6.576 -9.646 1.00 97.50 309 TYR A CA 1
ATOM 2446 C C . TYR A 1 309 ? -13.123 5.649 -10.636 1.00 97.50 309 TYR A C 1
ATOM 2448 O O . TYR A 1 309 ? -11.896 5.531 -10.624 1.00 97.50 309 TYR A O 1
ATOM 2456 N N . CYS A 1 310 ? -13.907 5.001 -11.495 1.00 95.19 310 CYS A N 1
ATOM 2457 C CA . CYS A 1 310 ? -13.452 4.110 -12.564 1.00 95.19 310 CYS A CA 1
ATOM 2458 C C . CYS A 1 310 ? -14.111 4.547 -13.877 1.00 95.19 310 CYS A C 1
ATOM 2460 O O . CYS A 1 310 ? -15.280 4.923 -13.887 1.00 95.19 310 CYS A O 1
ATOM 2462 N N . ASP A 1 311 ? -13.395 4.518 -14.990 1.00 92.69 311 ASP A N 1
ATOM 2463 C CA . ASP A 1 311 ? -13.910 4.938 -16.300 1.00 92.69 311 ASP A CA 1
ATOM 2464 C C . ASP A 1 311 ? -14.524 3.783 -17.112 1.00 92.69 311 ASP A C 1
ATOM 2466 O O . ASP A 1 311 ? -15.206 3.992 -18.117 1.00 92.69 311 ASP A O 1
ATOM 2470 N N . ASN A 1 312 ? -14.377 2.544 -16.643 1.00 93.25 312 ASN A N 1
ATOM 2471 C CA . ASN A 1 312 ? -14.978 1.378 -17.272 1.00 93.25 312 ASN A CA 1
ATOM 2472 C C . ASN A 1 312 ? -16.376 1.086 -16.714 1.00 93.25 312 ASN A C 1
ATOM 2474 O O . ASN A 1 312 ? -16.538 0.442 -15.674 1.00 93.25 312 ASN A O 1
ATOM 2478 N N . LEU A 1 313 ? -17.410 1.483 -17.464 1.00 91.31 313 LEU A N 1
ATOM 2479 C CA . LEU A 1 313 ? -18.816 1.230 -17.117 1.00 91.31 313 LEU A CA 1
ATOM 2480 C C . LEU A 1 313 ? -19.106 -0.238 -16.783 1.00 91.31 313 LEU A C 1
ATOM 2482 O O . LEU A 1 313 ? -19.850 -0.513 -15.845 1.00 91.31 313 LEU A O 1
ATOM 2486 N N . ALA A 1 314 ? -18.520 -1.193 -17.510 1.00 88.69 314 ALA A N 1
ATOM 2487 C CA . ALA A 1 314 ? -18.755 -2.607 -17.237 1.00 88.69 314 ALA A CA 1
ATOM 2488 C C . ALA A 1 314 ? -18.175 -3.025 -15.877 1.00 88.69 314 ALA A C 1
ATOM 2490 O O . ALA A 1 314 ? -18.819 -3.791 -15.161 1.00 88.69 314 ALA A O 1
ATOM 2491 N N . ALA A 1 315 ? -17.015 -2.491 -15.479 1.00 89.06 315 ALA A N 1
ATOM 2492 C CA . ALA A 1 315 ? -16.447 -2.739 -14.154 1.00 89.06 315 ALA A CA 1
ATOM 2493 C C . ALA A 1 315 ? -17.322 -2.136 -13.039 1.00 89.06 315 ALA A C 1
ATOM 2495 O O . ALA A 1 315 ? -17.588 -2.805 -12.037 1.00 89.06 315 ALA A O 1
ATOM 2496 N N . VAL A 1 316 ? -17.855 -0.928 -13.255 1.00 90.62 316 VAL A N 1
ATOM 2497 C CA . VAL A 1 316 ? -18.805 -0.270 -12.338 1.00 90.62 316 VAL A CA 1
ATOM 2498 C C . VAL A 1 316 ? -20.101 -1.080 -12.203 1.00 90.62 316 VAL A C 1
ATOM 2500 O O . VAL A 1 316 ? -20.569 -1.342 -11.099 1.00 90.62 316 VAL A O 1
ATOM 2503 N N . PHE A 1 317 ? -20.681 -1.556 -13.306 1.00 87.56 317 PHE A N 1
ATOM 2504 C CA . PHE A 1 317 ? -21.889 -2.383 -13.236 1.00 87.56 317 PHE A CA 1
ATOM 2505 C C . PHE A 1 317 ? -21.642 -3.732 -12.556 1.00 87.56 317 PHE A C 1
ATOM 2507 O O . PHE A 1 317 ? -22.521 -4.226 -11.846 1.00 87.56 317 PHE A O 1
ATOM 2514 N N . LEU A 1 318 ? -20.458 -4.324 -12.742 1.00 85.75 318 LEU A N 1
ATOM 2515 C CA . LEU A 1 318 ? -20.065 -5.566 -12.075 1.00 85.75 318 LEU A CA 1
ATOM 2516 C C . LEU A 1 318 ? -19.912 -5.400 -10.558 1.00 85.75 318 LEU A C 1
ATOM 2518 O O . LEU A 1 318 ? -20.150 -6.360 -9.827 1.00 85.75 318 LEU A O 1
ATOM 2522 N N . SER A 1 319 ? -19.518 -4.222 -10.066 1.00 85.81 319 SER A N 1
ATOM 2523 C CA . SER A 1 319 ? -19.389 -3.986 -8.622 1.00 85.81 319 SER A CA 1
ATOM 2524 C C . SER A 1 319 ? -20.747 -3.797 -7.942 1.00 85.81 319 SER A C 1
ATOM 2526 O O . SER A 1 319 ? -20.875 -4.127 -6.767 1.00 85.81 319 SER A O 1
ATOM 2528 N N . ALA A 1 320 ? -21.773 -3.367 -8.685 1.00 82.25 320 ALA A N 1
ATOM 2529 C CA . ALA A 1 320 ? -23.134 -3.196 -8.177 1.00 82.25 320 ALA A CA 1
ATOM 2530 C C . ALA A 1 320 ? -24.031 -4.446 -8.329 1.00 82.25 320 ALA A C 1
ATOM 2532 O O . ALA A 1 320 ? -24.843 -4.729 -7.450 1.00 82.25 320 ALA A O 1
ATOM 2533 N N . ASN A 1 321 ? -23.916 -5.209 -9.428 1.00 72.50 321 ASN A N 1
ATOM 2534 C CA . ASN A 1 321 ? -24.912 -6.231 -9.789 1.00 72.50 321 ASN A CA 1
ATOM 2535 C C . ASN A 1 321 ? -24.462 -7.690 -9.542 1.00 72.50 321 ASN A C 1
ATOM 2537 O O . ASN A 1 321 ? -23.470 -8.146 -10.117 1.00 72.50 321 ASN A O 1
ATOM 2541 N N . PRO A 1 322 ? -25.243 -8.507 -8.802 1.00 58.28 322 PRO A N 1
ATOM 2542 C CA . PRO A 1 322 ? -24.897 -9.905 -8.527 1.00 58.28 322 PRO A CA 1
ATOM 2543 C C . PRO A 1 322 ? -25.130 -10.875 -9.703 1.00 58.28 322 PRO A C 1
ATOM 2545 O O . PRO A 1 322 ? -24.557 -11.964 -9.702 1.00 58.28 322 PRO A O 1
ATOM 2548 N N . VAL A 1 323 ? -25.933 -10.496 -10.706 1.00 52.31 323 VAL A N 1
ATOM 2549 C CA . VAL A 1 323 ? -26.415 -11.381 -11.792 1.00 52.31 323 VAL A CA 1
ATOM 2550 C C . VAL A 1 323 ? -25.340 -11.705 -12.846 1.00 52.31 323 VAL A C 1
ATOM 2552 O O . VAL A 1 323 ? -25.405 -12.734 -13.513 1.00 52.31 323 VAL A O 1
ATOM 2555 N N . LEU A 1 324 ? -24.294 -10.884 -12.975 1.00 54.97 324 LEU A N 1
ATOM 2556 C CA . LEU A 1 324 ? -23.284 -11.007 -14.040 1.00 54.97 324 LEU A CA 1
ATOM 2557 C C . LEU A 1 324 ? -22.165 -12.038 -13.752 1.00 54.97 324 LEU A C 1
ATOM 2559 O O . LEU A 1 324 ? -21.217 -12.166 -14.529 1.00 54.97 324 LEU A O 1
ATOM 2563 N N . HIS A 1 325 ? -22.285 -12.820 -12.671 1.00 53.81 325 HIS A N 1
ATOM 2564 C CA . HIS A 1 325 ? -21.251 -13.743 -12.179 1.00 53.81 325 HIS A CA 1
ATOM 2565 C C . HIS A 1 325 ? -20.813 -14.818 -13.197 1.00 53.81 325 HIS A C 1
ATOM 2567 O O . HIS A 1 325 ? -19.651 -15.225 -13.201 1.00 53.81 325 HIS A O 1
ATOM 2573 N N . THR A 1 326 ? -21.690 -15.262 -14.107 1.00 50.78 326 THR A N 1
ATOM 2574 C CA . THR A 1 326 ? -21.369 -16.341 -15.063 1.00 50.78 326 THR A CA 1
ATOM 2575 C C . THR A 1 326 ? -20.210 -15.983 -16.002 1.00 50.78 326 THR A C 1
ATOM 2577 O O . THR A 1 326 ? -19.453 -16.876 -16.383 1.00 50.78 326 THR A O 1
ATOM 2580 N N . ARG A 1 327 ? -20.029 -14.692 -16.332 1.00 53.25 327 ARG A N 1
ATOM 2581 C CA . ARG A 1 327 ? -18.968 -14.194 -17.232 1.00 53.25 327 ARG A CA 1
ATOM 2582 C C . ARG A 1 327 ? -17.653 -13.838 -16.513 1.00 53.25 327 ARG A C 1
ATOM 2584 O O . ARG A 1 327 ? -16.624 -13.739 -17.174 1.00 53.25 327 ARG A O 1
ATOM 2591 N N . SER A 1 328 ? -17.657 -13.743 -15.179 1.00 57.28 328 SER A N 1
ATOM 2592 C CA . SER A 1 328 ? -16.523 -13.261 -14.359 1.00 57.28 328 SER A CA 1
ATOM 2593 C C . SER A 1 328 ? -15.861 -14.341 -13.488 1.00 57.28 328 SER A C 1
ATOM 2595 O O . SER A 1 328 ? -15.009 -14.043 -12.654 1.00 57.28 328 SER A O 1
ATOM 2597 N N . LYS A 1 329 ? -16.215 -15.621 -13.688 1.00 60.69 329 LYS A N 1
ATOM 2598 C CA . LYS A 1 329 ? -15.746 -16.763 -12.869 1.00 60.69 329 LYS A CA 1
ATOM 2599 C C . LYS A 1 329 ? -14.219 -16.882 -12.739 1.00 60.69 329 LYS A C 1
ATOM 2601 O O . LYS A 1 329 ? -13.733 -17.425 -11.755 1.00 60.69 329 LYS A O 1
ATOM 2606 N N . HIS A 1 330 ? -13.465 -16.395 -13.722 1.00 60.88 330 HIS A N 1
ATOM 2607 C CA . HIS A 1 330 ? -12.005 -16.514 -13.780 1.00 60.88 330 HIS A CA 1
ATOM 2608 C C . HIS A 1 330 ? -11.259 -15.509 -12.879 1.00 60.88 330 HIS A C 1
ATOM 2610 O O . HIS A 1 330 ? -10.063 -15.679 -12.666 1.00 60.88 330 HIS A O 1
ATOM 2616 N N . PHE A 1 331 ? -11.957 -14.526 -12.294 1.00 64.12 331 PHE A N 1
ATOM 2617 C CA . PHE A 1 331 ? -11.412 -13.571 -11.317 1.00 64.12 331 PHE A CA 1
ATOM 2618 C C . PHE A 1 331 ? -12.331 -13.403 -10.091 1.00 64.12 331 PHE A C 1
ATOM 2620 O O . PHE A 1 331 ? -12.449 -12.319 -9.515 1.00 64.12 331 PHE A O 1
ATOM 2627 N N . ALA A 1 332 ? -12.984 -14.496 -9.674 1.00 62.31 332 ALA A N 1
ATOM 2628 C CA . ALA A 1 332 ? -14.056 -14.481 -8.675 1.00 62.31 332 ALA A CA 1
ATOM 2629 C C . ALA A 1 332 ? -13.651 -13.851 -7.329 1.00 62.31 332 ALA A C 1
ATOM 2631 O O . ALA A 1 332 ? -14.465 -13.171 -6.716 1.00 62.31 332 ALA A O 1
ATOM 2632 N N . THR A 1 333 ? -12.407 -14.027 -6.870 1.00 70.00 333 THR A N 1
ATOM 2633 C CA . THR A 1 333 ? -11.935 -13.459 -5.594 1.00 70.00 333 THR A CA 1
ATOM 2634 C C . THR A 1 333 ? -11.965 -11.930 -5.598 1.00 70.00 333 THR A C 1
ATOM 2636 O O . THR A 1 333 ? -12.545 -11.334 -4.694 1.00 70.00 333 THR A O 1
ATOM 2639 N N . HIS A 1 334 ? -11.414 -11.300 -6.643 1.00 66.31 334 HIS A N 1
ATOM 2640 C CA . HIS A 1 334 ? -11.457 -9.843 -6.815 1.00 66.31 334 HIS A CA 1
ATOM 2641 C C . HIS A 1 334 ? -12.901 -9.356 -6.955 1.00 66.31 334 HIS A C 1
ATOM 2643 O O . HIS A 1 334 ? -13.308 -8.396 -6.303 1.00 66.31 334 HIS A O 1
ATOM 2649 N N . PHE A 1 335 ? -13.695 -10.081 -7.752 1.00 73.75 335 PHE A N 1
ATOM 2650 C CA . PHE A 1 335 ? -15.121 -9.828 -7.939 1.00 73.75 335 PHE A CA 1
ATOM 2651 C C . PHE A 1 335 ? -15.908 -9.826 -6.626 1.00 73.75 335 PHE A C 1
ATOM 2653 O O . PHE A 1 335 ? -16.654 -8.892 -6.345 1.00 73.75 335 PHE A O 1
ATOM 2660 N N . HIS A 1 336 ? -15.750 -10.861 -5.805 1.00 77.88 336 HIS A N 1
ATOM 2661 C CA . HIS A 1 336 ? -16.472 -10.967 -4.546 1.00 77.88 336 HIS A CA 1
ATOM 2662 C C . HIS A 1 336 ? -16.038 -9.894 -3.552 1.00 77.88 336 HIS A C 1
ATOM 2664 O O . HIS A 1 336 ? -16.912 -9.292 -2.939 1.00 77.88 336 HIS A O 1
ATOM 2670 N N . PHE A 1 337 ? -14.740 -9.602 -3.453 1.00 81.75 337 PHE A N 1
ATOM 2671 C CA . PHE A 1 337 ? -14.226 -8.614 -2.508 1.00 81.75 337 PHE A CA 1
ATOM 2672 C C . PHE A 1 337 ? -14.771 -7.200 -2.769 1.00 81.75 337 PHE A C 1
ATOM 2674 O O . PHE A 1 337 ? -15.440 -6.634 -1.905 1.00 81.75 337 PHE A O 1
ATOM 2681 N N . ALA A 1 338 ? -14.554 -6.641 -3.967 1.00 83.69 338 ALA A N 1
ATOM 2682 C CA . ALA A 1 338 ? -15.000 -5.278 -4.276 1.00 83.69 338 ALA A CA 1
ATOM 2683 C C . ALA A 1 338 ? -16.531 -5.146 -4.199 1.00 83.69 338 ALA A C 1
ATOM 2685 O O . ALA A 1 338 ? -17.056 -4.156 -3.694 1.00 83.69 338 ALA A O 1
ATOM 2686 N N . ARG A 1 339 ? -17.261 -6.175 -4.641 1.00 84.75 339 ARG A N 1
ATOM 2687 C CA . ARG A 1 339 ? -18.724 -6.208 -4.569 1.00 84.75 339 ARG A CA 1
ATOM 2688 C C . ARG A 1 339 ? -19.250 -6.310 -3.139 1.00 84.75 339 ARG A C 1
ATOM 2690 O O . ARG A 1 339 ? -20.265 -5.697 -2.836 1.00 84.75 339 ARG A O 1
ATOM 2697 N N . GLU A 1 340 ? -18.615 -7.091 -2.266 1.00 84.69 340 GLU A N 1
ATOM 2698 C CA . GLU A 1 340 ? -19.000 -7.161 -0.849 1.00 84.69 340 GLU A CA 1
ATOM 2699 C C . GLU A 1 340 ? -18.842 -5.802 -0.173 1.00 84.69 340 GLU A C 1
ATOM 2701 O O . GLU A 1 340 ? -19.751 -5.377 0.533 1.00 84.69 340 GLU A O 1
ATOM 2706 N N . MET A 1 341 ? -17.756 -5.087 -0.466 1.00 85.69 341 MET A N 1
ATOM 2707 C CA . MET A 1 341 ? -17.534 -3.728 0.029 1.00 85.69 341 MET A CA 1
ATOM 2708 C C . MET A 1 341 ? -18.625 -2.754 -0.440 1.00 85.69 341 MET A C 1
ATOM 2710 O O . MET A 1 341 ? -19.183 -1.999 0.356 1.00 85.69 341 MET A O 1
ATOM 2714 N N . VAL A 1 342 ? -18.995 -2.813 -1.723 1.00 88.62 342 VAL A N 1
ATOM 2715 C CA . VAL A 1 342 ? -20.093 -1.993 -2.258 1.00 88.62 342 VAL A CA 1
ATOM 2716 C C . VAL A 1 342 ? -21.435 -2.366 -1.626 1.00 88.62 342 VAL A C 1
ATOM 2718 O O . VAL A 1 342 ? -22.179 -1.486 -1.201 1.00 88.62 342 VAL A O 1
ATOM 2721 N N . ALA A 1 343 ? -21.735 -3.661 -1.508 1.00 85.00 343 ALA A N 1
ATOM 2722 C CA . ALA A 1 343 ? -22.982 -4.142 -0.920 1.00 85.00 343 ALA A CA 1
ATOM 2723 C C . ALA A 1 343 ? -23.119 -3.767 0.565 1.00 85.00 343 ALA A C 1
ATOM 2725 O O . ALA A 1 343 ? -24.210 -3.428 1.001 1.00 85.00 343 ALA A O 1
ATOM 2726 N N . MET A 1 344 ? -22.020 -3.772 1.328 1.00 85.06 344 MET A N 1
ATOM 2727 C CA . MET A 1 344 ? -21.997 -3.335 2.731 1.00 85.06 344 MET A CA 1
ATOM 2728 C C . MET A 1 344 ? -22.082 -1.807 2.895 1.00 85.06 344 MET A C 1
ATOM 2730 O O . MET A 1 344 ? -22.092 -1.318 4.023 1.00 85.06 344 MET A O 1
ATOM 2734 N N . GLY A 1 345 ? -22.084 -1.038 1.800 1.00 85.81 345 GLY A N 1
ATOM 2735 C CA . GLY A 1 345 ? -22.074 0.424 1.843 1.00 85.81 345 GLY A CA 1
ATOM 2736 C C . GLY A 1 345 ? -20.781 1.016 2.415 1.00 85.81 345 GLY A C 1
ATOM 2737 O O . GLY A 1 345 ? -20.766 2.182 2.812 1.00 85.81 345 GLY A O 1
ATOM 2738 N N . THR A 1 346 ? -19.698 0.232 2.468 1.00 87.56 346 THR A N 1
ATOM 2739 C CA . THR A 1 346 ? -18.373 0.679 2.928 1.00 87.56 346 THR A CA 1
ATOM 2740 C C . THR A 1 346 ? -17.577 1.360 1.817 1.00 87.56 346 THR A C 1
ATOM 2742 O O . THR A 1 346 ? -16.602 2.050 2.104 1.00 87.56 346 THR A O 1
ATOM 2745 N N . LEU A 1 347 ? -18.011 1.209 0.564 1.00 92.62 347 LEU A N 1
ATOM 2746 C CA . LEU A 1 347 ? -17.423 1.819 -0.623 1.00 92.62 347 LEU A CA 1
ATOM 2747 C C . LEU A 1 347 ? -18.515 2.110 -1.660 1.00 92.62 347 LEU A C 1
ATOM 2749 O O . LEU A 1 347 ? -19.440 1.318 -1.818 1.00 92.62 347 LEU A O 1
ATOM 2753 N N . ILE A 1 348 ? -18.394 3.197 -2.418 1.00 94.19 348 ILE A N 1
ATOM 2754 C CA . ILE A 1 348 ? -19.224 3.448 -3.605 1.00 94.19 348 ILE A CA 1
ATOM 2755 C C . ILE A 1 348 ? -18.313 3.501 -4.823 1.00 94.19 348 ILE A C 1
ATOM 2757 O O . ILE A 1 348 ? -17.325 4.225 -4.825 1.00 94.19 348 ILE A O 1
ATOM 2761 N N . VAL A 1 349 ? -18.672 2.778 -5.883 1.00 95.81 349 VAL A N 1
ATOM 2762 C CA . VAL A 1 349 ? -17.967 2.848 -7.167 1.00 95.81 349 VAL A CA 1
ATOM 2763 C C . VAL A 1 349 ? -18.780 3.707 -8.129 1.00 95.81 349 VAL A C 1
ATOM 2765 O O . VAL A 1 349 ? -19.959 3.438 -8.363 1.00 95.81 349 VAL A O 1
ATOM 2768 N N . LYS A 1 350 ? -18.158 4.749 -8.678 1.00 95.62 350 LYS A N 1
ATOM 2769 C CA . LYS A 1 350 ? -18.766 5.700 -9.610 1.00 95.62 350 LYS A CA 1
ATOM 2770 C C . LYS A 1 350 ? -18.027 5.691 -10.936 1.00 95.62 350 LYS A C 1
ATOM 2772 O O . LYS A 1 350 ? -16.804 5.584 -10.984 1.00 95.62 350 LYS A O 1
ATOM 2777 N N . HIS A 1 351 ? -18.792 5.853 -12.007 1.00 96.19 351 HIS A N 1
ATOM 2778 C CA . HIS A 1 351 ? -18.213 6.076 -13.319 1.00 96.19 351 HIS A CA 1
ATOM 2779 C C . HIS A 1 351 ? -17.675 7.509 -13.444 1.00 96.19 351 HIS A C 1
ATOM 2781 O O . HIS A 1 351 ? -18.354 8.454 -13.033 1.00 96.19 351 HIS A O 1
ATOM 2787 N N . ILE A 1 352 ? -16.507 7.674 -14.067 1.00 96.25 352 ILE A N 1
ATOM 2788 C CA . ILE A 1 352 ? -15.959 8.973 -14.475 1.00 96.25 352 ILE A CA 1
ATOM 2789 C C . ILE A 1 352 ? -15.551 8.941 -15.958 1.00 96.25 352 ILE A C 1
ATOM 2791 O O . ILE A 1 352 ? -15.060 7.922 -16.425 1.00 96.25 352 ILE A O 1
ATOM 2795 N N . PRO A 1 353 ? -15.725 10.023 -16.736 1.00 93.81 353 PRO A N 1
ATOM 2796 C CA . PRO A 1 353 ? -15.189 10.074 -18.095 1.00 93.81 353 PRO A CA 1
ATOM 2797 C C . PRO A 1 353 ? -13.663 9.883 -18.136 1.00 93.81 353 PRO A C 1
ATOM 2799 O O . PRO A 1 353 ? -12.951 10.508 -17.353 1.00 93.81 353 PRO A O 1
ATOM 2802 N N . ALA A 1 354 ? -13.158 9.124 -19.115 1.00 89.06 354 ALA A N 1
ATOM 2803 C CA . ALA A 1 354 ? -11.729 8.800 -19.254 1.00 89.06 354 ALA A CA 1
ATOM 2804 C C . ALA A 1 354 ? -10.794 10.030 -19.259 1.00 89.06 354 ALA A C 1
ATOM 2806 O O . ALA A 1 354 ? -9.741 10.026 -18.642 1.00 89.06 354 ALA A O 1
ATOM 2807 N N . HIS A 1 355 ? -11.190 11.151 -19.874 1.00 88.31 355 HIS A N 1
ATOM 2808 C CA . HIS A 1 355 ? -10.364 12.374 -19.890 1.00 88.31 355 HIS A CA 1
ATOM 2809 C C . HIS A 1 355 ? -10.234 13.068 -18.516 1.00 88.31 355 HIS A C 1
ATOM 2811 O O . HIS A 1 355 ? -9.429 13.988 -18.350 1.00 88.31 355 HIS A O 1
ATOM 2817 N N . LEU A 1 356 ? -11.044 12.663 -17.535 1.00 91.75 356 LEU A N 1
ATOM 2818 C CA . LEU A 1 356 ? -10.966 13.110 -16.146 1.00 91.75 356 LEU A CA 1
ATOM 2819 C C . LEU A 1 356 ? -10.305 12.064 -15.237 1.00 91.75 356 LEU A C 1
ATOM 2821 O O . LEU A 1 356 ? -10.137 12.343 -14.050 1.00 91.75 356 LEU A O 1
ATOM 2825 N N . GLN A 1 357 ? -9.915 10.904 -15.774 1.00 95.75 357 GLN A N 1
ATOM 2826 C CA . GLN A 1 357 ? -9.282 9.833 -15.019 1.00 95.75 357 GLN A CA 1
ATOM 2827 C C . GLN A 1 357 ? -7.879 10.257 -14.577 1.00 95.75 357 GLN A C 1
ATOM 2829 O O . GLN A 1 357 ? -6.960 10.412 -15.380 1.00 95.75 357 GLN A O 1
ATOM 2834 N N . ILE A 1 358 ? -7.713 10.477 -13.274 1.00 96.69 358 ILE A N 1
ATOM 2835 C CA . ILE A 1 358 ? -6.428 10.894 -12.701 1.00 96.69 358 ILE A CA 1
ATOM 2836 C C . ILE A 1 358 ? -5.447 9.719 -12.686 1.00 96.69 358 ILE A C 1
ATOM 2838 O O . ILE A 1 358 ? -4.240 9.926 -12.813 1.00 96.69 358 ILE A O 1
ATOM 2842 N N . ALA A 1 359 ? -5.960 8.489 -12.579 1.00 97.12 359 ALA A N 1
ATOM 2843 C CA . ALA A 1 359 ? -5.133 7.298 -12.474 1.00 97.12 359 ALA A CA 1
ATOM 2844 C C . ALA A 1 359 ? -4.362 6.941 -13.763 1.00 97.12 359 ALA A C 1
ATOM 2846 O O . ALA A 1 359 ? -3.392 6.189 -13.684 1.00 97.12 359 ALA A O 1
ATOM 2847 N N . ASP A 1 360 ? -4.699 7.548 -14.908 1.00 95.56 360 ASP A N 1
ATOM 2848 C CA . ASP A 1 360 ? -4.024 7.357 -16.203 1.00 95.56 360 ASP A CA 1
ATOM 2849 C C . ASP A 1 360 ? -2.507 7.597 -16.144 1.00 95.56 360 ASP A C 1
ATOM 2851 O O . ASP A 1 360 ? -1.727 6.952 -16.847 1.00 95.56 360 ASP A O 1
ATOM 2855 N N . ILE A 1 361 ? -2.058 8.524 -15.290 1.00 96.75 361 ILE A N 1
ATOM 2856 C CA . ILE A 1 361 ? -0.628 8.815 -15.098 1.00 96.75 361 ILE A CA 1
ATOM 2857 C C . ILE A 1 361 ? 0.144 7.625 -14.500 1.00 96.75 361 ILE A C 1
ATOM 2859 O O . ILE A 1 361 ? 1.368 7.559 -14.622 1.00 96.75 361 ILE A O 1
ATOM 2863 N N . PHE A 1 362 ? -0.559 6.675 -13.874 1.00 97.50 362 PHE A N 1
ATOM 2864 C CA . PHE A 1 362 ? 0.015 5.489 -13.241 1.00 97.50 362 PHE A CA 1
ATOM 2865 C C . PHE A 1 362 ? -0.006 4.239 -14.130 1.00 97.50 362 PHE A C 1
ATOM 2867 O O . PHE A 1 362 ? 0.567 3.222 -13.738 1.00 97.50 362 PHE A O 1
ATOM 2874 N N . THR A 1 363 ? -0.644 4.278 -15.302 1.00 94.56 363 THR A N 1
ATOM 2875 C CA . THR A 1 363 ? -0.868 3.080 -16.131 1.00 94.56 363 THR A CA 1
ATOM 2876 C C . THR A 1 363 ? -0.100 3.090 -17.441 1.00 94.56 363 THR A C 1
ATOM 2878 O O . THR A 1 363 ? 0.307 2.023 -17.905 1.00 94.56 363 THR A O 1
ATOM 2881 N N . LYS A 1 364 ? 0.140 4.273 -18.020 1.00 92.19 364 LYS A N 1
ATOM 2882 C CA . LYS A 1 364 ? 0.755 4.423 -19.345 1.00 92.19 364 LYS A CA 1
ATOM 2883 C C . LYS A 1 364 ? 1.538 5.736 -19.497 1.00 92.19 364 LYS A C 1
ATOM 2885 O O . LYS A 1 364 ? 1.295 6.703 -18.776 1.00 92.19 364 LYS A O 1
ATOM 2890 N N . PRO A 1 365 ? 2.466 5.825 -20.468 1.00 94.38 365 PRO A N 1
ATOM 2891 C CA . PRO A 1 365 ? 3.074 7.092 -20.861 1.00 94.38 365 PRO A CA 1
ATOM 2892 C C . PRO A 1 365 ? 2.047 8.035 -21.479 1.00 94.38 365 PRO A C 1
ATOM 2894 O O . PRO A 1 365 ? 1.238 7.629 -22.313 1.00 94.38 365 PRO A O 1
ATOM 2897 N N . LEU A 1 366 ? 2.141 9.320 -21.144 1.00 94.81 366 LEU A N 1
ATOM 2898 C CA . LEU A 1 366 ? 1.196 10.332 -21.606 1.00 94.81 366 LEU A CA 1
ATOM 2899 C C . LEU A 1 366 ? 1.884 11.418 -22.446 1.00 94.81 366 LEU A C 1
ATOM 2901 O O . LEU A 1 366 ? 3.052 11.743 -22.202 1.00 94.81 366 LEU A O 1
ATOM 2905 N N . PRO A 1 367 ? 1.169 12.028 -23.413 1.00 95.81 367 PRO A N 1
ATOM 2906 C CA . PRO A 1 367 ? 1.608 13.263 -24.050 1.00 95.81 367 PRO A CA 1
ATOM 2907 C C . PRO A 1 367 ? 1.854 14.361 -23.012 1.00 95.81 367 PRO A C 1
ATOM 2909 O O . PRO A 1 367 ? 1.184 14.411 -21.980 1.00 95.81 367 PRO A O 1
ATOM 2912 N N . GLN A 1 368 ? 2.778 15.278 -23.307 1.00 95.75 368 GLN A N 1
ATOM 2913 C CA . GLN A 1 368 ? 3.219 16.307 -22.360 1.00 95.75 368 GLN A CA 1
ATOM 2914 C C . GLN A 1 368 ? 2.061 17.106 -21.744 1.00 95.75 368 GLN A C 1
ATOM 2916 O O . GLN A 1 368 ? 2.029 17.269 -20.530 1.00 95.75 368 GLN A O 1
ATOM 2921 N N . ALA A 1 369 ? 1.102 17.572 -22.549 1.00 95.81 369 ALA A N 1
ATOM 2922 C CA . ALA A 1 369 ? -0.024 18.363 -22.049 1.00 95.81 369 ALA A CA 1
ATOM 2923 C C . ALA A 1 369 ? -0.869 17.589 -21.018 1.00 95.81 369 ALA A C 1
ATOM 2925 O O . ALA A 1 369 ? -1.130 18.093 -19.925 1.00 95.81 369 ALA A O 1
ATOM 2926 N N . SER A 1 370 ? -1.230 16.339 -21.329 1.00 95.69 370 SER A N 1
ATOM 2927 C CA . SER A 1 370 ? -1.986 15.468 -20.423 1.00 95.69 370 SER A CA 1
ATOM 2928 C C . SER A 1 370 ? -1.185 15.127 -19.169 1.00 95.69 370 SER A C 1
ATOM 2930 O O . SER A 1 370 ? -1.712 15.220 -18.065 1.00 95.69 370 SER A O 1
ATOM 2932 N N . PHE A 1 371 ? 0.103 14.800 -19.323 1.00 96.94 371 PHE A N 1
ATOM 2933 C CA . PHE A 1 371 ? 0.993 14.495 -18.202 1.00 96.94 371 PHE A CA 1
ATOM 2934 C C . PHE A 1 371 ? 1.089 15.666 -17.216 1.00 96.94 371 PHE A C 1
ATOM 2936 O O . PHE A 1 371 ? 0.906 15.473 -16.018 1.00 96.94 371 PHE A O 1
ATOM 2943 N N . LEU A 1 372 ? 1.328 16.886 -17.710 1.00 96.19 372 LEU A N 1
ATOM 2944 C CA . LEU A 1 372 ? 1.431 18.079 -16.866 1.00 96.19 372 LEU A CA 1
ATOM 2945 C C . LEU A 1 372 ? 0.107 18.394 -16.160 1.00 96.19 372 LEU A C 1
ATOM 2947 O O . LEU A 1 372 ? 0.116 18.731 -14.977 1.00 96.19 372 LEU A O 1
ATOM 2951 N N . SER A 1 373 ? -1.023 18.237 -16.858 1.00 96.50 373 SER A N 1
ATOM 2952 C CA . SER A 1 373 ? -2.350 18.420 -16.263 1.00 96.50 373 SER A CA 1
ATOM 2953 C C . SER A 1 373 ? -2.611 17.422 -15.132 1.00 96.50 373 SER A C 1
ATOM 2955 O O . SER A 1 373 ? -3.032 17.823 -14.048 1.00 96.50 373 SER A O 1
ATOM 2957 N N . LEU A 1 374 ? -2.330 16.133 -15.348 1.00 96.88 374 LEU A N 1
ATOM 2958 C CA . LEU A 1 374 ? -2.529 15.110 -14.321 1.00 96.88 374 LEU A CA 1
ATOM 2959 C C . LEU A 1 374 ? -1.551 15.273 -13.157 1.00 96.88 374 LEU A C 1
ATOM 2961 O O . LEU A 1 374 ? -1.986 15.212 -12.013 1.00 96.88 374 LEU A O 1
ATOM 2965 N N . ARG A 1 375 ? -0.273 15.576 -13.419 1.00 96.94 375 ARG A N 1
ATOM 2966 C CA . ARG A 1 375 ? 0.719 15.882 -12.376 1.00 96.94 375 ARG A CA 1
ATOM 2967 C C . ARG A 1 375 ? 0.233 16.994 -11.446 1.00 96.94 375 ARG A C 1
ATOM 2969 O O . ARG A 1 375 ? 0.306 16.843 -10.230 1.00 96.94 375 ARG A O 1
ATOM 2976 N N . PHE A 1 376 ? -0.298 18.076 -12.016 1.00 95.38 376 PHE A N 1
ATOM 2977 C CA . PHE A 1 376 ? -0.863 19.174 -11.235 1.00 95.38 376 PHE A CA 1
ATOM 2978 C C . PHE A 1 376 ? -2.062 18.716 -10.388 1.00 95.38 376 PHE A C 1
ATOM 2980 O O . PHE A 1 376 ? -2.139 19.045 -9.208 1.00 95.38 376 PHE A O 1
ATOM 2987 N N . LYS A 1 377 ? -2.959 17.885 -10.940 1.00 95.69 377 LYS A N 1
ATOM 2988 C CA . LYS A 1 377 ? -4.086 17.297 -10.187 1.00 95.69 377 LYS A CA 1
ATOM 2989 C C . LYS A 1 377 ? -3.650 16.352 -9.058 1.00 95.69 377 LYS A C 1
ATOM 2991 O O . LYS A 1 377 ? -4.402 16.188 -8.105 1.00 95.69 377 LYS A O 1
ATOM 2996 N N . LEU A 1 378 ? -2.461 15.748 -9.142 1.00 96.56 378 LEU A N 1
ATOM 2997 C CA . LEU A 1 378 ? -1.868 14.987 -8.033 1.00 96.56 378 LEU A CA 1
ATOM 2998 C C . LEU A 1 378 ? -1.323 15.893 -6.913 1.00 96.56 378 LEU A C 1
ATOM 3000 O O . LEU A 1 378 ? -0.878 15.379 -5.893 1.00 96.56 378 LEU A O 1
ATOM 3004 N N . GLY A 1 379 ? -1.305 17.216 -7.098 1.00 94.31 379 GLY A N 1
ATOM 3005 C CA . GLY A 1 379 ? -0.685 18.153 -6.161 1.00 94.31 379 GLY A CA 1
ATOM 3006 C C . GLY A 1 379 ? 0.843 18.174 -6.239 1.00 94.31 379 GLY A C 1
ATOM 3007 O O . GLY A 1 379 ? 1.481 18.646 -5.297 1.00 94.31 379 GLY A O 1
ATOM 3008 N N . VAL A 1 380 ? 1.432 17.661 -7.331 1.00 96.19 380 VAL A N 1
ATOM 3009 C CA . VAL A 1 380 ? 2.879 17.726 -7.565 1.00 96.19 380 VAL A CA 1
ATOM 3010 C C . VAL A 1 380 ? 3.228 19.006 -8.307 1.00 96.19 380 VAL A C 1
ATOM 3012 O O . VAL A 1 380 ? 2.966 19.137 -9.508 1.00 96.19 380 VAL A O 1
ATOM 3015 N N . ASP A 1 381 ? 3.851 19.932 -7.591 1.00 91.94 381 ASP A N 1
ATOM 3016 C CA . ASP A 1 381 ? 4.238 21.230 -8.133 1.00 91.94 381 ASP A CA 1
ATOM 3017 C C . ASP A 1 381 ? 5.497 21.776 -7.447 1.00 91.94 381 ASP A C 1
ATOM 3019 O O . ASP A 1 381 ? 6.066 21.155 -6.542 1.00 91.94 381 ASP A O 1
ATOM 3023 N N . TYR A 1 382 ? 5.959 22.927 -7.924 1.00 92.25 382 TYR A N 1
ATOM 3024 C CA . TYR A 1 382 ? 7.010 23.721 -7.304 1.00 92.25 382 TYR A CA 1
ATOM 3025 C C . TYR A 1 382 ? 6.618 24.172 -5.886 1.00 92.25 382 TYR A C 1
ATOM 3027 O O . TYR A 1 382 ? 5.427 24.304 -5.586 1.00 92.25 382 TYR A O 1
ATOM 3035 N N . PRO A 1 383 ? 7.602 24.440 -5.007 1.00 86.56 383 PRO A N 1
ATOM 3036 C CA . PRO A 1 383 ? 7.322 24.900 -3.657 1.00 86.56 383 PRO A CA 1
ATOM 3037 C C . PRO A 1 383 ? 6.503 26.199 -3.694 1.00 86.56 383 PRO A C 1
ATOM 3039 O O . PRO A 1 383 ? 6.802 27.089 -4.500 1.00 86.56 383 PRO A O 1
ATOM 3042 N N . PRO A 1 384 ? 5.490 26.349 -2.823 1.00 78.31 384 PRO A N 1
ATOM 3043 C CA . PRO A 1 384 ? 4.755 27.600 -2.710 1.00 78.31 384 PRO A CA 1
ATOM 3044 C C . PRO A 1 384 ? 5.727 28.719 -2.324 1.00 78.31 384 PRO A C 1
ATOM 3046 O O . PRO A 1 384 ? 6.483 28.595 -1.361 1.00 78.31 384 PRO A O 1
ATOM 3049 N N . THR A 1 385 ? 5.730 29.819 -3.079 1.00 64.81 385 THR A N 1
ATOM 3050 C CA . THR A 1 385 ? 6.615 30.950 -2.797 1.00 64.81 385 THR A CA 1
ATOM 3051 C C . THR A 1 385 ? 6.305 31.526 -1.417 1.00 64.81 385 THR A C 1
ATOM 3053 O O . THR A 1 385 ? 5.177 31.927 -1.119 1.00 64.81 385 THR A O 1
ATOM 3056 N N . SER A 1 386 ? 7.318 31.597 -0.554 1.00 48.97 386 SER A N 1
ATOM 3057 C CA . SER A 1 386 ? 7.267 32.406 0.657 1.00 48.97 386 SER A CA 1
ATOM 3058 C C . SER A 1 386 ? 7.120 33.864 0.226 1.00 48.97 386 SER A C 1
ATOM 3060 O O . SER A 1 386 ? 8.048 34.476 -0.298 1.00 48.97 386 SER A O 1
ATOM 3062 N N . SER A 1 387 ? 5.921 34.422 0.387 1.00 39.75 387 SER A N 1
ATOM 3063 C CA . SER A 1 387 ? 5.677 35.843 0.152 1.00 39.75 387 SER A CA 1
ATOM 3064 C C . SER A 1 387 ? 6.613 36.659 1.048 1.00 39.75 387 SER A C 1
ATOM 3066 O O . SER A 1 387 ? 6.390 36.751 2.252 1.00 39.75 387 SER A O 1
ATOM 3068 N N . LEU A 1 388 ? 7.635 37.285 0.459 1.00 37.59 388 LEU A N 1
ATOM 3069 C CA . LEU A 1 388 ? 8.475 38.323 1.070 1.00 37.59 388 LEU A CA 1
ATOM 3070 C C . LEU A 1 388 ? 7.674 39.628 1.263 1.00 37.59 388 LEU A C 1
ATOM 3072 O O . LEU A 1 388 ? 8.071 40.694 0.800 1.00 37.59 388 LEU A O 1
ATOM 3076 N N . ARG A 1 389 ? 6.516 39.564 1.925 1.00 37.31 389 ARG A N 1
ATOM 3077 C CA . ARG A 1 389 ? 5.854 40.757 2.462 1.00 37.31 389 ARG A CA 1
ATOM 3078 C C . ARG A 1 389 ? 6.144 40.793 3.951 1.00 37.31 389 ARG A C 1
ATOM 3080 O O . ARG A 1 389 ? 5.438 40.175 4.736 1.00 37.31 389 ARG A O 1
ATOM 3087 N N . GLY A 1 390 ? 7.240 41.464 4.297 1.00 30.36 390 GLY A N 1
ATOM 3088 C CA . GLY A 1 390 ? 7.513 41.863 5.670 1.00 30.36 390 GLY A CA 1
ATOM 3089 C C . GLY A 1 390 ? 6.403 42.779 6.183 1.00 30.36 390 GLY A C 1
ATOM 3090 O O . GLY A 1 390 ? 5.845 43.575 5.423 1.00 30.36 390 GLY A O 1
ATOM 3091 N N . ASP A 1 391 ? 6.085 42.635 7.465 1.00 30.64 391 ASP A N 1
ATOM 3092 C CA . ASP A 1 391 ? 5.122 43.472 8.169 1.00 30.64 391 ASP A CA 1
ATOM 3093 C C . ASP A 1 391 ? 5.487 44.955 8.038 1.00 30.64 391 ASP A C 1
ATOM 3095 O O . ASP A 1 391 ? 6.552 45.407 8.469 1.00 30.64 391 ASP A O 1
ATOM 3099 N N . VAL A 1 392 ? 4.566 45.738 7.477 1.00 31.59 392 VAL A N 1
ATOM 3100 C CA . VAL A 1 392 ? 4.588 47.193 7.603 1.00 31.59 392 VAL A CA 1
ATOM 3101 C C . VAL A 1 392 ? 4.072 47.521 9.001 1.00 31.59 392 VAL A C 1
ATOM 3103 O O . VAL A 1 392 ? 2.873 47.442 9.266 1.00 31.59 392 VAL A O 1
ATOM 3106 N N . LYS A 1 393 ? 4.970 47.920 9.907 1.00 37.59 393 LYS A N 1
ATOM 3107 C CA . LYS A 1 393 ? 4.569 48.687 11.091 1.00 37.59 393 LYS A CA 1
ATOM 3108 C C . LYS A 1 393 ? 4.000 50.023 10.613 1.00 37.59 393 LYS A C 1
ATOM 3110 O O . LYS A 1 393 ? 4.756 50.901 10.213 1.00 37.59 393 LYS A O 1
ATOM 3115 N N . ALA A 1 394 ? 2.685 50.181 10.699 1.00 28.52 394 ALA A N 1
ATOM 3116 C CA . ALA A 1 394 ? 2.031 51.481 10.651 1.00 28.52 394 ALA A CA 1
ATOM 3117 C C . ALA A 1 394 ? 1.188 51.660 11.918 1.00 28.52 394 ALA A C 1
ATOM 3119 O O . ALA A 1 394 ? 0.134 51.057 12.104 1.00 28.52 394 ALA A O 1
ATOM 3120 N N . SER A 1 395 ? 1.713 52.488 12.811 1.00 28.11 395 SER A N 1
ATOM 3121 C CA . SER A 1 395 ? 0.978 53.190 13.854 1.00 28.11 395 SER A CA 1
ATOM 3122 C C . SER A 1 395 ? -0.053 54.140 13.237 1.00 28.11 395 SER A C 1
ATOM 3124 O O . SER A 1 395 ? 0.344 54.931 12.390 1.00 28.11 395 SER A O 1
ATOM 3126 N N . SER A 1 396 ? -1.306 54.114 13.709 1.00 27.48 396 SER A N 1
ATOM 3127 C CA . SER A 1 396 ? -2.091 55.287 14.160 1.00 27.48 396 SER A CA 1
ATOM 3128 C C . SER A 1 396 ? -3.609 55.058 14.061 1.00 27.48 396 SER A C 1
ATOM 3130 O O . SER A 1 396 ? -4.148 54.817 12.987 1.00 27.48 396 SER A O 1
ATOM 3132 N N . SER A 1 397 ? -4.261 55.186 15.218 1.00 27.08 397 SER A N 1
ATOM 3133 C CA . SER A 1 397 ? -5.617 55.698 15.487 1.00 27.08 397 SER A CA 1
ATOM 3134 C C . SER A 1 397 ? -6.480 56.214 14.323 1.00 27.08 397 SER A C 1
ATOM 3136 O O . SER A 1 397 ? -6.090 57.200 13.709 1.00 27.08 397 SER A O 1
ATOM 3138 N N . VAL A 1 398 ? -7.724 55.715 14.208 1.00 28.06 398 VAL A N 1
ATOM 3139 C CA . VAL A 1 398 ? -8.960 56.525 14.056 1.00 28.06 398 VAL A CA 1
ATOM 3140 C C . VAL A 1 398 ? -10.156 55.771 14.674 1.00 28.06 398 VAL A C 1
ATOM 3142 O O . VAL A 1 398 ? -10.281 54.558 14.537 1.00 28.06 398 VAL A O 1
ATOM 3145 N N . GLN A 1 399 ? -11.001 56.518 15.389 1.00 26.39 399 GLN A N 1
ATOM 3146 C CA . GLN A 1 399 ? -12.211 56.118 16.115 1.00 26.39 399 GLN A CA 1
ATOM 3147 C C . GLN A 1 399 ? -13.472 55.974 15.232 1.00 26.39 399 GLN A C 1
ATOM 3149 O O . GLN A 1 399 ? -13.631 56.695 14.254 1.00 26.39 399 GLN A O 1
ATOM 3154 N N . ASN A 1 400 ? -14.405 55.149 15.735 1.00 25.05 400 ASN A N 1
ATOM 3155 C CA . ASN A 1 400 ? -15.881 55.242 15.723 1.00 25.05 400 ASN A CA 1
ATOM 3156 C C . ASN A 1 400 ? -16.684 55.321 14.405 1.00 25.05 400 ASN A C 1
ATOM 3158 O O . ASN A 1 400 ? -16.607 56.302 13.672 1.00 25.05 400 ASN A O 1
ATOM 3162 N N . ARG A 1 401 ? -17.665 54.405 14.272 1.00 25.78 401 ARG A N 1
ATOM 3163 C CA . ARG A 1 401 ? -19.112 54.684 14.478 1.00 25.78 401 ARG A CA 1
ATOM 3164 C C . ARG A 1 401 ? -19.964 53.390 14.513 1.00 25.78 401 ARG A C 1
ATOM 3166 O O . ARG A 1 401 ? -19.875 52.574 13.607 1.00 25.78 401 ARG A O 1
ATOM 3173 N N . GLU A 1 402 ? -20.698 53.239 15.625 1.00 26.19 402 GLU A N 1
ATOM 3174 C CA . GLU A 1 402 ? -22.078 52.734 15.876 1.00 26.19 402 GLU A CA 1
ATOM 3175 C C . GLU A 1 402 ? -22.878 52.074 14.725 1.00 26.19 402 GLU A C 1
ATOM 3177 O O . GLU A 1 402 ? -22.726 52.455 13.575 1.00 26.19 402 GLU A O 1
ATOM 3182 N N . ALA A 1 403 ? -23.874 51.194 14.906 1.00 23.70 403 ALA A N 1
ATOM 3183 C CA . ALA A 1 403 ? -24.503 50.457 16.014 1.00 23.70 403 ALA A CA 1
ATOM 3184 C C . ALA A 1 403 ? -25.612 49.571 15.386 1.00 23.70 403 ALA A C 1
ATOM 3186 O O . ALA A 1 403 ? -26.186 49.992 14.388 1.00 23.70 403 ALA A O 1
ATOM 3187 N N . HIS A 1 404 ? -25.981 48.427 15.984 1.00 25.28 404 HIS A N 1
ATOM 3188 C CA . HIS A 1 404 ? -27.381 48.060 16.308 1.00 25.28 404 HIS A CA 1
ATOM 3189 C C . HIS A 1 404 ? -27.511 46.659 16.934 1.00 25.28 404 HIS A C 1
ATOM 3191 O O . HIS A 1 404 ? -26.687 45.772 16.726 1.00 25.28 404 HIS A O 1
ATOM 3197 N N . GLN A 1 405 ? -28.531 46.552 17.785 1.00 24.12 405 GLN A N 1
ATOM 3198 C CA . GLN A 1 405 ? -28.733 45.618 18.892 1.00 24.12 405 GLN A CA 1
ATOM 3199 C C . GLN A 1 405 ? -29.315 44.241 18.508 1.00 24.12 405 GLN A C 1
ATOM 3201 O O . GLN A 1 405 ? -30.120 44.119 17.593 1.00 24.12 405 GLN A O 1
ATOM 3206 N N . GLU A 1 406 ? -28.882 43.247 19.296 1.00 22.80 406 GLU A N 1
ATOM 3207 C CA . GLU A 1 406 ? -29.582 42.106 19.939 1.00 22.80 406 GLU A CA 1
ATOM 3208 C C . GLU A 1 406 ? -31.125 41.958 19.766 1.00 22.80 406 GLU A C 1
ATOM 3210 O O . GLU A 1 406 ? -31.815 42.968 19.637 1.00 22.80 406 GLU A O 1
ATOM 3215 N N . PRO A 1 407 ? -31.714 40.730 19.871 1.00 25.91 407 PRO A N 1
ATOM 3216 C CA . PRO A 1 407 ? -31.625 39.953 21.119 1.00 25.91 407 PRO A CA 1
ATOM 3217 C C . PRO A 1 407 ? -31.572 38.412 21.050 1.00 25.91 407 PRO A C 1
ATOM 3219 O O . PRO A 1 407 ? -31.985 37.742 20.107 1.00 25.91 407 PRO A O 1
ATOM 3222 N N . LYS A 1 408 ? -31.071 37.877 22.171 1.00 22.06 408 LYS A N 1
ATOM 3223 C CA . LYS A 1 408 ? -31.025 36.476 22.606 1.00 22.06 408 LYS A CA 1
ATOM 3224 C C . LYS A 1 408 ? -32.423 35.913 22.894 1.00 22.06 408 LYS A C 1
ATOM 3226 O O . LYS A 1 408 ? -33.233 36.585 23.526 1.00 22.06 408 LYS A O 1
ATOM 3231 N N . LEU A 1 409 ? -32.628 34.625 22.598 1.00 23.89 409 LEU A N 1
ATOM 3232 C CA . LEU A 1 409 ? -33.674 33.803 23.218 1.00 23.89 409 LEU A CA 1
ATOM 3233 C C . LEU A 1 409 ? -33.092 32.490 23.766 1.00 23.89 409 LEU A C 1
ATOM 3235 O O . LEU A 1 409 ? -32.403 31.750 23.068 1.00 23.89 409 LEU A O 1
ATOM 3239 N N . GLN A 1 410 ? -33.398 32.223 25.035 1.00 21.45 410 GLN A N 1
ATOM 3240 C CA . GLN A 1 410 ? -33.155 30.978 25.765 1.00 21.45 410 GLN A CA 1
ATOM 3241 C C . GLN A 1 410 ? -34.173 29.889 25.366 1.00 21.45 410 GLN A C 1
ATOM 3243 O O . GLN A 1 410 ? -35.354 30.181 25.200 1.00 21.45 410 GLN A O 1
ATOM 3248 N N . SER A 1 411 ? -33.761 28.617 25.345 1.00 24.62 411 SER A N 1
ATOM 3249 C CA . SER A 1 411 ? -34.650 27.460 25.584 1.00 24.62 411 SER A CA 1
ATOM 3250 C C . SER A 1 411 ? -33.815 26.312 26.181 1.00 24.62 411 SER A C 1
ATOM 3252 O O . SER A 1 411 ? -32.761 25.973 25.659 1.00 24.62 411 SER A O 1
ATOM 3254 N N . LYS A 1 412 ? -34.008 26.009 27.472 1.00 24.05 412 LYS A N 1
ATOM 3255 C CA . LYS A 1 412 ? -34.867 24.962 28.073 1.00 24.05 412 LYS A CA 1
ATOM 3256 C C . LYS A 1 412 ? -34.379 23.523 27.839 1.00 24.05 412 LYS A C 1
ATOM 3258 O O . LYS A 1 412 ? -34.487 22.976 26.752 1.00 24.05 412 LYS A O 1
ATOM 3263 N N . ALA A 1 413 ? -33.913 22.919 28.934 1.00 21.41 413 ALA A N 1
ATOM 3264 C CA . ALA A 1 413 ? -33.600 21.503 29.097 1.00 21.41 413 ALA A CA 1
ATOM 3265 C C . ALA A 1 413 ? -34.821 20.702 29.589 1.00 21.41 413 ALA A C 1
ATOM 3267 O O . ALA A 1 413 ? -35.630 21.223 30.359 1.00 21.41 413 ALA A O 1
ATOM 3268 N N . THR A 1 414 ? -34.924 19.428 29.191 1.00 21.03 414 THR A N 1
ATOM 3269 C CA . THR A 1 414 ? -35.616 18.316 29.893 1.00 21.03 414 THR A CA 1
ATOM 3270 C C . THR A 1 414 ? -35.216 16.969 29.234 1.00 21.03 414 THR A C 1
ATOM 3272 O O . THR A 1 414 ? -34.613 17.000 28.163 1.00 21.03 414 THR A O 1
ATOM 3275 N N . PRO A 1 415 ? -35.389 15.793 29.878 1.00 24.05 415 PRO A N 1
ATOM 3276 C CA . PRO A 1 415 ? -34.275 14.902 30.212 1.00 24.05 415 PRO A CA 1
ATOM 3277 C C . PRO A 1 415 ? -34.303 13.545 29.482 1.00 24.05 415 PRO A C 1
ATOM 3279 O O . PRO A 1 415 ? -35.363 13.017 29.152 1.00 24.05 415 PRO A O 1
ATOM 3282 N N . THR A 1 416 ? -33.131 12.931 29.301 1.00 22.67 416 THR A N 1
ATOM 3283 C CA . THR A 1 416 ? -33.007 11.573 28.748 1.00 22.67 416 THR A CA 1
ATOM 3284 C C . THR A 1 416 ? -33.014 10.532 29.866 1.00 22.67 416 THR A C 1
ATOM 3286 O O . THR A 1 416 ? -32.204 10.580 30.789 1.00 22.67 416 THR A O 1
ATOM 3289 N N . VAL A 1 417 ? -33.947 9.590 29.752 1.00 22.86 417 VAL A N 1
ATOM 3290 C CA . VAL A 1 417 ? -34.190 8.448 30.639 1.00 22.86 417 VAL A CA 1
ATOM 3291 C C . VAL A 1 417 ? -33.009 7.470 30.627 1.00 22.86 417 VAL A C 1
ATOM 3293 O O . VAL A 1 417 ? -32.637 6.933 29.585 1.00 22.86 417 VAL A O 1
ATOM 3296 N N . THR A 1 418 ? -32.455 7.198 31.807 1.00 21.19 418 THR A N 1
ATOM 3297 C CA . THR A 1 418 ? -31.485 6.132 32.082 1.00 21.19 418 THR A CA 1
ATOM 3298 C C . THR A 1 418 ? -32.225 4.806 32.270 1.00 21.19 418 THR A C 1
ATOM 3300 O O . THR A 1 418 ? -32.991 4.654 33.218 1.00 21.19 418 THR A O 1
ATOM 3303 N N . MET A 1 419 ? -31.982 3.825 31.398 1.00 22.58 419 MET A N 1
ATOM 3304 C CA . MET A 1 419 ? -32.372 2.428 31.624 1.00 22.58 419 MET A CA 1
ATOM 3305 C C . MET A 1 419 ? -31.142 1.637 32.069 1.00 22.58 419 MET A C 1
ATOM 3307 O O . MET A 1 419 ? -30.269 1.290 31.277 1.00 22.58 419 MET A O 1
ATOM 3311 N N . THR A 1 420 ? -31.077 1.383 33.371 1.00 21.39 420 THR A N 1
ATOM 3312 C CA . THR A 1 420 ? -30.213 0.394 34.006 1.00 21.39 420 THR A CA 1
ATOM 3313 C C . THR A 1 420 ? -30.821 -0.997 33.830 1.00 21.39 420 THR A C 1
ATOM 3315 O O . THR A 1 420 ? -31.971 -1.230 34.186 1.00 21.39 420 THR A O 1
ATOM 3318 N N . THR A 1 421 ? -30.034 -1.965 33.362 1.00 24.66 421 THR A N 1
ATOM 3319 C CA . THR A 1 421 ? -30.342 -3.387 33.572 1.00 24.66 421 THR A CA 1
ATOM 3320 C C . THR A 1 421 ? -29.126 -4.090 34.158 1.00 24.66 421 THR A C 1
ATOM 3322 O O . THR A 1 421 ? -28.208 -4.491 33.446 1.00 24.66 421 THR A O 1
ATOM 3325 N N . ASN A 1 422 ? -29.147 -4.244 35.482 1.00 21.75 422 ASN A N 1
ATOM 3326 C CA . ASN A 1 422 ? -28.428 -5.296 36.188 1.00 21.75 422 ASN A CA 1
ATOM 3327 C C . ASN A 1 422 ? -29.182 -6.621 35.994 1.00 21.75 422 ASN A C 1
ATOM 3329 O O . ASN A 1 422 ? -30.390 -6.665 36.205 1.00 21.75 422 ASN A O 1
ATOM 3333 N N . SER A 1 423 ? -28.480 -7.712 35.676 1.00 23.98 423 SER A N 1
ATOM 3334 C CA . SER A 1 423 ? -28.418 -8.913 36.535 1.00 23.98 423 SER A CA 1
ATOM 3335 C C . SER A 1 423 ? -27.884 -10.156 35.802 1.00 23.98 423 SER A C 1
ATOM 3337 O O . SER A 1 423 ? -28.379 -10.617 34.783 1.00 23.98 423 SER A O 1
ATOM 3339 N N . HIS A 1 424 ? -26.801 -10.661 36.389 1.00 28.84 424 HIS A N 1
ATOM 3340 C CA . HIS A 1 424 ? -26.442 -12.058 36.625 1.00 28.84 424 HIS A CA 1
ATOM 3341 C C . HIS A 1 424 ? -27.033 -13.151 35.721 1.00 28.84 424 HIS A C 1
ATOM 3343 O O . HIS A 1 424 ? -28.145 -13.601 35.958 1.00 28.84 424 HIS A O 1
ATOM 3349 N N . HIS A 1 425 ? -26.191 -13.728 34.854 1.00 28.41 425 HIS A N 1
ATOM 3350 C CA . HIS A 1 425 ? -26.069 -15.182 34.648 1.00 28.41 425 HIS A CA 1
ATOM 3351 C C . HIS A 1 425 ? -24.652 -15.485 34.131 1.00 28.41 425 HIS A C 1
ATOM 3353 O O . HIS A 1 425 ? -24.329 -15.300 32.959 1.00 28.41 425 HIS A O 1
ATOM 3359 N N . ARG A 1 426 ? -23.772 -15.930 35.033 1.00 36.41 426 ARG A N 1
ATOM 3360 C CA . ARG A 1 426 ? -22.394 -16.345 34.735 1.00 36.41 426 ARG A CA 1
ATOM 3361 C C . ARG A 1 426 ? -22.450 -17.692 33.995 1.00 36.41 426 ARG A C 1
ATOM 3363 O O . ARG A 1 426 ? -22.396 -18.743 34.621 1.00 36.41 426 ARG A O 1
ATOM 3370 N N . ARG A 1 427 ? -22.654 -17.681 32.671 1.00 41.06 427 ARG A N 1
ATOM 3371 C CA . ARG A 1 427 ? -22.665 -18.901 31.841 1.00 41.06 427 ARG A CA 1
ATOM 3372 C C . ARG A 1 427 ? -21.263 -19.216 31.324 1.00 41.06 427 ARG A C 1
ATOM 3374 O O . ARG A 1 427 ? -20.573 -18.360 30.779 1.00 41.06 427 ARG A O 1
ATOM 3381 N N . VAL A 1 428 ? -20.855 -20.459 31.554 1.00 43.56 428 VAL A N 1
ATOM 3382 C CA . VAL A 1 428 ? -19.538 -21.036 31.271 1.00 43.56 428 VAL A CA 1
ATOM 3383 C C . VAL A 1 428 ? -19.276 -21.040 29.760 1.00 43.56 428 VAL A C 1
ATOM 3385 O O . VAL A 1 428 ? -19.661 -21.967 29.055 1.00 43.56 428 VAL A O 1
ATOM 3388 N N . LYS A 1 429 ? -18.621 -19.985 29.263 1.00 51.16 429 LYS A N 1
ATOM 3389 C CA . LYS A 1 429 ? -18.091 -19.876 27.895 1.00 51.16 429 LYS A CA 1
ATOM 3390 C C . LYS A 1 429 ? -16.734 -20.578 27.783 1.00 51.16 429 LYS A C 1
ATOM 3392 O O . LYS A 1 429 ? -15.725 -19.940 27.497 1.00 51.16 429 LYS A O 1
ATOM 3397 N N . THR A 1 430 ? -16.660 -21.864 28.103 1.00 57.16 430 THR A N 1
ATOM 3398 C CA . THR A 1 430 ? -15.402 -22.608 27.966 1.00 57.16 430 THR A CA 1
ATOM 3399 C C . THR A 1 430 ? -15.597 -23.800 27.059 1.00 57.16 430 THR A C 1
ATOM 3401 O O . THR A 1 430 ? -16.504 -24.604 27.270 1.00 57.16 430 THR A O 1
ATOM 3404 N N . ILE A 1 431 ? -14.713 -23.923 26.074 1.00 64.62 431 ILE A N 1
ATOM 3405 C CA . ILE A 1 431 ? -14.550 -25.155 25.303 1.00 64.62 431 ILE A CA 1
ATOM 3406 C C . ILE A 1 431 ? -14.236 -26.303 26.259 1.00 64.62 431 ILE A C 1
ATOM 3408 O O . ILE A 1 431 ? -13.623 -26.088 27.309 1.00 64.62 431 ILE A O 1
ATOM 3412 N N . PHE A 1 432 ? -14.686 -27.509 25.909 1.00 77.31 432 PHE A N 1
ATOM 3413 C CA . PHE A 1 432 ? -14.389 -28.718 26.670 1.00 77.31 432 PHE A CA 1
ATOM 3414 C C . PHE A 1 432 ? -12.874 -28.797 26.925 1.00 77.31 432 PHE A C 1
ATOM 3416 O O . PHE A 1 432 ? -12.112 -28.822 25.955 1.00 77.31 432 PHE A O 1
ATOM 3423 N N . PRO A 1 433 ? -12.410 -28.813 28.191 1.00 79.75 433 PRO A N 1
ATOM 3424 C CA . PRO A 1 433 ? -10.980 -28.826 28.506 1.00 79.75 433 PRO A CA 1
ATOM 3425 C C . PRO A 1 433 ? -10.224 -29.959 27.803 1.00 79.75 433 PRO A C 1
ATOM 3427 O O . PRO A 1 433 ? -9.093 -29.772 27.363 1.00 79.75 433 PRO A O 1
ATOM 3430 N N . GLU A 1 434 ? -10.884 -31.102 27.628 1.00 83.06 434 GLU A N 1
ATOM 3431 C CA . GLU A 1 434 ? -10.368 -32.256 26.891 1.00 83.06 434 GLU A CA 1
ATOM 3432 C C . GLU A 1 434 ? -10.183 -31.969 25.397 1.00 83.06 434 GLU A C 1
ATOM 3434 O O . GLU A 1 434 ? -9.134 -32.283 24.846 1.00 83.06 434 GLU A O 1
ATOM 3439 N N . LEU A 1 435 ? -11.144 -31.302 24.745 1.00 85.19 435 LEU A N 1
ATOM 3440 C CA . LEU A 1 435 ? -11.016 -30.910 23.336 1.00 85.19 435 LEU A CA 1
ATOM 3441 C C . LEU A 1 435 ? -9.866 -29.926 23.138 1.00 85.19 435 LEU A C 1
ATOM 3443 O O . LEU A 1 435 ? -9.064 -30.074 22.219 1.00 85.19 435 LEU A O 1
ATOM 3447 N N . LYS A 1 436 ? -9.752 -28.945 24.040 1.00 84.62 436 LYS A N 1
ATOM 3448 C CA . LYS A 1 436 ? -8.630 -28.004 24.045 1.00 84.62 436 LYS A CA 1
ATOM 3449 C C . LYS A 1 436 ? -7.298 -28.754 24.144 1.00 84.62 436 LYS A C 1
ATOM 3451 O O . LYS A 1 436 ? -6.415 -28.510 23.327 1.00 84.62 436 LYS A O 1
ATOM 3456 N N . LYS A 1 437 ? -7.184 -29.694 25.088 1.00 86.44 437 LYS A N 1
ATOM 3457 C CA . LYS A 1 437 ? -5.990 -30.530 25.263 1.00 86.44 437 LYS A CA 1
ATOM 3458 C C . LYS A 1 437 ? -5.683 -31.353 24.006 1.00 86.44 437 LYS A C 1
ATOM 3460 O O . LYS A 1 437 ? -4.526 -31.424 23.611 1.00 86.44 437 LYS A O 1
ATOM 3465 N N . ASN A 1 438 ? -6.697 -31.922 23.353 1.00 88.12 438 ASN A N 1
ATOM 3466 C CA . ASN A 1 438 ? -6.527 -32.722 22.136 1.00 88.12 438 ASN A CA 1
ATOM 3467 C C . ASN A 1 438 ? -6.035 -31.886 20.942 1.00 88.12 438 ASN A C 1
ATOM 3469 O O . ASN A 1 438 ? -5.166 -32.347 20.199 1.00 88.12 438 ASN A O 1
ATOM 3473 N N . ILE A 1 439 ? -6.540 -30.656 20.782 1.00 88.25 439 ILE A N 1
ATOM 3474 C CA . ILE A 1 439 ? -6.093 -29.712 19.741 1.00 88.25 439 ILE A CA 1
ATOM 3475 C C . ILE A 1 439 ? -4.667 -29.225 20.019 1.00 88.25 439 ILE A C 1
ATOM 3477 O O . ILE A 1 439 ? -3.843 -29.206 19.108 1.00 88.25 439 ILE A O 1
ATOM 3481 N N . GLU A 1 440 ? -4.350 -28.872 21.267 1.00 88.12 440 GLU A N 1
ATOM 3482 C CA . GLU A 1 440 ? -2.996 -28.454 21.659 1.00 88.12 440 GLU A CA 1
ATOM 3483 C C . GLU A 1 440 ? -1.986 -29.598 21.488 1.00 88.12 440 GLU A C 1
ATOM 3485 O O . GLU A 1 440 ? -0.900 -29.385 20.955 1.00 88.12 440 GLU A O 1
ATOM 3490 N N . ALA A 1 441 ? -2.358 -30.827 21.859 1.00 88.31 441 ALA A N 1
ATOM 3491 C CA . ALA A 1 441 ? -1.531 -32.011 21.646 1.00 88.31 441 ALA A CA 1
ATOM 3492 C C . ALA A 1 441 ? -1.294 -32.284 20.154 1.00 88.31 441 ALA A C 1
ATOM 3494 O O . ALA A 1 441 ? -0.171 -32.581 19.765 1.00 88.31 441 ALA A O 1
ATOM 3495 N N . PHE A 1 442 ? -2.323 -32.142 19.310 1.00 91.06 442 PHE A N 1
ATOM 3496 C CA . PHE A 1 442 ? -2.172 -32.241 17.856 1.00 91.06 442 PHE A CA 1
ATOM 3497 C C . PHE A 1 442 ? -1.206 -31.184 17.310 1.00 91.06 442 PHE A C 1
ATOM 3499 O O . PHE A 1 442 ? -0.261 -31.529 16.606 1.00 91.06 442 PHE A O 1
ATOM 3506 N N . GLN A 1 443 ? -1.396 -29.915 17.680 1.00 90.69 443 GLN A N 1
ATOM 3507 C CA . GLN A 1 443 ? -0.517 -28.829 17.250 1.00 90.69 443 GLN A CA 1
ATOM 3508 C C . GLN A 1 443 ? 0.939 -29.079 17.664 1.00 90.69 443 GLN A C 1
ATOM 3510 O O . GLN A 1 443 ? 1.849 -28.883 16.861 1.00 90.69 443 GLN A O 1
ATOM 3515 N N . ASN A 1 444 ? 1.160 -29.515 18.905 1.00 88.00 444 ASN A N 1
ATOM 3516 C CA . ASN A 1 444 ? 2.498 -29.790 19.418 1.00 88.00 444 ASN A CA 1
ATOM 3517 C C . ASN A 1 444 ? 3.135 -31.016 18.752 1.00 88.00 444 ASN A C 1
ATOM 3519 O O . ASN A 1 444 ? 4.333 -30.982 18.509 1.00 88.00 444 ASN A O 1
ATOM 3523 N N . SER A 1 445 ? 2.361 -32.054 18.418 1.00 87.75 445 SER A N 1
ATOM 3524 C CA . SER A 1 445 ? 2.870 -33.228 17.692 1.00 87.75 445 SER A CA 1
ATOM 3525 C C . SER A 1 445 ? 3.387 -32.836 16.307 1.00 87.75 445 SER A C 1
ATOM 3527 O O . SER A 1 445 ? 4.508 -33.171 15.947 1.00 87.75 445 SER A O 1
ATOM 3529 N N . VAL A 1 446 ? 2.614 -32.037 15.561 1.00 88.19 446 VAL A N 1
ATOM 3530 C CA . VAL A 1 446 ? 3.000 -31.615 14.204 1.00 88.19 446 VAL A CA 1
ATOM 3531 C C . VAL A 1 446 ? 4.189 -30.645 14.217 1.00 88.19 446 VAL A C 1
ATOM 3533 O O . VAL A 1 446 ? 5.056 -30.727 13.356 1.00 88.19 446 VAL A O 1
ATOM 3536 N N . LEU A 1 447 ? 4.245 -29.714 15.178 1.00 86.88 447 LEU A N 1
ATOM 3537 C CA . LEU A 1 447 ? 5.321 -28.714 15.250 1.00 86.88 447 LEU A CA 1
ATOM 3538 C C . LEU A 1 447 ? 6.585 -29.203 15.974 1.00 86.88 447 LEU A C 1
ATOM 3540 O O . LEU A 1 447 ? 7.643 -28.621 15.774 1.00 86.88 447 LEU A O 1
ATOM 3544 N N . GLY A 1 448 ? 6.469 -30.194 16.861 1.00 71.50 448 GLY A N 1
ATOM 3545 C CA . GLY A 1 448 ? 7.554 -30.656 17.732 1.00 71.50 448 GLY A CA 1
ATOM 3546 C C . GLY A 1 448 ? 8.338 -31.854 17.199 1.00 71.50 448 GLY A C 1
ATOM 3547 O O . GLY A 1 448 ? 9.443 -32.089 17.676 1.00 71.50 448 GLY A O 1
ATOM 3548 N N . ASN A 1 449 ? 7.792 -32.588 16.224 1.00 61.72 449 ASN A N 1
ATOM 3549 C CA . ASN A 1 449 ? 8.434 -33.777 15.654 1.00 61.72 449 ASN A CA 1
ATOM 3550 C C . ASN A 1 449 ? 9.280 -33.484 14.399 1.00 61.72 449 ASN A C 1
ATOM 3552 O O . ASN A 1 449 ? 10.043 -34.351 13.985 1.00 61.72 449 ASN A O 1
ATOM 3556 N N . ASN A 1 450 ? 9.169 -32.286 13.808 1.00 65.12 450 ASN A N 1
ATOM 3557 C CA . ASN A 1 450 ? 9.741 -31.968 12.496 1.00 65.12 450 ASN A CA 1
ATOM 3558 C C . ASN A 1 450 ? 10.691 -30.761 12.549 1.00 65.12 450 ASN A C 1
ATOM 3560 O O . ASN A 1 450 ? 10.384 -29.752 13.187 1.00 65.12 450 ASN A O 1
ATOM 3564 N N . ASP A 1 451 ? 11.810 -30.839 11.822 1.00 70.06 451 ASP A N 1
ATOM 3565 C CA . ASP A 1 451 ? 12.748 -29.722 11.659 1.00 70.06 451 ASP A CA 1
ATOM 3566 C C . ASP A 1 451 ? 12.052 -28.497 11.034 1.00 70.06 451 ASP A C 1
ATOM 3568 O O . ASP A 1 451 ? 11.253 -28.620 10.098 1.00 70.06 451 ASP A O 1
ATOM 3572 N N . GLU A 1 452 ? 12.377 -27.288 11.518 1.00 72.06 452 GLU A N 1
ATOM 3573 C CA . GLU A 1 452 ? 11.762 -26.035 11.037 1.00 72.06 452 GLU A CA 1
ATOM 3574 C C . GLU A 1 452 ? 11.909 -25.844 9.515 1.00 72.06 452 GLU A C 1
ATOM 3576 O O . GLU A 1 452 ? 11.028 -25.261 8.879 1.00 72.06 452 GLU A O 1
ATOM 3581 N N . SER A 1 453 ? 12.994 -26.352 8.917 1.00 72.38 453 SER A N 1
ATOM 3582 C CA . SER A 1 453 ? 13.216 -26.338 7.466 1.00 72.38 453 SER A CA 1
ATOM 3583 C C . SER A 1 453 ? 12.204 -27.201 6.714 1.00 72.38 453 SER A C 1
ATOM 3585 O O . SER A 1 453 ? 11.620 -26.736 5.738 1.00 72.38 453 SER A O 1
ATOM 3587 N N . THR A 1 454 ? 11.931 -28.412 7.198 1.00 77.25 454 THR A N 1
ATOM 3588 C CA . THR A 1 454 ? 11.005 -29.366 6.570 1.00 77.25 454 THR A CA 1
ATOM 3589 C C . THR A 1 454 ? 9.566 -28.862 6.650 1.00 77.25 454 THR A C 1
ATOM 3591 O O . THR A 1 454 ? 8.838 -28.862 5.659 1.00 77.25 454 THR A O 1
ATOM 3594 N N . LEU A 1 455 ? 9.163 -28.325 7.807 1.00 81.94 455 LEU A N 1
ATOM 3595 C CA . LEU A 1 455 ? 7.841 -27.708 7.968 1.00 81.94 455 LEU A CA 1
ATOM 3596 C C . LEU A 1 455 ? 7.654 -26.510 7.030 1.00 81.94 455 LEU A C 1
ATOM 3598 O O . LEU A 1 455 ? 6.582 -26.344 6.441 1.00 81.94 455 LEU A O 1
ATOM 3602 N N . ALA A 1 456 ? 8.699 -25.696 6.850 1.00 78.56 456 ALA A N 1
ATOM 3603 C CA . ALA A 1 456 ? 8.670 -24.573 5.922 1.00 78.56 456 ALA A CA 1
ATOM 3604 C C . ALA A 1 456 ? 8.541 -25.024 4.456 1.00 78.56 456 ALA A C 1
ATOM 3606 O O . ALA A 1 456 ? 7.785 -24.396 3.711 1.00 78.56 456 ALA A O 1
ATOM 3607 N N . GLU A 1 457 ? 9.215 -26.106 4.054 1.00 81.00 457 GLU A N 1
ATOM 3608 C CA . GLU A 1 457 ? 9.077 -26.720 2.722 1.00 81.00 457 GLU A CA 1
ATOM 3609 C C . GLU A 1 457 ? 7.662 -27.267 2.481 1.00 81.00 457 GLU A C 1
ATOM 3611 O O . GLU A 1 457 ? 7.099 -27.080 1.402 1.00 81.00 457 GLU A O 1
ATOM 3616 N N . MET A 1 458 ? 7.039 -27.850 3.508 1.00 81.38 458 MET A N 1
ATOM 3617 C CA . MET A 1 458 ? 5.646 -28.319 3.472 1.00 81.38 458 MET A CA 1
ATOM 3618 C C . MET A 1 458 ? 4.614 -27.181 3.577 1.00 81.38 458 MET A C 1
ATOM 3620 O O . MET A 1 458 ? 3.407 -27.415 3.481 1.00 81.38 458 MET A O 1
ATOM 3624 N N . GLY A 1 459 ? 5.051 -25.934 3.786 1.00 84.31 459 GLY A N 1
ATOM 3625 C CA . GLY A 1 459 ? 4.170 -24.776 3.963 1.00 84.31 459 GLY A CA 1
ATOM 3626 C C . GLY A 1 459 ? 3.396 -24.770 5.289 1.00 84.31 459 GLY A C 1
ATOM 3627 O O . GLY A 1 459 ? 2.400 -24.043 5.417 1.00 84.31 459 GLY A O 1
ATOM 3628 N N . ILE A 1 460 ? 3.835 -25.566 6.268 1.00 86.94 460 ILE A N 1
ATOM 3629 C CA . ILE A 1 460 ? 3.246 -25.670 7.601 1.00 86.94 460 ILE A CA 1
ATOM 3630 C C . ILE A 1 460 ? 3.911 -24.646 8.517 1.00 86.94 460 ILE A C 1
ATOM 3632 O O . ILE A 1 460 ? 5.122 -24.608 8.699 1.00 86.94 460 ILE A O 1
ATOM 3636 N N . GLU A 1 461 ? 3.092 -23.817 9.149 1.00 86.69 461 GLU A N 1
ATOM 3637 C CA . GLU A 1 461 ? 3.550 -22.822 10.111 1.00 86.69 461 GLU A CA 1
ATOM 3638 C C . GLU A 1 461 ? 2.574 -22.726 11.280 1.00 86.69 461 GLU A C 1
ATOM 3640 O O . GLU A 1 461 ? 1.380 -22.995 11.158 1.00 86.69 461 GLU A O 1
ATOM 3645 N N . LYS A 1 462 ? 3.055 -22.289 12.444 1.00 87.31 462 LYS A N 1
ATOM 3646 C CA . LYS A 1 462 ? 2.232 -22.249 13.661 1.00 87.31 462 LYS A CA 1
ATOM 3647 C C . LYS A 1 462 ? 0.923 -21.463 13.497 1.00 87.31 462 LYS A C 1
ATOM 3649 O O . LYS A 1 462 ? -0.044 -21.748 14.198 1.00 87.31 462 LYS A O 1
ATOM 3654 N N . SER A 1 463 ? 0.889 -20.474 12.602 1.00 87.75 463 SER A N 1
ATOM 3655 C CA . SER A 1 463 ? -0.249 -19.566 12.467 1.00 87.75 463 SER A CA 1
ATOM 3656 C C . SER A 1 463 ? -1.433 -20.119 11.666 1.00 87.75 463 SER A C 1
ATOM 3658 O O . SER A 1 463 ? -2.545 -19.627 11.842 1.00 87.75 463 SER A O 1
ATOM 3660 N N . ILE A 1 464 ? -1.239 -21.189 10.882 1.00 89.56 464 ILE A N 1
ATOM 3661 C CA . ILE A 1 464 ? -2.344 -21.849 10.165 1.00 89.56 464 ILE A CA 1
ATOM 3662 C C . ILE A 1 464 ? -3.173 -22.782 11.062 1.00 89.56 464 ILE A C 1
ATOM 3664 O O . ILE A 1 464 ? -4.264 -23.184 10.665 1.00 89.56 464 ILE A O 1
ATOM 3668 N N . PHE A 1 465 ? -2.702 -23.115 12.268 1.00 91.25 465 PHE A N 1
ATOM 3669 C CA . PHE A 1 465 ? -3.464 -23.905 13.240 1.00 91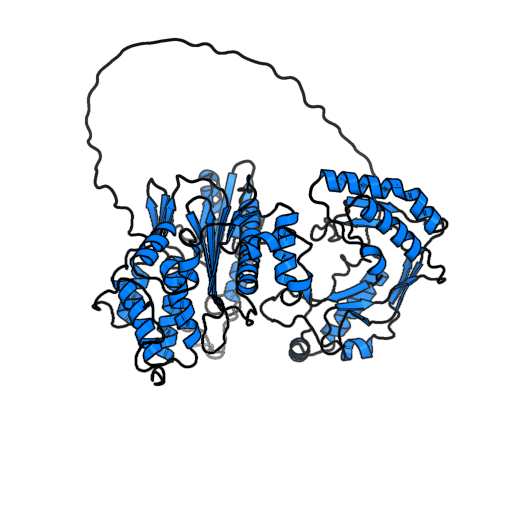.25 465 PHE A CA 1
ATOM 3670 C C . PHE A 1 465 ? -4.565 -23.059 13.884 1.00 91.25 465 PHE A C 1
ATOM 3672 O O . PHE A 1 465 ? -4.334 -21.928 14.319 1.00 91.25 465 PHE A O 1
ATOM 3679 N N . VAL A 1 466 ? -5.772 -23.617 13.981 1.00 87.38 466 VAL A N 1
ATOM 3680 C CA . VAL A 1 466 ? -6.895 -22.947 14.645 1.00 87.38 466 VAL A CA 1
ATOM 3681 C C . VAL A 1 466 ? -6.606 -22.826 16.138 1.00 87.38 466 VAL A C 1
ATOM 3683 O O . VAL A 1 466 ? -6.238 -23.797 16.795 1.00 87.38 466 VAL A O 1
ATOM 3686 N N . SER A 1 467 ? -6.790 -21.625 16.693 1.00 83.12 467 SER A N 1
ATOM 3687 C CA . SER A 1 467 ? -6.676 -21.436 18.137 1.00 83.12 467 SER A CA 1
ATOM 3688 C C . SER A 1 467 ? -7.737 -22.281 18.841 1.00 83.12 467 SER A C 1
ATOM 3690 O O . SER A 1 467 ? -8.915 -22.171 18.491 1.00 83.12 467 SER A O 1
ATOM 3692 N N . PRO A 1 468 ? -7.382 -23.037 19.897 1.00 79.06 468 PRO A N 1
ATOM 3693 C CA . PRO A 1 468 ? -8.370 -23.784 20.655 1.00 79.06 468 PRO A CA 1
ATOM 3694 C C . PRO A 1 468 ? -9.515 -22.902 21.139 1.00 79.06 468 PRO A C 1
ATOM 3696 O O . PRO A 1 468 ? -10.625 -23.385 21.200 1.00 79.06 468 PRO A O 1
ATOM 3699 N N . LYS A 1 469 ? -9.286 -21.610 21.422 1.00 76.81 469 LYS A N 1
ATOM 3700 C CA . LYS A 1 469 ? -10.314 -20.661 21.892 1.00 76.81 469 LYS A CA 1
ATOM 3701 C C . LYS A 1 469 ? -11.328 -20.239 20.822 1.00 76.81 469 LYS A C 1
ATOM 3703 O O . LYS A 1 469 ? -12.387 -19.722 21.160 1.00 76.81 469 LYS A O 1
ATOM 3708 N N . THR A 1 470 ? -11.020 -20.436 19.543 1.00 75.00 470 THR A N 1
ATOM 3709 C CA . THR A 1 470 ? -11.876 -20.036 18.416 1.00 75.00 470 THR A CA 1
ATOM 3710 C C . THR A 1 470 ? -12.486 -21.237 17.694 1.00 75.00 470 THR A C 1
ATOM 3712 O O . THR A 1 470 ? -13.072 -21.085 16.622 1.00 75.00 470 THR A O 1
ATOM 3715 N N . PHE A 1 471 ? -12.386 -22.432 18.282 1.00 80.50 471 PHE A N 1
ATOM 3716 C CA . PHE A 1 471 ? -12.931 -23.667 17.730 1.00 80.50 471 PHE A CA 1
ATOM 3717 C C . PHE A 1 471 ? -14.467 -23.677 17.787 1.00 80.50 471 PHE A C 1
ATOM 3719 O O . PHE A 1 471 ? -15.058 -23.514 18.854 1.00 80.50 471 PHE A O 1
ATOM 3726 N N . HIS A 1 472 ? -15.120 -23.849 16.636 1.00 83.88 472 HIS A N 1
ATOM 3727 C CA . HIS A 1 472 ? -16.580 -23.819 16.499 1.00 83.88 472 HIS A CA 1
ATOM 3728 C C . HIS A 1 472 ? -17.041 -24.629 15.280 1.00 83.88 472 HIS A C 1
ATOM 3730 O O . HIS A 1 472 ? -16.262 -24.877 14.361 1.00 83.88 472 HIS A O 1
ATOM 3736 N N . LEU A 1 473 ? -18.328 -24.989 15.258 1.00 88.31 473 LEU A N 1
ATOM 3737 C CA . LEU A 1 473 ? -18.998 -25.550 14.085 1.00 88.31 473 LEU A CA 1
ATOM 3738 C C . LEU A 1 473 ? -19.786 -24.446 13.387 1.00 88.31 473 LEU A C 1
ATOM 3740 O O . LEU A 1 473 ? -20.673 -23.836 13.985 1.00 88.31 473 LEU A O 1
ATOM 3744 N N . THR A 1 474 ? -19.463 -24.174 12.126 1.00 88.56 474 THR A N 1
ATOM 3745 C CA . THR A 1 474 ? -20.166 -23.140 11.359 1.00 88.56 474 THR A CA 1
ATOM 3746 C C . THR A 1 474 ? -21.439 -23.714 10.748 1.00 88.56 474 THR A C 1
ATOM 3748 O O . THR A 1 474 ? -21.375 -24.658 9.965 1.00 88.56 474 THR A O 1
ATOM 3751 N N . VAL A 1 475 ? -22.588 -23.119 11.078 1.00 90.62 475 VAL A N 1
ATOM 3752 C CA . VAL A 1 475 ? -23.885 -23.468 10.472 1.00 90.62 475 VAL A CA 1
ATOM 3753 C C . VAL A 1 475 ? -24.149 -22.609 9.236 1.00 90.62 475 VAL A C 1
ATOM 3755 O O . VAL A 1 475 ? -24.390 -23.126 8.152 1.00 90.62 475 VAL A O 1
ATOM 3758 N N . VAL A 1 476 ? -24.086 -21.284 9.383 1.00 90.69 476 VAL A N 1
ATOM 3759 C CA . VAL A 1 476 ? -24.350 -20.337 8.297 1.00 90.69 476 VAL A CA 1
ATOM 3760 C C . VAL A 1 476 ? -23.648 -19.012 8.559 1.00 90.69 476 VAL A C 1
ATOM 3762 O O . VAL A 1 476 ? -23.527 -18.576 9.702 1.00 90.69 476 VAL A O 1
ATOM 3765 N N . MET A 1 477 ? -23.185 -18.369 7.489 1.00 89.75 477 MET A N 1
ATOM 3766 C CA . MET A 1 477 ? -22.635 -17.018 7.545 1.00 89.75 477 MET A CA 1
ATOM 3767 C C . MET A 1 477 ? -23.753 -16.008 7.296 1.00 89.75 477 MET A C 1
ATOM 3769 O O . MET A 1 477 ? -24.388 -16.042 6.242 1.00 89.75 477 MET A O 1
ATOM 3773 N N . LEU A 1 478 ? -23.978 -15.115 8.260 1.00 90.56 478 LEU A N 1
ATOM 3774 C CA . LEU A 1 478 ? -25.014 -14.087 8.178 1.00 90.56 478 LEU A CA 1
ATOM 3775 C C . LEU A 1 478 ? -24.456 -12.774 7.621 1.00 90.56 478 LEU A C 1
ATOM 3777 O O . LEU A 1 478 ? -23.342 -12.371 7.961 1.00 90.56 478 LEU A O 1
ATOM 3781 N N . LYS A 1 479 ? -25.256 -12.082 6.809 1.00 87.25 479 LYS A N 1
ATOM 3782 C CA . LYS A 1 479 ? -24.997 -10.711 6.354 1.00 87.25 479 LYS A CA 1
ATOM 3783 C C . LYS A 1 479 ? -25.808 -9.740 7.204 1.00 87.25 479 LYS A C 1
ATOM 3785 O O . LYS A 1 479 ? -27.004 -9.581 6.990 1.00 87.25 479 LYS A O 1
ATOM 3790 N N . LEU A 1 480 ? -25.161 -9.133 8.196 1.00 88.00 480 LEU A N 1
ATOM 3791 C CA . LEU A 1 480 ? -25.776 -8.171 9.114 1.00 88.00 480 LEU A CA 1
ATOM 3792 C C . LEU A 1 480 ? -25.083 -6.814 8.924 1.00 88.00 480 LEU A C 1
ATOM 3794 O O . LEU A 1 480 ? -23.934 -6.656 9.323 1.00 88.00 480 LEU A O 1
ATOM 3798 N N . GLU A 1 481 ? -25.756 -5.859 8.282 1.00 78.56 481 GLU A N 1
ATOM 3799 C CA . GLU A 1 481 ? -25.134 -4.611 7.793 1.00 78.56 481 GLU A CA 1
ATOM 3800 C C . GLU A 1 481 ? -25.026 -3.511 8.862 1.00 78.56 481 GLU A C 1
ATOM 3802 O O . GLU A 1 481 ? -24.207 -2.602 8.755 1.00 78.56 481 GLU A O 1
ATOM 3807 N N . ASN A 1 482 ? -25.845 -3.577 9.912 1.00 87.25 482 ASN A N 1
ATOM 3808 C CA . ASN A 1 482 ? -25.915 -2.556 10.958 1.00 87.25 482 ASN A CA 1
ATOM 3809 C C . ASN A 1 482 ? -26.417 -3.134 12.294 1.00 87.25 482 ASN A C 1
ATOM 3811 O O . ASN A 1 482 ? -26.856 -4.285 12.377 1.00 87.25 482 ASN A O 1
ATOM 3815 N N . ASN A 1 483 ? -26.378 -2.315 13.351 1.00 87.31 483 ASN A N 1
ATOM 3816 C CA . ASN A 1 483 ? -26.831 -2.714 14.689 1.00 87.31 483 ASN A CA 1
ATOM 3817 C C . ASN A 1 483 ? -28.310 -3.131 14.716 1.00 87.31 483 ASN A C 1
ATOM 3819 O O . ASN A 1 483 ? -28.665 -4.054 15.444 1.00 87.31 483 ASN A O 1
ATOM 3823 N N . GLU A 1 484 ? -29.166 -2.521 13.894 1.00 89.50 484 GLU A N 1
ATOM 3824 C CA . GLU A 1 484 ? -30.572 -2.927 13.781 1.00 89.50 484 GLU A CA 1
ATOM 3825 C C . GLU A 1 484 ? -30.715 -4.343 13.213 1.00 89.50 484 GLU A C 1
ATOM 3827 O O . GLU A 1 484 ? -31.527 -5.128 13.698 1.00 89.50 484 GLU A O 1
ATOM 3832 N N . SER A 1 485 ? -29.898 -4.701 12.220 1.00 90.56 485 SER A N 1
ATOM 3833 C CA . SER A 1 485 ? -29.857 -6.045 11.636 1.00 90.56 485 SER A CA 1
ATOM 3834 C C . SER A 1 485 ? -29.364 -7.073 12.650 1.00 90.56 485 SER A C 1
ATOM 3836 O O . SER A 1 485 ? -29.899 -8.177 12.706 1.00 90.56 485 SER A O 1
ATOM 3838 N N . VAL A 1 486 ? -28.408 -6.702 13.512 1.00 89.75 486 VAL A N 1
ATOM 3839 C CA . VAL A 1 486 ? -27.978 -7.549 14.635 1.00 89.75 486 VAL A CA 1
ATOM 3840 C C . VAL A 1 486 ? -29.132 -7.777 15.607 1.00 89.75 486 VAL A C 1
ATOM 3842 O O . VAL A 1 486 ? -29.423 -8.925 15.926 1.00 89.75 486 VAL A O 1
ATOM 3845 N N . VAL A 1 487 ? -29.841 -6.726 16.025 1.00 91.88 487 VAL A N 1
ATOM 3846 C CA . VAL A 1 487 ? -31.004 -6.856 16.923 1.00 91.88 487 VAL A CA 1
ATOM 3847 C C . VAL A 1 487 ? -32.109 -7.707 16.284 1.00 91.88 487 VAL A C 1
ATOM 3849 O O . VAL A 1 487 ? -32.658 -8.598 16.934 1.00 91.88 487 VAL A O 1
ATOM 3852 N N . LYS A 1 488 ? -32.397 -7.515 14.990 1.00 93.00 488 LYS A N 1
ATOM 3853 C CA . LYS A 1 488 ? -33.340 -8.359 14.237 1.00 93.00 488 LYS A CA 1
ATOM 3854 C C . LYS A 1 488 ? -32.894 -9.821 14.218 1.00 93.00 488 LYS A C 1
ATOM 3856 O O . LYS A 1 488 ? -33.701 -10.698 14.508 1.00 93.00 488 LYS A O 1
ATOM 3861 N N . ALA A 1 489 ? -31.618 -10.091 13.955 1.00 93.75 489 ALA A N 1
ATOM 3862 C CA . ALA A 1 489 ? -31.070 -11.443 13.964 1.00 93.75 489 ALA A CA 1
ATOM 3863 C C . ALA A 1 489 ? -31.136 -12.098 15.354 1.00 93.75 489 ALA A C 1
ATOM 3865 O O . ALA A 1 489 ? -31.485 -13.273 15.461 1.00 93.75 489 ALA A O 1
ATOM 3866 N N . GLN A 1 490 ? -30.875 -11.342 16.426 1.00 94.38 490 GLN A N 1
ATOM 3867 C CA . GLN A 1 490 ? -31.055 -11.814 17.804 1.00 94.38 490 GLN A CA 1
ATOM 3868 C C . GLN A 1 490 ? -32.517 -12.192 18.080 1.00 94.38 490 GLN A C 1
ATOM 3870 O O . GLN A 1 490 ? -32.779 -13.217 18.710 1.00 94.38 490 GLN A O 1
ATOM 3875 N N . ASN A 1 491 ? -33.470 -11.389 17.600 1.00 94.56 491 ASN A N 1
ATOM 3876 C CA . ASN A 1 491 ? -34.898 -11.660 17.761 1.00 94.56 491 ASN A CA 1
ATOM 3877 C C . ASN A 1 491 ? -35.347 -12.886 16.956 1.00 94.56 491 ASN A C 1
ATOM 3879 O O . ASN A 1 491 ? -36.103 -13.697 17.485 1.00 94.56 491 ASN A O 1
ATOM 3883 N N . ILE A 1 492 ? -34.835 -13.071 15.734 1.00 95.38 492 ILE A N 1
ATOM 3884 C CA . ILE A 1 492 ? -35.078 -14.275 14.922 1.00 95.38 492 ILE A CA 1
ATOM 3885 C C . ILE A 1 492 ? -34.541 -15.518 15.630 1.00 95.38 492 ILE A C 1
ATOM 3887 O O . ILE A 1 492 ? -35.251 -16.508 15.766 1.00 95.38 492 ILE A O 1
ATOM 3891 N N . LEU A 1 493 ? -33.309 -15.468 16.147 1.00 94.69 493 LEU A N 1
ATOM 3892 C CA . LEU A 1 493 ? -32.730 -16.608 16.859 1.00 94.69 493 LEU A CA 1
ATOM 3893 C C . LEU A 1 493 ? -33.567 -16.998 18.088 1.00 94.69 493 LEU A C 1
ATOM 3895 O O . LEU A 1 493 ? -33.731 -18.180 18.383 1.00 94.69 493 LEU A O 1
ATOM 3899 N N . LYS A 1 494 ? -34.122 -16.006 18.796 1.00 93.19 494 LYS A N 1
ATOM 3900 C CA . LYS A 1 494 ? -35.033 -16.241 19.923 1.00 93.19 494 LYS A CA 1
ATOM 3901 C C . LYS A 1 494 ? -36.375 -16.818 19.470 1.00 93.19 494 LYS A C 1
ATOM 3903 O O . LYS A 1 494 ? -36.878 -17.722 20.134 1.00 93.19 494 LYS A O 1
ATOM 3908 N N . SER A 1 495 ? -36.947 -16.327 18.368 1.00 94.69 495 SER A N 1
ATOM 3909 C CA . SER A 1 495 ? -38.273 -16.754 17.901 1.00 94.69 495 SER A CA 1
ATOM 3910 C C . SER A 1 495 ? -38.302 -18.205 17.421 1.00 94.69 495 SER A C 1
ATOM 3912 O O . SER A 1 495 ? -39.322 -18.868 17.570 1.00 94.69 495 SER A O 1
ATOM 3914 N N . ILE A 1 496 ? -37.180 -18.736 16.925 1.00 95.56 496 ILE A N 1
ATOM 3915 C CA . ILE A 1 496 ? -37.083 -20.128 16.455 1.00 95.56 496 ILE A CA 1
ATOM 3916 C C . ILE A 1 496 ? -36.757 -21.148 17.552 1.00 95.56 496 ILE A C 1
ATOM 3918 O O . ILE A 1 496 ? -36.585 -22.330 17.257 1.00 95.56 496 ILE A O 1
ATOM 3922 N N . SER A 1 497 ? -36.664 -20.722 18.815 1.00 93.12 497 SER A N 1
ATOM 3923 C CA . SER A 1 497 ? -36.244 -21.579 19.932 1.00 93.12 497 SER A CA 1
ATOM 3924 C C . SER A 1 497 ? -37.098 -22.844 20.087 1.00 93.12 497 SER A C 1
ATOM 3926 O O . SER A 1 497 ? -36.557 -23.940 20.246 1.00 93.12 497 SER A O 1
ATOM 3928 N N . SER A 1 498 ? -38.424 -22.719 19.968 1.00 92.88 498 SER A N 1
ATOM 3929 C CA . SER A 1 498 ? -39.359 -23.854 19.999 1.00 92.88 498 SER A CA 1
ATOM 3930 C C . SER A 1 498 ? -39.135 -24.819 18.838 1.00 92.88 498 SER A C 1
ATOM 3932 O O . SER A 1 498 ? -39.106 -26.030 19.035 1.00 92.88 498 SER A O 1
ATOM 3934 N N . ASN A 1 499 ? -38.921 -24.290 17.634 1.00 95.56 499 ASN A N 1
ATOM 3935 C CA . ASN A 1 499 ? -38.774 -25.086 16.418 1.00 95.56 499 ASN A CA 1
ATOM 3936 C C . ASN A 1 499 ? -37.450 -25.859 16.433 1.00 95.56 499 ASN A C 1
ATOM 3938 O O . ASN A 1 499 ? -37.403 -27.026 16.052 1.00 95.56 499 ASN A O 1
ATOM 3942 N N . VAL A 1 500 ? -36.380 -25.229 16.929 1.00 94.56 500 VAL A N 1
ATOM 3943 C CA . VAL A 1 500 ? -35.085 -25.890 17.128 1.00 94.56 500 VAL A CA 1
ATOM 3944 C C . VAL A 1 500 ? -35.202 -26.983 18.190 1.00 94.56 500 VAL A C 1
ATOM 3946 O O . VAL A 1 500 ? -34.747 -28.098 17.957 1.00 94.56 500 VAL A O 1
ATOM 3949 N N . ARG A 1 501 ? -35.869 -26.724 19.322 1.00 93.25 501 ARG A N 1
ATOM 3950 C CA . ARG A 1 501 ? -36.134 -27.752 20.345 1.00 93.25 501 ARG A CA 1
ATOM 3951 C C . ARG A 1 501 ? -36.912 -28.945 19.800 1.00 93.25 501 ARG A C 1
ATOM 3953 O O . ARG A 1 501 ? -36.518 -30.084 20.041 1.00 93.25 501 ARG A O 1
ATOM 3960 N N . GLN A 1 502 ? -37.945 -28.688 19.002 1.00 93.56 502 GLN A N 1
ATOM 3961 C CA . GLN A 1 502 ? -38.725 -29.730 18.342 1.00 93.56 502 GLN A CA 1
ATOM 3962 C C . GLN A 1 502 ? -37.875 -30.540 17.353 1.00 93.56 502 GLN A C 1
ATOM 3964 O O . GLN A 1 502 ? -37.939 -31.769 17.365 1.00 93.56 502 GLN A O 1
ATOM 3969 N N . ALA A 1 503 ? -37.024 -29.888 16.551 1.00 94.06 503 ALA A N 1
ATOM 3970 C CA . ALA A 1 503 ? -36.085 -30.571 15.655 1.00 94.06 503 ALA A CA 1
ATOM 3971 C C . ALA A 1 503 ? -35.083 -31.452 16.424 1.00 94.06 503 ALA A C 1
ATOM 3973 O O . ALA A 1 503 ? -34.719 -32.537 15.967 1.00 94.06 503 ALA A O 1
ATOM 3974 N N . LEU A 1 504 ? -34.699 -31.025 17.630 1.00 93.75 504 LEU A N 1
ATOM 3975 C CA . LEU A 1 504 ? -33.879 -31.800 18.561 1.00 93.75 504 LEU A CA 1
ATOM 3976 C C . LEU A 1 504 ? -34.661 -32.860 19.350 1.00 93.75 504 LEU A C 1
ATOM 3978 O O . LEU A 1 504 ? -34.048 -33.652 20.074 1.00 93.75 504 LEU A O 1
ATOM 3982 N N . LYS A 1 505 ? -35.989 -32.918 19.187 1.00 92.56 505 LYS A N 1
ATOM 3983 C CA . LYS A 1 505 ? -36.918 -33.761 19.956 1.00 92.56 505 LYS A CA 1
ATOM 3984 C C . LYS A 1 505 ? -36.764 -33.567 21.472 1.00 92.56 505 LYS A C 1
ATOM 3986 O O . LYS A 1 505 ? -36.815 -34.547 22.208 1.00 92.56 505 LYS A O 1
ATOM 3991 N N . ASP A 1 506 ? -36.462 -32.339 21.904 1.00 91.69 506 ASP A N 1
ATOM 3992 C CA . ASP A 1 506 ? -36.174 -31.952 23.297 1.00 91.69 506 ASP A CA 1
ATOM 3993 C C . ASP A 1 506 ? -35.138 -32.836 24.024 1.00 91.69 506 ASP A C 1
ATOM 3995 O O . ASP A 1 506 ? -35.097 -32.881 25.247 1.00 91.69 506 ASP A O 1
ATOM 3999 N N . ARG A 1 507 ? -34.250 -33.510 23.282 1.00 92.00 507 ARG A N 1
ATOM 4000 C CA . ARG A 1 507 ? -33.195 -34.368 23.838 1.00 92.00 507 ARG A CA 1
ATOM 4001 C C . ARG A 1 507 ? -31.807 -33.776 23.589 1.00 92.00 507 ARG A C 1
ATOM 4003 O O . ARG A 1 507 ? -31.596 -33.154 22.542 1.00 92.00 507 ARG A O 1
ATOM 4010 N N . PRO A 1 508 ? -30.826 -34.022 24.476 1.00 92.62 508 PRO A N 1
ATOM 4011 C CA . PRO A 1 508 ? -29.448 -33.589 24.264 1.00 92.62 508 PRO A CA 1
ATOM 4012 C C . PRO A 1 508 ? -28.850 -34.160 22.971 1.00 92.62 508 PRO A C 1
ATOM 4014 O O . PRO A 1 508 ? -29.242 -35.231 22.492 1.00 92.62 508 PRO A O 1
ATOM 4017 N N . VAL A 1 509 ? -27.903 -33.425 22.386 1.00 93.25 509 VAL A N 1
ATOM 4018 C CA . VAL A 1 509 ? -27.217 -33.792 21.138 1.00 93.25 509 VAL A CA 1
ATOM 4019 C C . VAL A 1 509 ? -25.731 -33.935 21.396 1.00 93.25 509 VAL A C 1
ATOM 4021 O O . VAL A 1 509 ? -25.054 -32.965 21.740 1.00 93.25 509 VAL A O 1
ATOM 4024 N N . PHE A 1 510 ? -25.219 -35.138 21.172 1.00 93.25 510 PHE A N 1
ATOM 4025 C CA . PHE A 1 510 ? -23.795 -35.421 21.230 1.00 93.25 510 PHE A CA 1
ATOM 4026 C C . PHE A 1 510 ? -23.244 -35.550 19.817 1.00 93.25 510 PHE A C 1
ATOM 4028 O O . PHE A 1 510 ? -23.894 -36.112 18.935 1.00 93.25 510 PHE A O 1
ATOM 4035 N N . ILE A 1 511 ? -22.034 -35.047 19.617 1.00 93.75 511 ILE A N 1
ATOM 4036 C CA . ILE A 1 511 ? -21.265 -35.233 18.396 1.00 93.75 511 ILE A CA 1
ATOM 4037 C C . ILE A 1 511 ? -20.005 -36.033 18.691 1.00 93.75 511 ILE A C 1
ATOM 4039 O O . ILE A 1 511 ? -19.416 -35.896 19.763 1.00 93.75 511 ILE A O 1
ATOM 4043 N N . ARG A 1 512 ? -19.576 -36.839 17.730 1.00 93.50 512 ARG A N 1
ATOM 4044 C CA . ARG A 1 512 ? -18.276 -37.497 17.724 1.00 93.50 512 ARG A CA 1
ATOM 4045 C C . ARG A 1 512 ? -17.393 -36.814 16.690 1.00 93.50 512 ARG A C 1
ATOM 4047 O O . ARG A 1 512 ? -17.830 -36.554 15.570 1.00 93.50 512 ARG A O 1
ATOM 4054 N N . LEU A 1 513 ? -16.173 -36.491 17.100 1.00 93.19 513 LEU A N 1
ATOM 4055 C CA . LEU A 1 513 ? -15.144 -35.916 16.246 1.00 93.19 513 LEU A CA 1
ATOM 4056 C C . LEU A 1 513 ? -14.105 -37.007 15.984 1.00 93.19 513 LEU A C 1
ATOM 4058 O O . LEU A 1 513 ? -13.417 -37.431 16.911 1.00 93.19 513 LEU A O 1
ATOM 4062 N N . ARG A 1 514 ? -14.005 -37.496 14.746 1.00 91.00 514 ARG A N 1
ATOM 4063 C CA . ARG A 1 514 ? -13.103 -38.603 14.406 1.00 91.00 514 ARG A CA 1
ATOM 4064 C C . ARG A 1 514 ? -12.439 -38.386 13.053 1.00 91.00 514 ARG A C 1
ATOM 4066 O O . ARG A 1 514 ? -13.103 -38.045 12.083 1.00 91.00 514 ARG A O 1
ATOM 4073 N N . GLY A 1 515 ? -11.136 -38.627 13.026 1.00 90.94 515 GLY A N 1
ATOM 4074 C CA . GLY A 1 515 ? -10.285 -38.582 11.850 1.00 90.94 515 GLY A CA 1
ATOM 4075 C C . GLY A 1 515 ? -9.882 -37.183 11.409 1.00 90.94 515 GLY A C 1
ATOM 4076 O O . GLY A 1 515 ? -10.003 -36.212 12.164 1.00 90.94 515 GLY A O 1
ATOM 4077 N N . LEU A 1 516 ? -9.364 -37.095 10.188 1.00 92.69 516 LEU A N 1
ATOM 4078 C CA . LEU A 1 516 ? -8.993 -35.851 9.522 1.00 92.69 516 LEU A CA 1
ATOM 4079 C C . LEU A 1 516 ? -9.299 -35.949 8.034 1.00 92.69 516 LEU A C 1
ATOM 4081 O O . LEU A 1 516 ? -8.995 -36.948 7.402 1.00 92.69 516 LEU A O 1
ATOM 4085 N N . GLU A 1 517 ? -9.849 -34.878 7.474 1.00 91.12 517 GLU A N 1
ATOM 4086 C CA . GLU A 1 517 ? -10.143 -34.767 6.049 1.00 91.12 517 GLU A CA 1
ATOM 4087 C C . GLU A 1 517 ? -9.713 -33.402 5.499 1.00 91.12 517 GLU A C 1
ATOM 4089 O O . GLU A 1 517 ? -9.623 -32.399 6.216 1.00 91.12 517 GLU A O 1
ATOM 4094 N N . CYS A 1 518 ? -9.476 -33.357 4.188 1.00 90.19 518 CYS A N 1
ATOM 4095 C CA . CYS A 1 518 ? -9.154 -32.139 3.449 1.00 90.19 518 CYS A CA 1
ATOM 4096 C C . CYS A 1 518 ? -10.406 -31.552 2.783 1.00 90.19 518 CYS A C 1
ATOM 4098 O O . CYS A 1 518 ? -11.192 -32.259 2.148 1.00 90.19 518 CYS A O 1
ATOM 4100 N N . MET A 1 519 ? -10.593 -30.233 2.886 1.00 85.00 519 MET A N 1
ATOM 4101 C CA . MET A 1 519 ? -11.661 -29.535 2.172 1.00 85.00 519 MET A CA 1
ATOM 4102 C C . MET A 1 519 ? -11.176 -29.037 0.813 1.00 85.00 519 MET A C 1
ATOM 4104 O O . MET A 1 519 ? -10.280 -28.197 0.748 1.00 85.00 519 MET A O 1
ATOM 4108 N N . ASN A 1 520 ? -11.857 -29.468 -0.254 1.00 68.56 520 ASN A N 1
ATOM 4109 C CA . ASN A 1 520 ? -11.669 -28.987 -1.626 1.00 68.56 520 ASN A CA 1
ATOM 4110 C C . ASN A 1 520 ? -10.194 -29.015 -2.086 1.00 68.56 520 ASN A C 1
ATOM 4112 O O . ASN A 1 520 ? -9.584 -27.961 -2.272 1.00 68.56 520 ASN A O 1
ATOM 4116 N N . GLY A 1 521 ? -9.626 -30.205 -2.295 1.00 68.69 521 GLY A N 1
ATOM 4117 C CA . GLY A 1 521 ? -8.270 -30.358 -2.833 1.00 68.69 521 GLY A CA 1
ATOM 4118 C C . GLY A 1 521 ? -7.667 -31.738 -2.583 1.00 68.69 521 GLY A C 1
ATOM 4119 O O . GLY A 1 521 ? -8.294 -32.592 -1.961 1.00 68.69 521 GLY A O 1
ATOM 4120 N N . SER A 1 522 ? -6.444 -31.939 -3.071 1.00 85.06 522 SER A N 1
ATOM 4121 C CA . SER A 1 522 ? -5.594 -33.094 -2.766 1.00 85.06 522 SER A CA 1
ATOM 4122 C C . SER A 1 522 ? -4.724 -32.821 -1.531 1.00 85.06 522 SER A C 1
ATOM 4124 O O . SER A 1 522 ? -4.469 -31.662 -1.197 1.00 85.06 522 SER A O 1
ATOM 4126 N N . LEU A 1 523 ? -4.276 -33.873 -0.835 1.00 89.44 523 LEU A N 1
ATOM 4127 C CA . LEU A 1 523 ? -3.536 -33.737 0.430 1.00 89.44 523 LEU A CA 1
ATOM 4128 C C . LEU A 1 523 ? -2.206 -32.975 0.285 1.00 89.44 523 LEU A C 1
ATOM 4130 O O . LEU A 1 523 ? -1.833 -32.246 1.199 1.00 89.44 523 LEU A O 1
ATOM 4134 N N . ASP A 1 524 ? -1.544 -33.062 -0.871 1.00 88.06 524 ASP A N 1
ATOM 4135 C CA . ASP A 1 524 ? -0.311 -32.325 -1.205 1.00 88.06 524 ASP A CA 1
ATOM 4136 C C . ASP A 1 524 ? -0.531 -30.811 -1.391 1.00 88.06 524 ASP A C 1
ATOM 4138 O O . ASP A 1 524 ? 0.414 -30.025 -1.358 1.00 88.06 524 ASP A O 1
ATOM 4142 N N . LYS A 1 525 ? -1.785 -30.383 -1.588 1.00 88.81 525 LYS A N 1
ATOM 4143 C CA . LYS A 1 525 ? -2.189 -28.982 -1.785 1.00 88.81 525 LYS A CA 1
ATOM 4144 C C . LYS A 1 525 ? -3.410 -28.647 -0.932 1.00 88.81 525 LYS A C 1
ATOM 4146 O O . LYS A 1 525 ? -4.394 -28.071 -1.405 1.00 88.81 525 LYS A O 1
ATOM 4151 N N . THR A 1 526 ? -3.336 -28.988 0.348 1.00 89.88 526 THR A N 1
ATOM 4152 C CA . THR A 1 526 ? -4.424 -28.795 1.307 1.00 89.88 526 THR A CA 1
ATOM 4153 C C . THR A 1 526 ? -4.602 -27.317 1.635 1.00 89.88 526 THR A C 1
ATOM 4155 O O . THR A 1 526 ? -3.652 -26.628 1.995 1.00 89.88 526 THR A O 1
ATOM 4158 N N . ARG A 1 527 ? -5.837 -26.810 1.542 1.00 90.31 527 ARG A N 1
ATOM 4159 C CA . ARG A 1 527 ? -6.189 -25.450 2.003 1.00 90.31 527 ARG A CA 1
ATOM 4160 C C . ARG A 1 527 ? -6.709 -25.443 3.430 1.00 90.31 527 ARG A C 1
ATOM 4162 O O . ARG A 1 527 ? -6.355 -24.575 4.226 1.00 90.31 527 ARG A O 1
ATOM 4169 N N . VAL A 1 528 ? -7.587 -26.394 3.727 1.00 91.62 528 VAL A N 1
ATOM 4170 C CA . VAL A 1 528 ? -8.251 -26.534 5.018 1.00 91.62 528 VAL A CA 1
ATOM 4171 C C . VAL A 1 528 ? -8.238 -28.005 5.392 1.00 91.62 528 VAL A C 1
ATOM 4173 O O . VAL A 1 528 ? -8.729 -28.836 4.629 1.00 91.62 528 VAL A O 1
ATOM 4176 N N . LEU A 1 529 ? -7.706 -28.295 6.574 1.00 92.81 529 LEU A N 1
ATOM 4177 C CA . LEU A 1 529 ? -7.769 -29.606 7.203 1.00 92.81 529 LEU A CA 1
ATOM 4178 C C . LEU A 1 529 ? -8.767 -29.522 8.360 1.00 92.81 529 LEU A C 1
ATOM 4180 O O . LEU A 1 529 ? -8.706 -28.599 9.185 1.00 92.81 529 LEU A O 1
ATOM 4184 N N . TYR A 1 530 ? -9.714 -30.449 8.400 1.00 93.06 530 TYR A N 1
ATOM 4185 C CA . TYR A 1 530 ? -10.802 -30.445 9.370 1.00 93.06 530 TYR A CA 1
ATOM 4186 C C . TYR A 1 530 ? -11.076 -31.842 9.916 1.00 93.06 530 TYR A C 1
ATOM 4188 O O . TYR A 1 530 ? -10.728 -32.846 9.305 1.00 93.06 530 TYR A O 1
ATOM 4196 N N . VAL A 1 531 ? -11.742 -31.885 11.065 1.00 92.62 531 VAL A N 1
ATOM 4197 C CA . VAL A 1 531 ? -12.267 -33.105 11.674 1.00 92.62 531 VAL A CA 1
ATOM 4198 C C . VAL A 1 531 ? -13.744 -33.247 11.289 1.00 92.62 531 VAL A C 1
ATOM 4200 O O . VAL A 1 531 ? -14.521 -32.308 11.530 1.00 92.62 531 VAL A O 1
ATOM 4203 N N . PRO A 1 532 ? -14.146 -34.365 10.662 1.00 90.56 532 PRO A N 1
ATOM 4204 C CA . PRO A 1 532 ? -15.547 -34.689 10.419 1.00 90.56 532 PRO A CA 1
ATOM 4205 C C . PRO A 1 532 ? -16.382 -34.685 11.705 1.00 90.56 532 PRO A C 1
ATOM 4207 O O . PRO A 1 532 ? -15.899 -35.023 12.787 1.00 90.56 532 PRO A O 1
ATOM 4210 N N . VAL A 1 533 ? -17.648 -34.286 11.581 1.00 91.75 533 VAL A N 1
ATOM 4211 C CA . VAL A 1 533 ? -18.602 -34.231 12.695 1.00 91.75 533 VAL A CA 1
ATOM 4212 C C . VAL A 1 533 ? -19.698 -35.254 12.452 1.00 91.75 533 VAL A C 1
ATOM 4214 O O . VAL A 1 533 ? -20.448 -35.143 11.484 1.00 91.75 533 VAL A O 1
ATOM 4217 N N . GLU A 1 534 ? -19.839 -36.200 13.373 1.00 90.31 534 GLU A N 1
ATOM 4218 C CA . GLU A 1 534 ? -20.899 -37.206 13.338 1.00 90.31 534 GLU A CA 1
ATOM 4219 C C . GLU A 1 534 ? -21.855 -37.005 14.516 1.00 90.31 534 GLU A C 1
ATOM 4221 O O . GLU A 1 534 ? -21.420 -36.884 15.659 1.00 90.31 534 GLU A O 1
ATOM 4226 N N . GLU A 1 535 ? -23.167 -36.983 14.273 1.00 91.50 535 GLU A N 1
ATOM 4227 C CA . GLU A 1 535 ? -24.145 -37.010 15.367 1.00 91.50 535 GLU A CA 1
ATOM 4228 C C . GLU A 1 535 ? -24.194 -38.410 15.991 1.00 91.50 535 GLU A C 1
ATOM 4230 O O . GLU A 1 535 ? -24.467 -39.401 15.309 1.00 91.50 535 GLU A O 1
ATOM 4235 N N . VAL A 1 536 ? -23.995 -38.492 17.307 1.00 89.25 536 VAL A N 1
ATOM 4236 C CA . VAL A 1 536 ? -24.114 -39.752 18.045 1.00 89.25 536 VAL A CA 1
ATOM 4237 C C . VAL A 1 536 ? -25.568 -40.220 18.016 1.00 89.25 536 VAL A C 1
ATOM 4239 O O . VAL A 1 536 ? -26.474 -39.511 18.457 1.00 89.25 536 VAL A O 1
ATOM 4242 N N . GLY A 1 537 ? -25.779 -41.434 17.507 1.00 86.75 537 GLY A N 1
ATOM 4243 C CA . GLY A 1 537 ? -27.102 -42.038 17.331 1.00 86.75 537 GLY A CA 1
ATOM 4244 C C . GLY A 1 537 ? -27.693 -41.866 15.928 1.00 86.75 537 GLY A C 1
ATOM 4245 O O . GLY A 1 537 ? -28.708 -42.489 15.645 1.00 86.75 537 GLY A O 1
ATOM 4246 N N . HIS A 1 538 ? -27.060 -41.074 15.048 1.00 82.94 538 HIS A N 1
ATOM 4247 C CA . HIS A 1 538 ? -27.402 -40.937 13.620 1.00 82.94 538 HIS A CA 1
ATOM 4248 C C . HIS A 1 538 ? -28.879 -40.608 13.319 1.00 82.94 538 HIS A C 1
ATOM 4250 O O . HIS A 1 538 ? -29.390 -40.914 12.246 1.00 82.94 538 HIS A O 1
ATOM 4256 N N . GLU A 1 539 ? -29.573 -39.940 14.244 1.00 86.81 539 GLU A N 1
ATOM 4257 C CA . GLU A 1 539 ? -30.982 -39.565 14.070 1.00 86.81 539 GLU A CA 1
ATOM 4258 C C . GLU A 1 539 ? -31.185 -38.324 13.172 1.00 86.81 539 GLU A C 1
ATOM 4260 O O . GLU A 1 539 ? -32.324 -37.960 12.872 1.00 86.81 539 GLU A O 1
ATOM 4265 N N . GLY A 1 540 ? -30.103 -37.637 12.783 1.00 89.06 540 GLY A N 1
ATOM 4266 C CA . GLY A 1 540 ? -30.137 -36.429 11.950 1.00 89.06 540 GLY A CA 1
ATOM 4267 C C . GLY A 1 540 ? -30.756 -35.203 12.634 1.00 89.06 540 GLY A C 1
ATOM 4268 O O . GLY A 1 540 ? -31.112 -34.231 11.963 1.00 89.06 540 GLY A O 1
ATOM 4269 N N . ARG A 1 541 ? -30.903 -35.219 13.964 1.00 94.06 541 ARG A N 1
ATOM 4270 C CA . ARG A 1 541 ? -31.534 -34.134 14.729 1.00 94.06 541 ARG A CA 1
ATOM 4271 C C . ARG A 1 541 ? -30.713 -32.858 14.673 1.00 94.06 541 ARG A C 1
ATOM 4273 O O . ARG A 1 541 ? -31.286 -31.782 14.516 1.00 94.06 541 ARG A O 1
ATOM 4280 N N . LEU A 1 542 ? -29.386 -32.967 14.762 1.00 93.25 542 LEU A N 1
ATOM 4281 C CA . LEU A 1 542 ? -28.500 -31.807 14.682 1.00 93.25 542 LEU A CA 1
ATOM 4282 C C . LEU A 1 542 ? -28.616 -31.132 13.315 1.00 93.25 542 LEU A C 1
ATOM 4284 O O . LEU A 1 542 ? -28.760 -29.915 13.238 1.00 93.25 542 LEU A O 1
ATOM 4288 N N . LEU A 1 543 ? -28.615 -31.933 12.248 1.00 92.69 543 LEU A N 1
ATOM 4289 C CA . LEU A 1 543 ? -28.767 -31.438 10.884 1.00 92.69 543 LEU A CA 1
ATOM 4290 C C . LEU A 1 543 ? -30.125 -30.749 10.690 1.00 92.69 543 LEU A C 1
ATOM 4292 O O . LEU A 1 543 ? -30.185 -29.645 10.151 1.00 92.69 543 LEU A O 1
ATOM 4296 N N . ASN A 1 544 ? -31.205 -31.346 11.202 1.00 93.38 544 ASN A N 1
ATOM 4297 C CA . ASN A 1 544 ? -32.541 -30.751 11.159 1.00 93.38 544 ASN A CA 1
ATOM 4298 C C . ASN A 1 544 ? -32.612 -29.426 11.931 1.00 93.38 544 ASN A C 1
ATOM 4300 O O . ASN A 1 544 ? -33.175 -28.456 11.428 1.00 93.38 544 ASN A O 1
ATOM 4304 N N . ALA A 1 545 ? -32.001 -29.343 13.115 1.00 94.81 545 ALA A N 1
ATOM 4305 C CA . ALA A 1 545 ? -31.906 -28.092 13.863 1.00 94.81 545 ALA A CA 1
ATOM 4306 C C . ALA A 1 545 ? -31.117 -27.018 13.097 1.00 94.81 545 ALA A C 1
ATOM 4308 O O . ALA A 1 545 ? -31.541 -25.863 13.049 1.00 94.81 545 ALA A O 1
ATOM 4309 N N . CYS A 1 546 ? -30.010 -27.387 12.445 1.00 95.25 546 CYS A N 1
ATOM 4310 C CA . CYS A 1 546 ? -29.264 -26.481 11.573 1.00 95.25 546 CYS A CA 1
ATOM 4311 C C . CYS A 1 546 ? -30.113 -25.991 10.394 1.00 95.25 546 CYS A C 1
ATOM 4313 O O . CYS A 1 546 ? -30.078 -24.804 10.084 1.00 95.25 546 CYS A O 1
ATOM 4315 N N . HIS A 1 547 ? -30.909 -26.863 9.773 1.00 95.25 547 HIS A N 1
ATOM 4316 C CA . HIS A 1 547 ? -31.835 -26.477 8.709 1.00 95.25 547 HIS A CA 1
ATOM 4317 C C . HIS A 1 547 ? -32.890 -25.481 9.191 1.00 95.25 547 HIS A C 1
ATOM 4319 O O . HIS A 1 547 ? -33.092 -24.474 8.525 1.00 95.25 547 HIS A O 1
ATOM 4325 N N . VAL A 1 548 ? -33.489 -25.693 10.369 1.00 95.94 548 VAL A N 1
ATOM 4326 C CA . VAL A 1 548 ? -34.435 -24.731 10.967 1.00 95.94 548 VAL A CA 1
ATOM 4327 C C . VAL A 1 548 ? -33.784 -23.356 11.153 1.00 95.94 548 VAL A C 1
ATOM 4329 O O . VAL A 1 548 ? -34.398 -22.334 10.849 1.00 95.94 548 VAL A O 1
ATOM 4332 N N . ILE A 1 549 ? -32.533 -23.323 11.623 1.00 95.81 549 ILE A N 1
ATOM 4333 C CA . ILE A 1 549 ? -31.774 -22.077 11.791 1.00 95.81 549 ILE A CA 1
ATOM 4334 C C . ILE A 1 549 ? -31.512 -21.410 10.433 1.00 95.81 549 ILE A C 1
ATOM 4336 O O . ILE A 1 549 ? -31.742 -20.210 10.290 1.00 95.81 549 ILE A O 1
ATOM 4340 N N . ILE A 1 550 ? -31.047 -22.170 9.439 1.00 95.00 550 ILE A N 1
ATOM 4341 C CA . ILE A 1 550 ? -30.754 -21.658 8.093 1.00 95.00 550 ILE A CA 1
ATOM 4342 C C . ILE A 1 550 ? -32.014 -21.097 7.444 1.00 95.00 550 ILE A C 1
ATOM 4344 O O . ILE A 1 550 ? -31.993 -19.947 7.018 1.00 95.00 550 ILE A O 1
ATOM 4348 N N . ASP A 1 551 ? -33.104 -21.866 7.431 1.00 94.62 551 ASP A N 1
ATOM 4349 C CA . ASP A 1 551 ? -34.367 -21.481 6.800 1.00 94.62 551 ASP A CA 1
ATOM 4350 C C . ASP A 1 551 ? -34.892 -20.166 7.411 1.00 94.62 551 ASP A C 1
ATOM 4352 O O . ASP A 1 551 ? -35.346 -19.272 6.699 1.00 94.62 551 ASP A O 1
ATOM 4356 N N . ALA A 1 552 ? -34.764 -19.987 8.730 1.00 95.38 552 ALA A N 1
ATOM 4357 C CA . ALA A 1 552 ? -35.175 -18.759 9.405 1.00 95.38 552 ALA A CA 1
ATOM 4358 C C . ALA A 1 552 ? -34.361 -17.528 8.979 1.00 95.38 552 ALA A C 1
ATOM 4360 O O . ALA A 1 552 ? -34.927 -16.457 8.749 1.00 95.38 552 ALA A O 1
ATOM 4361 N N . PHE A 1 553 ? -33.040 -17.669 8.854 1.00 95.88 553 PHE A N 1
ATOM 4362 C CA . PHE A 1 553 ? -32.179 -16.571 8.414 1.00 95.88 553 PHE A CA 1
ATOM 4363 C C . PHE A 1 553 ? -32.240 -16.328 6.905 1.00 95.88 553 PHE A C 1
ATOM 4365 O O . PHE A 1 553 ? -32.077 -15.187 6.475 1.00 95.88 553 PHE A O 1
ATOM 4372 N N . GLU A 1 554 ? -32.509 -17.354 6.104 1.00 93.38 554 GLU A N 1
ATOM 4373 C CA . GLU A 1 554 ? -32.749 -17.228 4.668 1.00 93.38 554 GLU A CA 1
ATOM 4374 C C . GLU A 1 554 ? -34.054 -16.470 4.402 1.00 93.38 554 GLU A C 1
ATOM 4376 O O . GLU A 1 554 ? -34.053 -15.491 3.656 1.00 93.38 554 GLU A O 1
ATOM 4381 N N . ASN A 1 555 ? -35.138 -16.836 5.096 1.00 92.56 555 ASN A N 1
ATOM 4382 C CA . ASN A 1 555 ? -36.430 -16.149 5.008 1.00 92.56 555 ASN A CA 1
ATOM 4383 C C . ASN A 1 555 ? -36.346 -14.678 5.439 1.00 92.56 555 ASN A C 1
ATOM 4385 O O . ASN A 1 555 ? -37.055 -13.830 4.903 1.00 92.56 555 ASN A O 1
ATOM 4389 N N . ALA A 1 556 ? -35.459 -14.363 6.385 1.00 92.25 556 ALA A N 1
ATOM 4390 C CA . ALA A 1 556 ? -35.189 -12.994 6.812 1.00 92.25 556 ALA A CA 1
ATOM 4391 C C . ALA A 1 556 ? -34.232 -12.221 5.882 1.00 92.25 556 ALA A C 1
ATOM 4393 O O . ALA A 1 556 ? -33.958 -11.049 6.135 1.00 92.25 556 ALA A O 1
ATOM 4394 N N . GLY A 1 557 ? -33.695 -12.857 4.834 1.00 91.69 557 GLY A N 1
ATOM 4395 C CA . GLY A 1 557 ? -32.733 -12.250 3.910 1.00 91.69 557 GLY A CA 1
ATOM 4396 C C . GLY A 1 557 ? -31.313 -12.097 4.469 1.00 91.69 557 GLY A C 1
ATOM 4397 O O . GLY A 1 557 ? -30.480 -11.442 3.848 1.00 91.69 557 GLY A O 1
ATOM 4398 N N . PHE A 1 558 ? -31.011 -12.703 5.621 1.00 93.00 558 PHE A N 1
ATOM 4399 C CA . PHE A 1 558 ? -29.696 -12.634 6.265 1.00 93.00 558 PHE A CA 1
ATOM 4400 C C . PHE A 1 558 ? -28.752 -13.775 5.862 1.00 93.00 558 PHE A C 1
ATOM 4402 O O . PHE A 1 558 ? -27.547 -13.661 6.090 1.00 93.00 558 PHE A O 1
ATOM 4409 N N . ALA A 1 559 ? -29.258 -14.844 5.242 1.00 91.56 559 ALA A N 1
ATOM 4410 C CA . ALA A 1 559 ? -28.469 -15.946 4.687 1.00 91.56 559 ALA A CA 1
ATOM 4411 C C . ALA A 1 559 ? -28.684 -16.098 3.168 1.00 91.56 559 ALA A C 1
ATOM 4413 O O . ALA A 1 559 ? -29.700 -15.675 2.621 1.00 91.56 559 ALA A O 1
ATOM 4414 N N . GLY A 1 560 ? -27.707 -16.685 2.467 1.00 85.19 560 GLY A N 1
ATOM 4415 C CA . GLY A 1 560 ? -27.826 -16.984 1.035 1.00 85.19 560 GLY A CA 1
ATOM 4416 C C . GLY A 1 560 ? -28.788 -18.144 0.762 1.00 85.19 560 GLY A C 1
ATOM 4417 O O . GLY A 1 560 ? -28.838 -19.084 1.546 1.00 85.19 560 GLY A O 1
ATOM 4418 N N . LYS A 1 561 ? -29.492 -18.110 -0.379 1.00 84.38 561 LYS A N 1
ATOM 4419 C CA . LYS A 1 561 ? -30.466 -19.150 -0.782 1.00 84.38 561 LYS A CA 1
ATOM 4420 C C . LYS A 1 561 ? -29.865 -20.546 -1.003 1.00 84.38 561 LYS A C 1
ATOM 4422 O O . LYS A 1 561 ? -30.569 -21.541 -1.100 1.00 84.38 561 LYS A O 1
ATOM 4427 N N . ASP A 1 562 ? -28.545 -20.625 -1.134 1.00 84.94 562 ASP A N 1
ATOM 4428 C CA . ASP A 1 562 ? -27.782 -21.863 -1.273 1.00 84.94 562 ASP A CA 1
ATOM 4429 C C . ASP A 1 562 ? -27.237 -22.385 0.070 1.00 84.94 562 ASP A C 1
ATOM 4431 O O . ASP A 1 562 ? -26.623 -23.454 0.097 1.00 84.94 562 ASP A O 1
ATOM 4435 N N . ALA A 1 563 ? -27.460 -21.678 1.189 1.00 82.94 563 ALA A N 1
ATOM 4436 C CA . ALA A 1 563 ? -26.846 -21.982 2.484 1.00 82.94 563 ALA A CA 1
ATOM 4437 C C . ALA A 1 563 ? -27.130 -23.412 2.960 1.00 82.94 563 ALA A C 1
ATOM 4439 O O . ALA A 1 563 ? -26.216 -24.099 3.414 1.00 82.94 563 ALA A O 1
ATOM 4440 N N . LYS A 1 564 ? -28.366 -23.892 2.783 1.00 84.62 564 LYS A N 1
ATOM 4441 C CA . LYS A 1 564 ? -28.770 -25.250 3.167 1.00 84.62 564 LYS A CA 1
ATOM 4442 C C . LYS A 1 564 ? -28.017 -26.323 2.381 1.00 84.62 564 LYS A C 1
ATOM 4444 O O . LYS A 1 564 ? -27.474 -27.250 2.966 1.00 84.62 564 LYS A O 1
ATOM 4449 N N . SER A 1 565 ? -27.905 -26.146 1.063 1.00 82.88 565 SER A N 1
ATOM 4450 C CA . SER A 1 565 ? -27.187 -27.074 0.173 1.00 82.88 565 SER A CA 1
ATOM 4451 C C . SER A 1 565 ? -25.673 -27.117 0.412 1.00 82.88 565 SER A C 1
ATOM 4453 O O . SER A 1 565 ? -24.999 -28.054 -0.004 1.00 82.88 565 SER A O 1
ATOM 4455 N N . ARG A 1 566 ? -25.133 -26.096 1.086 1.00 81.56 566 ARG A N 1
ATOM 4456 C CA . ARG A 1 566 ? -23.703 -25.939 1.377 1.00 81.56 566 ARG A CA 1
ATOM 4457 C C . ARG A 1 566 ? -23.344 -26.239 2.825 1.00 81.56 566 ARG A C 1
ATOM 4459 O O . ARG A 1 566 ? -22.169 -26.131 3.180 1.00 81.56 566 ARG A O 1
ATOM 4466 N N . LEU A 1 567 ? -24.326 -26.582 3.658 1.00 87.69 567 LEU A N 1
ATOM 4467 C CA . LEU A 1 567 ? -24.089 -26.914 5.051 1.00 87.69 567 LEU A CA 1
ATOM 4468 C C . LEU A 1 567 ? -23.208 -28.163 5.129 1.00 87.69 567 LEU A C 1
ATOM 4470 O O . LEU A 1 567 ? -23.612 -29.262 4.758 1.00 87.69 567 LEU A O 1
ATOM 4474 N N . LYS A 1 568 ? -22.000 -27.983 5.660 1.00 84.69 568 LYS A N 1
ATOM 4475 C CA . LYS A 1 568 ? -21.084 -29.067 6.000 1.00 84.69 568 LYS A CA 1
ATOM 4476 C C . LYS A 1 568 ? -20.604 -28.843 7.422 1.00 84.69 568 LYS A C 1
ATOM 4478 O O . LYS A 1 568 ? -19.780 -27.962 7.658 1.00 84.69 568 LYS A O 1
ATOM 4483 N N . LEU A 1 569 ? -21.130 -29.616 8.368 1.00 88.31 569 LEU A N 1
ATOM 4484 C CA . LEU A 1 569 ? -20.662 -29.570 9.749 1.00 88.31 569 LEU A CA 1
ATOM 4485 C C . LEU A 1 569 ? -19.273 -30.202 9.811 1.00 88.31 569 LEU A C 1
ATOM 4487 O O . LEU A 1 569 ? -19.093 -31.381 9.527 1.00 88.31 569 LEU A O 1
ATOM 4491 N N . HIS A 1 570 ? -18.285 -29.381 10.134 1.00 89.06 570 HIS A N 1
ATOM 4492 C CA . HIS A 1 570 ? -16.899 -29.791 10.269 1.00 89.06 570 HIS A CA 1
ATOM 4493 C C . HIS A 1 570 ? -16.218 -28.922 11.316 1.00 89.06 570 HIS A C 1
ATOM 4495 O O . HIS A 1 570 ? -16.625 -27.780 11.553 1.00 89.06 570 HIS A O 1
ATOM 4501 N N . ALA A 1 571 ? -15.167 -29.465 11.916 1.00 89.56 571 ALA A N 1
ATOM 4502 C CA . ALA A 1 571 ? -14.384 -28.768 12.913 1.00 89.56 571 ALA A CA 1
ATOM 4503 C C . ALA A 1 571 ? -12.984 -28.488 12.350 1.00 89.56 571 ALA A C 1
ATOM 4505 O O . ALA A 1 571 ? -12.138 -29.375 12.265 1.00 89.56 571 ALA A O 1
ATOM 4506 N N . THR A 1 572 ? -12.752 -27.261 11.885 1.00 90.94 572 THR A N 1
ATOM 4507 C CA . THR A 1 572 ? -11.481 -26.886 11.249 1.00 90.94 572 THR A CA 1
ATOM 4508 C C . THR A 1 572 ? -10.337 -26.897 12.256 1.00 90.94 572 THR A C 1
ATOM 4510 O O . THR A 1 572 ? -10.425 -26.244 13.295 1.00 90.94 572 THR A O 1
ATOM 4513 N N . VAL A 1 573 ? -9.243 -27.587 11.923 1.00 91.94 573 VAL A N 1
ATOM 4514 C CA . VAL A 1 573 ? -8.028 -27.655 12.755 1.00 91.94 573 VAL A CA 1
ATOM 4515 C C . VAL A 1 573 ? -6.858 -26.893 12.139 1.00 91.94 573 VAL A C 1
ATOM 4517 O O . VAL A 1 573 ? -6.064 -26.307 12.876 1.00 91.94 573 VAL A O 1
ATOM 4520 N N . MET A 1 574 ? -6.780 -26.819 10.806 1.00 92.06 574 MET A N 1
ATOM 4521 C CA . MET A 1 574 ? -5.768 -26.039 10.086 1.00 92.06 574 MET A CA 1
ATOM 4522 C C . MET A 1 574 ? -6.384 -25.333 8.877 1.00 92.06 574 MET A C 1
ATOM 4524 O O . MET A 1 574 ? -7.213 -25.905 8.169 1.00 92.06 574 MET A O 1
ATOM 4528 N N . ASN A 1 575 ? -5.978 -24.091 8.622 1.00 90.38 575 ASN A N 1
ATOM 4529 C CA . ASN A 1 575 ? -6.453 -23.295 7.496 1.00 90.38 575 ASN A CA 1
ATOM 4530 C C . ASN A 1 575 ? -5.347 -22.360 6.982 1.00 90.38 575 ASN A C 1
ATOM 4532 O O . ASN A 1 575 ? -4.914 -21.449 7.688 1.00 90.38 575 ASN A O 1
ATOM 4536 N N . ALA A 1 576 ? -4.941 -22.546 5.723 1.00 87.44 576 ALA A N 1
ATOM 4537 C CA . ALA A 1 576 ? -3.895 -21.758 5.070 1.00 87.44 576 ALA A CA 1
ATOM 4538 C C . ALA A 1 576 ? -4.205 -20.248 5.042 1.00 87.44 576 ALA A C 1
ATOM 4540 O O . ALA A 1 576 ? -3.292 -19.428 5.079 1.00 87.44 576 ALA A O 1
ATOM 4541 N N . SER A 1 577 ? -5.488 -19.864 5.047 1.00 82.56 577 SER A N 1
ATOM 4542 C CA . SER A 1 577 ? -5.908 -18.452 5.062 1.00 82.56 577 SER A CA 1
ATOM 4543 C C . SER A 1 577 ? -5.566 -17.708 6.360 1.00 82.56 577 SER A C 1
ATOM 4545 O O . SER A 1 577 ? -5.586 -16.479 6.373 1.00 82.56 577 SER A O 1
ATOM 4547 N N . TYR A 1 578 ? -5.245 -18.424 7.444 1.00 81.69 578 TYR A N 1
ATOM 4548 C CA . TYR A 1 578 ? -4.839 -17.832 8.726 1.00 81.69 578 TYR A CA 1
ATOM 4549 C C . TYR A 1 578 ? -3.345 -17.503 8.803 1.00 81.69 578 TYR A C 1
ATOM 4551 O O . TYR A 1 578 ? -2.889 -16.972 9.817 1.00 81.69 578 TYR A O 1
ATOM 4559 N N . ARG A 1 579 ? -2.599 -17.755 7.721 1.00 85.12 579 ARG A N 1
ATOM 4560 C CA . ARG A 1 579 ? -1.181 -17.424 7.609 1.00 85.12 579 ARG A CA 1
ATOM 4561 C C . ARG A 1 579 ? -0.921 -15.937 7.880 1.00 85.12 579 ARG A C 1
ATOM 4563 O O . ARG A 1 579 ? -1.467 -15.061 7.206 1.00 85.12 579 ARG A O 1
ATOM 4570 N N . LYS A 1 580 ? -0.059 -15.653 8.863 1.00 73.06 580 LYS A N 1
ATOM 4571 C CA . LYS A 1 580 ? 0.362 -14.290 9.238 1.00 73.06 580 LYS A CA 1
ATOM 4572 C C . LYS A 1 580 ? 1.233 -13.641 8.167 1.00 73.06 580 LYS A C 1
ATOM 4574 O O . LYS A 1 580 ? 1.079 -12.453 7.899 1.00 73.06 580 LYS A O 1
ATOM 4579 N N . ASP A 1 581 ? 2.133 -14.413 7.561 1.00 64.56 581 ASP A N 1
ATOM 4580 C CA . ASP A 1 581 ? 3.037 -13.927 6.522 1.00 64.56 581 ASP A CA 1
ATOM 4581 C C . ASP A 1 581 ? 2.414 -14.090 5.128 1.00 64.56 581 ASP A C 1
ATOM 4583 O O . ASP A 1 581 ? 2.547 -15.121 4.466 1.00 64.56 581 ASP A O 1
ATOM 4587 N N . LYS A 1 582 ? 1.727 -13.041 4.670 1.00 59.06 582 LYS A N 1
ATOM 4588 C CA . LYS A 1 582 ? 1.097 -13.005 3.340 1.00 59.06 582 LYS A CA 1
ATOM 4589 C C . LYS A 1 582 ? 2.104 -12.892 2.185 1.00 59.06 582 LYS A C 1
ATOM 4591 O O . LYS A 1 582 ? 1.689 -12.952 1.030 1.00 59.06 582 LYS A O 1
ATOM 4596 N N . SER A 1 583 ? 3.402 -12.723 2.464 1.00 49.19 583 SER A N 1
ATOM 4597 C CA . SER A 1 583 ? 4.442 -12.654 1.427 1.00 49.19 583 SER A CA 1
ATOM 4598 C C . SER A 1 583 ? 4.754 -14.028 0.819 1.00 49.19 583 SER A C 1
ATOM 4600 O O . SER A 1 583 ? 5.079 -14.130 -0.367 1.00 49.19 583 SER A O 1
ATOM 4602 N N . LYS A 1 584 ? 4.565 -15.106 1.593 1.00 53.50 584 LYS A N 1
ATOM 4603 C CA . LYS A 1 584 ? 4.700 -16.496 1.142 1.00 53.50 584 LYS A CA 1
ATOM 4604 C C . LYS A 1 584 ? 3.400 -16.954 0.474 1.00 53.50 584 LYS A C 1
ATOM 4606 O O . LYS A 1 584 ? 2.519 -17.513 1.128 1.00 53.50 584 LYS A O 1
ATOM 4611 N N . LYS A 1 585 ? 3.290 -16.707 -0.838 1.00 51.03 585 LYS A N 1
ATOM 4612 C CA . LYS A 1 585 ? 2.178 -17.055 -1.759 1.00 51.03 585 LYS A CA 1
ATOM 4613 C C . LYS A 1 585 ? 1.843 -18.559 -1.888 1.00 51.03 585 LYS A C 1
ATOM 4615 O O . LYS A 1 585 ? 1.634 -19.052 -2.993 1.00 51.03 585 LYS A O 1
ATOM 4620 N N . MET A 1 586 ? 1.798 -19.329 -0.808 1.00 61.16 586 MET A N 1
ATOM 4621 C CA . MET A 1 586 ? 1.229 -20.677 -0.860 1.00 61.16 586 MET A CA 1
ATOM 4622 C C . MET A 1 586 ? -0.149 -20.659 -0.207 1.00 61.16 586 MET A C 1
ATOM 4624 O O . MET A 1 586 ? -0.259 -20.747 1.007 1.00 61.16 586 MET A O 1
ATOM 4628 N N . ASP A 1 587 ? -1.217 -20.603 -0.998 1.00 76.06 587 ASP A N 1
ATOM 4629 C CA . ASP A 1 587 ? -2.594 -20.732 -0.485 1.00 76.06 587 ASP A CA 1
ATOM 4630 C C . ASP A 1 587 ? -2.906 -22.151 0.039 1.00 76.06 587 ASP A C 1
ATOM 4632 O O . ASP A 1 587 ? -4.058 -22.470 0.330 1.00 76.06 587 ASP A O 1
ATOM 4636 N N . THR A 1 588 ? -1.898 -23.022 0.108 1.00 87.44 588 THR A N 1
ATOM 4637 C CA . THR A 1 588 ? -1.974 -24.443 0.440 1.00 87.44 588 THR A CA 1
ATOM 4638 C C . THR A 1 588 ? -0.770 -24.868 1.290 1.00 87.44 588 THR A C 1
ATOM 4640 O O . THR A 1 588 ? 0.246 -24.171 1.331 1.00 87.44 588 THR A O 1
ATOM 4643 N N . PHE A 1 589 ? -0.873 -26.025 1.935 1.00 90.38 589 PHE A N 1
ATOM 4644 C CA . PHE A 1 589 ? 0.211 -26.740 2.613 1.00 90.38 589 PHE A CA 1
ATOM 4645 C C . PHE A 1 589 ? 0.110 -28.240 2.300 1.00 90.38 589 PHE A C 1
ATOM 4647 O O . PHE A 1 589 ? -0.963 -28.722 1.923 1.00 90.38 589 PHE A O 1
ATOM 4654 N N . ASP A 1 590 ? 1.215 -28.967 2.433 1.00 90.56 590 ASP A N 1
ATOM 4655 C CA . ASP A 1 590 ? 1.226 -30.422 2.283 1.00 90.56 590 ASP A CA 1
ATOM 4656 C C . ASP A 1 590 ? 0.790 -31.075 3.598 1.00 90.56 590 ASP A C 1
ATOM 4658 O O . ASP A 1 590 ? 1.417 -30.891 4.640 1.00 90.56 590 ASP A O 1
ATOM 4662 N N . ALA A 1 591 ? -0.319 -31.810 3.559 1.00 91.69 591 ALA A N 1
ATOM 4663 C CA . ALA A 1 591 ? -0.907 -32.476 4.714 1.00 91.69 591 ALA A CA 1
ATOM 4664 C C . ALA A 1 591 ? -0.797 -34.005 4.642 1.00 91.69 591 ALA A C 1
ATOM 4666 O O . ALA A 1 591 ? -1.438 -34.672 5.448 1.00 91.69 591 ALA A O 1
ATOM 4667 N N . ARG A 1 592 ? -0.040 -34.582 3.695 1.00 91.75 592 ARG A N 1
ATOM 4668 C CA . ARG A 1 592 ? 0.020 -36.045 3.503 1.00 91.75 592 ARG A CA 1
ATOM 4669 C C . ARG A 1 592 ? 0.495 -36.781 4.752 1.00 91.75 592 ARG A C 1
ATOM 4671 O O . ARG A 1 592 ? -0.165 -37.714 5.190 1.00 91.75 592 ARG A O 1
ATOM 4678 N N . GLU A 1 593 ? 1.591 -36.329 5.351 1.00 88.50 593 GLU A N 1
ATOM 4679 C CA . GLU A 1 593 ? 2.146 -36.956 6.558 1.00 88.50 593 GLU A CA 1
ATOM 4680 C C . GLU A 1 593 ? 1.224 -36.777 7.767 1.00 88.50 593 GLU A C 1
ATOM 4682 O O . GLU A 1 593 ? 0.920 -37.744 8.460 1.00 88.50 593 GLU A O 1
ATOM 4687 N N . ILE A 1 594 ? 0.685 -35.565 7.950 1.00 90.94 594 ILE A N 1
ATOM 4688 C CA . ILE A 1 594 ? -0.282 -35.263 9.016 1.00 90.94 594 ILE A CA 1
ATOM 4689 C C . ILE A 1 594 ? -1.526 -36.146 8.872 1.00 90.94 594 ILE A C 1
ATOM 4691 O O . ILE A 1 594 ? -2.026 -36.693 9.851 1.00 90.94 594 ILE A O 1
ATOM 4695 N N . HIS A 1 595 ? -2.050 -36.284 7.655 1.00 91.31 595 HIS A N 1
ATOM 4696 C CA . HIS A 1 595 ? -3.207 -37.125 7.397 1.00 91.31 595 HIS A CA 1
ATOM 4697 C C . HIS A 1 595 ? -2.890 -38.589 7.706 1.00 91.31 595 HIS A C 1
ATOM 4699 O O . HIS A 1 595 ? -3.646 -39.206 8.441 1.00 91.31 595 HIS A O 1
ATOM 4705 N N . ASN A 1 596 ? -1.759 -39.124 7.242 1.00 88.62 596 ASN A N 1
ATOM 4706 C CA . ASN A 1 596 ? -1.370 -40.510 7.522 1.00 88.62 596 ASN A CA 1
ATOM 4707 C C . ASN A 1 596 ? -1.234 -40.800 9.028 1.00 88.62 596 ASN A C 1
ATOM 4709 O O . ASN A 1 596 ? -1.599 -41.881 9.480 1.00 88.62 596 ASN A O 1
ATOM 4713 N N . GLU A 1 597 ? -0.733 -39.845 9.815 1.00 88.94 597 GLU A N 1
ATOM 4714 C CA . GLU A 1 597 ? -0.579 -40.008 11.266 1.00 88.94 597 GLU A CA 1
ATOM 4715 C C . GLU A 1 597 ? -1.922 -39.918 12.016 1.00 88.94 597 GLU A C 1
ATOM 4717 O O . GLU A 1 597 ? -2.141 -40.612 13.011 1.00 88.94 597 GLU A O 1
ATOM 4722 N N . PHE A 1 598 ? -2.843 -39.068 11.551 1.00 90.62 598 PHE A N 1
ATOM 4723 C CA . PHE A 1 598 ? -4.029 -38.674 12.318 1.00 90.62 598 PHE A CA 1
ATOM 4724 C C . PHE A 1 598 ? -5.379 -39.002 11.656 1.00 90.62 598 PHE A C 1
ATOM 4726 O O . PHE A 1 598 ? -6.422 -38.668 12.223 1.00 90.62 598 PHE A O 1
ATOM 4733 N N . GLU A 1 599 ? -5.405 -39.689 10.512 1.00 86.81 599 GLU A N 1
ATOM 4734 C CA . GLU A 1 599 ? -6.630 -40.038 9.767 1.00 86.81 599 GLU A CA 1
ATOM 4735 C C . GLU A 1 599 ? -7.651 -40.825 10.593 1.00 86.81 599 GLU A C 1
ATOM 4737 O O . GLU A 1 599 ? -8.852 -40.675 10.396 1.00 86.81 599 GLU A O 1
ATOM 4742 N N . ASN A 1 600 ? -7.188 -41.617 11.563 1.00 88.38 600 ASN A N 1
ATOM 4743 C CA . 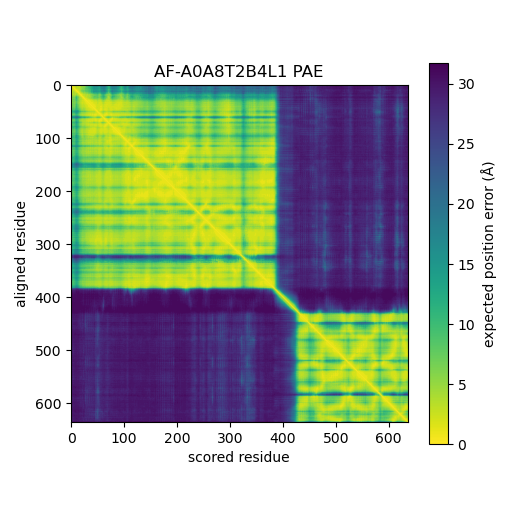ASN A 1 600 ? -8.034 -42.453 12.416 1.00 88.38 600 ASN A CA 1
ATOM 4744 C C . ASN A 1 600 ? -8.150 -41.926 13.853 1.00 88.38 600 ASN A C 1
ATOM 4746 O O . ASN A 1 600 ? -8.715 -42.607 14.714 1.00 88.38 600 ASN A O 1
ATOM 4750 N N . LYS A 1 601 ? -7.631 -40.721 14.130 1.00 90.31 601 LYS A N 1
ATOM 4751 C CA . LYS A 1 601 ? -7.611 -40.139 15.475 1.00 90.31 601 LYS A CA 1
ATOM 4752 C C . LYS A 1 601 ? -9.026 -39.940 16.007 1.00 90.31 601 LYS A C 1
ATOM 4754 O O . LYS A 1 601 ? -9.829 -39.230 15.408 1.00 90.31 601 LYS A O 1
ATOM 4759 N N . ASP A 1 602 ? -9.321 -40.530 17.160 1.00 90.56 602 ASP A N 1
ATOM 4760 C CA . ASP A 1 602 ? -10.521 -40.184 17.915 1.00 90.56 602 ASP A CA 1
ATOM 4761 C C . ASP A 1 602 ? -10.247 -38.910 18.716 1.00 90.56 602 ASP A C 1
ATOM 4763 O O . ASP A 1 602 ? -9.365 -38.868 19.579 1.00 90.56 602 ASP A O 1
ATOM 4767 N N . TRP A 1 603 ? -10.972 -37.845 18.390 1.00 89.88 603 TRP A N 1
ATOM 4768 C CA . TRP A 1 603 ? -10.853 -36.573 19.085 1.00 89.88 603 TRP A CA 1
ATOM 4769 C C . TRP A 1 603 ? -11.782 -36.503 20.287 1.00 89.88 603 TRP A C 1
ATOM 4771 O O . TRP A 1 603 ? -11.589 -35.610 21.103 1.00 89.88 603 TRP A O 1
ATOM 4781 N N . GLY A 1 604 ? -12.741 -37.423 20.422 1.00 92.00 604 GLY A N 1
ATOM 4782 C CA . GLY A 1 604 ? -13.670 -37.510 21.540 1.00 92.00 604 GLY A CA 1
ATOM 4783 C C . GLY A 1 604 ? -15.130 -37.263 21.157 1.00 92.00 604 GLY A C 1
ATOM 4784 O O . GLY A 1 604 ? -15.488 -36.935 20.022 1.00 92.00 604 GLY A O 1
ATOM 4785 N N . THR A 1 605 ? -15.998 -37.426 22.157 1.00 92.88 605 THR A N 1
ATOM 4786 C CA . THR A 1 605 ? -17.444 -37.196 22.049 1.00 92.88 605 THR A CA 1
ATOM 4787 C C . THR A 1 605 ? -17.849 -36.002 22.909 1.00 92.88 605 THR A C 1
ATOM 4789 O O . THR A 1 605 ? -17.510 -35.936 24.089 1.00 92.88 605 THR A O 1
ATOM 4792 N N . TYR A 1 606 ? -18.599 -35.063 22.331 1.00 91.56 606 TYR A N 1
ATOM 4793 C CA . TYR A 1 606 ? -18.898 -33.769 22.942 1.00 91.56 606 TYR A CA 1
ATOM 4794 C C . TYR A 1 606 ? -20.383 -33.424 22.870 1.00 91.56 606 TYR A C 1
ATOM 4796 O O . TYR A 1 606 ? -21.038 -33.635 21.854 1.00 91.56 606 TYR A O 1
ATOM 4804 N N . LEU A 1 607 ? -20.914 -32.845 23.948 1.00 91.19 607 LEU A N 1
ATOM 4805 C CA . LEU A 1 607 ? -22.287 -32.338 24.006 1.00 91.19 607 LEU A CA 1
ATOM 4806 C C . LEU A 1 607 ? -22.377 -30.949 23.353 1.00 91.19 607 LEU A C 1
ATOM 4808 O O . LEU A 1 607 ? -21.689 -30.019 23.780 1.00 91.19 607 LEU A O 1
ATOM 4812 N N . ILE A 1 608 ? -23.276 -30.761 22.387 1.00 90.62 608 ILE A N 1
ATOM 4813 C CA . ILE A 1 608 ? -23.584 -29.429 21.847 1.00 90.62 608 ILE A CA 1
ATOM 4814 C C . ILE A 1 608 ? -24.568 -28.729 22.786 1.00 90.62 608 ILE A C 1
ATOM 4816 O O . ILE A 1 608 ? -25.711 -29.154 22.937 1.00 90.62 608 ILE A O 1
ATOM 4820 N N . ARG A 1 609 ? -24.112 -27.655 23.439 1.00 89.44 609 ARG A N 1
ATOM 4821 C CA . ARG A 1 609 ? -24.881 -26.967 24.490 1.00 89.44 609 ARG A CA 1
ATOM 4822 C C . ARG A 1 609 ? -25.784 -25.855 23.973 1.00 89.44 609 ARG A C 1
ATOM 4824 O O . ARG A 1 609 ? -26.812 -25.579 24.583 1.00 89.44 609 ARG A O 1
ATOM 4831 N N . GLU A 1 610 ? -25.379 -25.173 22.912 1.00 89.81 610 GLU A N 1
ATOM 4832 C CA . GLU A 1 610 ? -26.083 -24.008 22.382 1.00 89.81 610 GLU A CA 1
ATOM 4833 C C . GLU A 1 610 ? -25.586 -23.643 20.979 1.00 89.81 610 GLU A C 1
ATOM 4835 O O . GLU A 1 610 ? -24.470 -23.996 20.597 1.00 89.81 610 GLU A O 1
ATOM 4840 N N . ALA A 1 611 ? -26.412 -22.908 20.234 1.00 90.94 611 ALA A N 1
ATOM 4841 C CA . ALA A 1 611 ? -26.041 -22.240 18.990 1.00 90.94 611 ALA A CA 1
ATOM 4842 C C . ALA A 1 611 ? -25.867 -20.735 19.236 1.00 90.94 611 ALA A C 1
ATOM 4844 O O . ALA A 1 611 ? -26.643 -20.138 19.983 1.00 90.94 611 ALA A O 1
ATOM 4845 N N . HIS A 1 612 ? -24.868 -20.104 18.613 1.00 89.94 612 HIS A N 1
ATOM 4846 C CA . HIS A 1 612 ? -24.557 -18.681 18.804 1.00 89.94 612 HIS A CA 1
ATOM 4847 C C . HIS A 1 612 ? -24.647 -17.888 17.506 1.00 89.94 612 HIS A C 1
ATOM 4849 O O . HIS A 1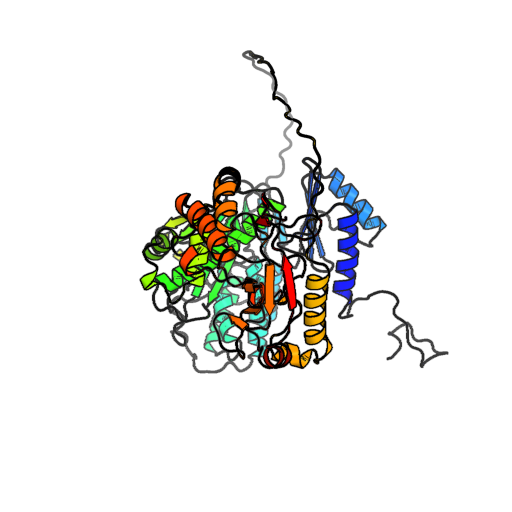 612 ? -24.269 -18.376 16.443 1.00 89.94 612 HIS A O 1
ATOM 4855 N N . ILE A 1 613 ? -25.043 -16.619 17.625 1.00 90.81 613 ILE A N 1
ATOM 4856 C CA . ILE A 1 613 ? -24.649 -15.584 16.668 1.00 90.81 613 ILE A CA 1
ATOM 4857 C C . ILE A 1 613 ? -23.357 -14.971 17.192 1.00 90.81 613 ILE A C 1
ATOM 4859 O O . ILE A 1 613 ? -23.349 -14.319 18.239 1.00 90.81 613 ILE A O 1
ATOM 4863 N N . SER A 1 614 ? -22.277 -15.168 16.449 1.00 87.06 614 SER A N 1
ATOM 4864 C CA . SER A 1 614 ? -20.950 -14.673 16.797 1.00 87.06 614 SER A CA 1
ATOM 4865 C C . SER A 1 614 ? -20.476 -13.645 15.776 1.00 87.06 614 SER A C 1
ATOM 4867 O O . SER A 1 614 ? -20.614 -13.845 14.570 1.00 87.06 614 SER A O 1
ATOM 4869 N N . GLN A 1 615 ? -19.884 -12.550 16.250 1.00 83.06 615 GLN A N 1
ATOM 4870 C CA . GLN A 1 615 ? -19.218 -11.584 15.379 1.00 83.06 615 GLN A CA 1
ATOM 4871 C C . GLN A 1 615 ? -17.837 -12.098 14.981 1.00 83.06 615 GLN A C 1
ATOM 4873 O O . GLN A 1 615 ? -16.976 -12.357 15.823 1.00 83.06 615 GLN A O 1
ATOM 4878 N N . ARG A 1 616 ? -17.611 -12.219 13.672 1.00 73.75 616 ARG A N 1
ATOM 4879 C CA . ARG A 1 616 ? -16.313 -12.614 13.127 1.00 73.75 616 ARG A CA 1
ATOM 4880 C C . ARG A 1 616 ? -15.275 -11.528 13.432 1.00 73.75 616 ARG A C 1
ATOM 4882 O O . ARG A 1 616 ? -15.549 -10.350 13.242 1.00 73.75 616 ARG A O 1
ATOM 4889 N N . TYR A 1 617 ? -14.090 -11.938 13.886 1.00 71.94 617 TYR A N 1
ATOM 4890 C CA . TYR A 1 617 ? -12.957 -11.062 14.237 1.00 71.94 617 TYR A CA 1
ATOM 4891 C C . TYR A 1 617 ? -13.174 -10.105 15.420 1.00 71.94 617 TYR A C 1
ATOM 4893 O O . TYR A 1 617 ? -12.304 -9.284 15.696 1.00 71.94 617 TYR A O 1
ATOM 4901 N N . ASN A 1 618 ? -14.283 -10.237 16.148 1.00 78.62 618 ASN A N 1
ATOM 4902 C CA . ASN A 1 618 ? -14.466 -9.600 17.444 1.00 78.62 618 ASN A CA 1
ATOM 4903 C C . ASN A 1 618 ? -14.372 -10.681 18.525 1.00 78.62 618 ASN A C 1
ATOM 4905 O O . ASN A 1 618 ? -15.012 -11.727 18.394 1.00 78.62 618 ASN A O 1
ATOM 4909 N N . TYR A 1 619 ? -13.578 -10.453 19.568 1.00 80.25 619 TYR A N 1
ATOM 4910 C CA . TYR A 1 619 ? -13.325 -11.436 20.619 1.00 80.25 619 TYR A CA 1
ATOM 4911 C C . TYR A 1 619 ? -13.717 -10.882 21.986 1.00 80.25 619 TYR A C 1
ATOM 4913 O O . TYR A 1 619 ? -13.574 -9.692 22.254 1.00 80.25 619 TYR A O 1
ATOM 4921 N N . ASP A 1 620 ? -14.218 -11.747 22.863 1.00 78.31 620 ASP A N 1
ATOM 4922 C CA . ASP A 1 620 ? -14.435 -11.400 24.262 1.00 78.31 620 ASP A CA 1
ATOM 4923 C C . ASP A 1 620 ? -13.112 -11.431 25.062 1.00 78.31 620 ASP A C 1
ATOM 4925 O O . ASP A 1 620 ? -12.101 -11.930 24.558 1.00 78.31 620 ASP A O 1
ATOM 4929 N N . PRO A 1 621 ? -13.081 -10.922 26.311 1.00 73.94 621 PRO A N 1
ATOM 4930 C CA . PRO A 1 621 ? -11.851 -10.851 27.111 1.00 73.94 621 PRO A CA 1
ATOM 4931 C C . PRO A 1 621 ? -11.149 -12.198 27.340 1.00 73.94 621 PRO A C 1
ATOM 4933 O O . PRO A 1 621 ? -9.966 -12.234 27.668 1.00 73.94 621 PRO A O 1
ATOM 4936 N N . ASN A 1 622 ? -11.856 -13.318 27.162 1.00 70.25 622 ASN A N 1
ATOM 4937 C CA . ASN A 1 622 ? -11.295 -14.656 27.322 1.00 70.25 622 ASN A CA 1
ATOM 4938 C C . ASN A 1 622 ? -10.700 -15.205 26.007 1.00 70.25 622 ASN A C 1
ATOM 4940 O O . ASN A 1 622 ? -10.005 -16.230 26.033 1.00 70.25 622 ASN A O 1
ATOM 4944 N N . GLY A 1 623 ? -10.907 -14.509 24.882 1.00 69.00 623 GLY A N 1
ATOM 4945 C CA . GLY A 1 623 ? -10.403 -14.835 23.546 1.00 69.00 623 GLY A CA 1
ATOM 4946 C C . GLY A 1 623 ? -11.358 -15.669 22.686 1.00 69.00 623 GLY A C 1
ATOM 4947 O O . GLY A 1 623 ? -10.921 -16.213 21.674 1.00 69.00 623 GLY A O 1
ATOM 4948 N N . TYR A 1 624 ? -12.631 -15.794 23.078 1.00 77.25 624 TYR A N 1
ATOM 4949 C CA . TYR A 1 624 ? -13.675 -16.444 22.271 1.00 77.25 624 TYR A CA 1
ATOM 4950 C C . TYR A 1 624 ? -14.323 -15.437 21.330 1.00 77.25 624 TYR A C 1
ATOM 4952 O O . TYR A 1 624 ? -14.294 -14.244 21.615 1.00 77.25 624 TYR A O 1
ATOM 4960 N N . PHE A 1 625 ? -14.959 -15.884 20.243 1.00 78.44 625 PHE A N 1
ATOM 4961 C CA . PHE A 1 625 ? -15.749 -14.966 19.419 1.00 78.44 625 PHE A CA 1
ATOM 4962 C C . PHE A 1 625 ? -16.804 -14.236 20.256 1.00 78.44 625 PHE A C 1
ATOM 4964 O O . PHE A 1 625 ? -17.484 -14.832 21.098 1.00 78.44 625 PHE A O 1
ATOM 4971 N N . HIS A 1 626 ? -16.957 -12.940 20.003 1.00 83.81 626 HIS A N 1
ATOM 4972 C CA . HIS A 1 626 ? -17.951 -12.119 20.669 1.00 83.81 626 HIS A CA 1
ATOM 4973 C C . HIS A 1 626 ? -19.354 -12.634 20.319 1.00 83.81 626 HIS A C 1
ATOM 4975 O O . HIS A 1 626 ? -19.796 -12.563 19.171 1.00 83.81 626 HIS A O 1
ATOM 4981 N N . CYS A 1 627 ? -20.033 -13.199 21.316 1.00 86.25 627 CYS A N 1
ATOM 4982 C CA . CYS A 1 627 ? -21.376 -13.754 21.193 1.00 86.25 627 CYS A CA 1
ATOM 4983 C C . CYS A 1 627 ? -22.415 -12.638 21.344 1.00 86.25 627 CYS A C 1
ATOM 4985 O O . CYS A 1 627 ? -22.502 -12.010 22.399 1.00 86.25 627 CYS A O 1
ATOM 4987 N N . CYS A 1 628 ? -23.204 -12.411 20.294 1.00 86.94 628 CYS A N 1
ATOM 4988 C CA . CYS A 1 628 ? -24.278 -11.419 20.265 1.00 86.94 628 CYS A CA 1
ATOM 4989 C C . CYS A 1 628 ? -25.606 -11.987 20.766 1.00 86.94 628 CYS A C 1
ATOM 4991 O O . CYS A 1 628 ? -26.412 -11.254 21.330 1.00 86.94 628 CYS A O 1
ATOM 4993 N N . ALA A 1 629 ? -25.862 -13.272 20.536 1.00 89.06 629 ALA A N 1
ATOM 4994 C CA . ALA A 1 629 ? -27.000 -13.995 21.088 1.00 89.06 629 ALA A CA 1
ATOM 4995 C C . ALA A 1 629 ? -26.699 -15.488 21.118 1.00 89.06 629 ALA A C 1
ATOM 4997 O O . ALA A 1 629 ? -25.954 -15.994 20.277 1.00 89.06 629 ALA A O 1
ATOM 4998 N N . SER A 1 630 ? -27.322 -16.188 22.061 1.00 90.50 630 SER A N 1
ATOM 4999 C CA . SER A 1 630 ? -27.265 -17.638 22.145 1.00 90.50 630 SER A CA 1
ATOM 5000 C C . SER A 1 630 ? -28.655 -18.254 22.198 1.00 90.50 630 SER A C 1
ATOM 5002 O O . SER A 1 630 ? -29.614 -17.652 22.688 1.00 90.50 630 SER A O 1
ATOM 5004 N N . LEU A 1 631 ? -28.739 -19.475 21.686 1.00 92.00 631 LEU A N 1
ATOM 5005 C CA . LEU A 1 631 ? -29.903 -20.335 21.722 1.00 92.00 631 LEU A CA 1
ATOM 5006 C C . LEU A 1 631 ? -29.518 -21.645 22.425 1.00 92.00 631 LEU A C 1
ATOM 5008 O O . LEU A 1 631 ? -28.802 -22.454 21.830 1.00 92.00 631 LEU A O 1
ATOM 5012 N N . PRO A 1 632 ? -29.954 -21.867 23.677 1.00 90.94 632 PRO A N 1
ATOM 5013 C CA . PRO A 1 632 ? -29.609 -23.068 24.425 1.00 90.94 632 PRO A CA 1
ATOM 5014 C C . PRO A 1 632 ? -30.285 -24.310 23.848 1.00 90.94 632 PRO A C 1
ATOM 5016 O O . PRO A 1 632 ? -31.484 -24.300 23.566 1.00 90.94 632 PRO A O 1
ATOM 5019 N N . PHE A 1 633 ? -29.519 -25.389 23.721 1.00 91.75 633 PHE A N 1
ATOM 5020 C CA . PHE A 1 633 ? -30.026 -26.710 23.357 1.00 91.75 633 PHE A CA 1
ATOM 5021 C C . PHE A 1 633 ? -30.466 -27.473 24.620 1.00 91.75 633 PHE A C 1
ATOM 5023 O O . PHE A 1 633 ? -30.066 -27.109 25.731 1.00 91.75 633 PHE A O 1
ATOM 5030 N N . PRO A 1 634 ? -31.308 -28.515 24.490 1.00 88.94 634 PRO A N 1
ATOM 5031 C CA . PRO A 1 634 ? -31.679 -29.369 25.615 1.00 88.94 634 PRO A CA 1
ATOM 5032 C C . PRO A 1 634 ? -30.445 -30.017 26.263 1.00 88.94 634 PRO A C 1
ATOM 5034 O O . PRO A 1 634 ? -29.560 -30.514 25.569 1.00 88.94 634 PRO A O 1
ATOM 5037 N N . LEU A 1 635 ? -30.382 -30.000 27.598 1.00 84.69 635 LEU A N 1
ATOM 5038 C CA . LEU A 1 635 ? -29.259 -30.543 28.382 1.00 84.69 635 LEU A CA 1
ATOM 5039 C C . LEU A 1 635 ? -29.649 -31.734 29.269 1.00 84.69 635 LEU A C 1
ATOM 5041 O O . LEU A 1 635 ? -28.766 -32.346 29.867 1.00 84.69 635 LEU A O 1
ATOM 5045 N N . LYS A 1 636 ? -30.945 -32.022 29.399 1.00 71.19 636 LYS A N 1
ATOM 5046 C CA . LYS A 1 636 ? -31.504 -33.112 30.200 1.00 71.19 636 LYS A CA 1
ATOM 5047 C C . LYS A 1 636 ? -32.552 -33.833 29.381 1.00 71.19 636 LYS A C 1
ATOM 5049 O O . LYS A 1 636 ? -33.298 -33.103 28.692 1.00 71.19 636 LYS A O 1
#

Solvent-accessible surface area (backbone atoms only — not comparable to full-atom values): 36514 Å² total; per-residue (Å²): 137,70,50,56,91,93,65,72,44,87,93,48,74,88,51,65,80,82,81,90,65,81,48,91,93,44,92,60,24,65,56,56,48,48,56,55,52,52,51,51,42,40,74,76,56,35,42,69,36,91,88,42,79,46,35,33,41,31,78,55,96,89,41,40,39,42,38,40,52,55,92,91,50,72,50,77,51,64,80,40,69,68,60,51,52,52,48,52,53,55,46,50,76,76,38,98,71,79,88,82,72,76,76,46,68,57,94,78,33,36,42,46,82,50,99,62,27,42,38,34,24,37,39,68,56,51,50,53,49,25,54,77,65,75,43,71,86,53,74,58,36,92,47,46,50,60,67,64,63,92,71,53,68,52,64,89,41,71,40,91,54,47,68,60,53,40,54,53,46,54,52,49,57,60,50,34,80,41,30,66,77,43,34,28,56,44,45,58,54,55,74,35,49,88,75,32,20,44,28,54,52,52,48,52,52,33,33,52,18,19,43,63,67,43,44,65,34,14,34,47,36,60,65,86,55,59,82,50,48,37,31,27,32,30,45,29,58,42,63,38,80,91,74,36,22,19,21,23,7,30,38,32,22,49,37,79,21,66,76,48,74,46,39,45,71,44,94,59,66,52,94,44,57,52,52,30,37,36,46,27,42,24,54,49,48,52,51,52,51,53,51,50,51,48,35,39,73,79,73,52,61,69,90,57,66,30,38,37,37,30,57,50,59,66,33,44,49,55,38,74,44,82,82,62,50,86,83,45,64,92,50,45,68,41,52,51,52,38,22,50,37,35,74,62,56,64,32,42,72,41,75,41,62,66,96,71,49,64,14,50,62,25,33,49,63,48,57,62,70,60,43,55,53,43,30,48,72,57,29,45,41,68,70,81,78,80,75,88,72,74,85,79,89,74,88,79,91,86,83,88,81,89,86,88,81,86,86,90,82,89,81,89,89,85,85,86,85,83,83,84,80,88,79,90,77,94,72,86,89,64,75,58,68,66,49,40,50,51,50,51,51,50,53,46,52,67,62,69,77,49,57,72,67,58,34,52,75,33,52,52,56,84,52,23,44,55,54,65,61,64,65,60,70,63,69,76,75,72,64,63,84,45,73,67,44,45,54,50,50,45,51,51,55,59,71,43,47,65,59,33,37,56,40,37,65,57,39,57,50,41,34,36,36,47,25,51,46,63,52,88,61,52,49,73,48,23,32,29,37,26,24,45,58,41,59,66,84,71,78,55,31,69,60,45,26,47,46,52,54,46,52,54,34,33,76,69,68,30,31,59,95,57,44,74,87,64,57,61,65,36,39,63,49,33,33,36,87,50,44,79,63,76,84,64,85,52,74,30,23,48,37,52,68,61,38,72,76,34,40,81,40,76,63,48,75,46,74,54,57,58,52,70,49,61,45,83,97,38,61,39,100,89,53,30,59,29,70,78,38,77,42,79,46,41,84,102

=== Feature glossary ===
Feature key, reading from the visual/contextual features back to the raw sequence:

Rendered structure images. Six rendered views show the 3D structure from the faces of a cube — i.e. along ±x, ±y, ±z. Rendering representation is drawn randomly per protein from cartoon (secondary-structure ribbons), sticks (backbone bonds), or molecular surface; coloring is either N→C rainbow (blue at the N-terminus through red at the C-terminus) or one color per chain.

Contact-map, Ramachandran, and PAE plots. The contact map is a binary N×N matrix image: pixel (i, j) is dark where Cα_i and Cα_j are within 8 Å and |i−j|>4. Because the |i−j|>4 filter removes local helical contacts, off-diagonal stripes parallel to the main diagonal indicate parallel β-sheets; stripes perpendicular to it indicate antiparallel β-sheets. The Ramachandran plot scatters every residue's (φ, ψ) pair against the sterically allowed regions. The PAE heatmap renders the predicted-aligned-error matrix.

InterPro / GO / CATH / organism. Database cross-references. InterPro integrates a dozen domain/family signature databases into unified entries with residue-range hits. GO terms attach function/process/location labels with evidence codes. CATH codes position the fold in a four-level structural taxonomy. Organism is the NCBI-taxonomy species name.

Nearest PDB structures. The Foldseek neighbor list gives the closest experimentally determined structures in the PDB, ranked by structural alignment. TM-score near 1 means near-identical fold; near 0.3 means only rough topology match. This is how one finds what a novel AlphaFold prediction most resembles in the solved-structure universe.

Predicted aligned error. PAE(i, j) answers: if I align the predicted and true structures on residue i, how far off (in Å) do I expect residue j to be? A block-diagonal PAE matrix with low values on the blocks and high values off-diagonal is the signature of a multi-domain protein with confidently predicted domains but uncertain inter-domain orientation.

Solvent-accessible surface area. Accessible surface area quantifies burial. A residue with SASA near zero is packed into the hydrophobic core; one with SASA >100 Å² sits on the surface. Computed here via the Shrake–Rupley numerical algorithm with a 1.4 Å probe.

B-factor. B-factor (Debye–Waller factor) reflects atomic displacement in the crystal lattice. It is an experimental observable (units Å²), not a prediction; low values mean the atom is pinned down, high values mean it moves or is heterogeneous across the crystal.

pLDDT. For AlphaFold models, the B-factor field carries pLDDT — the model's own estimate of local accuracy on a 0–100 scale. Regions with pLDDT<50 should be treated as essentially unmodeled; they often correspond to intrinsically disordered segments.

Backbone torsions (φ/ψ). φ (phi) and ψ (psi) are the two rotatable backbone dihedrals per residue: φ is the C(i-1)–N–Cα–C torsion, ψ is the N–Cα–C–N(i+1) torsion, both in degrees on (−180°, 180°]. α-helical residues cluster near (−60°, −45°); β-strand residues near (−120°, +130°). A Ramachandran plot is simply a scatter of (φ, ψ) for every residue.

Radius of gyration, Cα contacts, bounding box. Radius of gyration (Rg) is the root-mean-square distance of Cα atoms from their centroid — a single number for overall size and compactness. A globular domain of N residues has Rg ≈ 2.2·N^0.38 Å; an extended or disordered chain has a much larger Rg. The Cα contact count is the number of residue pairs whose Cα atoms are within 8 Å and are more than four positions apart in sequence — a standard proxy for tertiary packing density. The bounding box is the smallest axis-aligned box enclosing all Cα atoms.

Secondary structure (3-state, P-SEA). Three-state secondary structure (P-SEA) collapses the eight DSSP classes into helix (a), strand (b), and coil (c). P-SEA assigns these from Cα geometry alone — distances and angles — without requiring backbone oxygens, so it works on any Cα trace.

Secondary structure (8-state, DSSP). DSSP 8-state secondary structure assigns each residue one of H (α-helix), G (3₁₀-helix), I (π-helix), E (extended β-strand), B (isolated β-bridge), T (hydrogen-bonded turn), S (bend), or '-' (coil). The assignment is computed from backbone hydrogen-bond geometry via the Kabsch–Sander algorithm.

Foldseek 3Di. A 3Di character summarizes, for each residue, the relative orientation of the Cα frame of its nearest spatial neighbor. Because it encodes fold topology rather than chemistry, 3Di alignments detect remote structural similarity that sequence alignment misses.

mmCIF coordinates. The mmCIF block holds the 3D Cartesian coordinates of each backbone atom (N, Cα, C, O) in ångströms. mmCIF is the PDB's canonical archive format — a tagged-loop text representation of the atomic model.

Sequence. Sequence gives the chain of amino acids in standard one-letter code (A=alanine, C=cysteine, …, Y=tyrosine), read N→C. It is the only feature that is directly encoded by the gene; all structural features are derived from the folded form of this sequence.